Protein AF-A0A5J4YHY3-F1 (afdb_monomer_lite)

Structure (mmCIF, N/CA/C/O backbone):
data_AF-A0A5J4YHY3-F1
#
_entry.id   AF-A0A5J4YHY3-F1
#
loop_
_atom_site.group_PDB
_atom_site.id
_atom_site.type_symbol
_atom_site.label_atom_id
_atom_site.label_alt_id
_atom_site.label_comp_id
_atom_site.label_asym_id
_atom_site.label_entity_id
_atom_site.label_seq_id
_atom_site.pdbx_PDB_ins_code
_atom_site.Cartn_x
_atom_site.Cartn_y
_atom_site.Cartn_z
_atom_site.occupancy
_atom_site.B_iso_or_equiv
_atom_site.auth_seq_id
_atom_site.auth_comp_id
_atom_site.auth_asym_id
_atom_site.auth_atom_id
_atom_site.pdbx_PDB_model_num
ATOM 1 N N . MET A 1 1 ? 20.837 47.949 42.563 1.00 33.62 1 MET A N 1
ATOM 2 C CA . MET A 1 1 ? 21.859 47.642 43.595 1.00 33.62 1 MET A CA 1
ATOM 3 C C . MET A 1 1 ? 21.986 46.126 43.697 1.00 33.62 1 MET A C 1
ATOM 5 O O . MET A 1 1 ? 21.062 45.486 44.165 1.00 33.62 1 MET A O 1
ATOM 9 N N . LYS A 1 2 ? 22.937 45.537 42.961 1.00 30.19 2 LYS A N 1
ATOM 10 C CA . LYS A 1 2 ? 24.156 44.876 43.481 1.00 30.19 2 LYS A CA 1
ATOM 11 C C . LYS A 1 2 ? 23.890 43.789 44.541 1.00 30.19 2 LYS A C 1
ATOM 13 O O . LYS A 1 2 ? 23.696 44.125 45.702 1.00 30.19 2 LYS A O 1
ATOM 18 N N . ARG A 1 3 ? 24.110 42.517 44.184 1.00 29.25 3 ARG A N 1
ATOM 19 C CA . ARG A 1 3 ? 25.424 41.870 44.387 1.00 29.25 3 ARG A CA 1
ATOM 20 C C . ARG A 1 3 ? 25.527 40.519 43.670 1.00 29.25 3 ARG A C 1
ATOM 22 O O . ARG A 1 3 ? 24.654 39.668 43.781 1.00 29.25 3 ARG A O 1
ATOM 29 N N . GLU A 1 4 ? 26.637 40.400 42.954 1.00 32.47 4 GLU A N 1
ATOM 30 C CA . GLU A 1 4 ? 27.131 39.271 42.171 1.00 32.47 4 GLU A CA 1
ATOM 31 C C . GLU A 1 4 ? 27.698 38.146 43.052 1.00 32.47 4 GLU A C 1
ATOM 33 O O . GLU A 1 4 ? 28.135 38.378 44.183 1.00 32.47 4 GLU A O 1
ATOM 38 N N . ARG A 1 5 ? 27.764 36.934 42.485 1.00 32.69 5 ARG A N 1
ATOM 39 C CA . ARG A 1 5 ? 28.623 35.833 42.941 1.00 32.69 5 ARG A CA 1
ATOM 40 C C . ARG A 1 5 ? 29.664 35.511 41.865 1.00 32.69 5 ARG A C 1
ATOM 42 O O . ARG A 1 5 ? 29.337 35.437 40.686 1.00 32.69 5 ARG A O 1
ATOM 49 N N . HIS A 1 6 ? 30.896 35.324 42.333 1.00 31.39 6 HIS A N 1
ATOM 50 C CA . HIS A 1 6 ? 32.095 34.891 41.617 1.00 31.39 6 HIS A CA 1
ATOM 51 C C . HIS A 1 6 ? 31.938 33.570 40.846 1.00 31.39 6 HIS A C 1
ATOM 53 O O . HIS A 1 6 ? 31.524 32.563 41.412 1.00 31.39 6 HIS A O 1
ATOM 59 N N . ASP A 1 7 ? 32.290 33.603 39.563 1.00 29.64 7 ASP A N 1
ATOM 60 C CA . ASP A 1 7 ? 33.562 33.137 38.979 1.00 29.64 7 ASP A CA 1
ATOM 61 C C . ASP A 1 7 ? 34.255 31.876 39.550 1.00 29.64 7 ASP A C 1
ATOM 63 O O . ASP A 1 7 ? 34.695 31.855 40.705 1.00 29.64 7 ASP A O 1
ATOM 67 N N . ARG A 1 8 ? 34.421 30.866 38.678 1.00 28.83 8 ARG A N 1
ATOM 68 C CA . ARG A 1 8 ? 35.685 30.154 38.383 1.00 28.83 8 ARG A CA 1
ATOM 69 C C . ARG A 1 8 ? 35.460 29.077 37.314 1.00 28.83 8 ARG A C 1
ATOM 71 O O . ARG A 1 8 ? 34.733 28.112 37.541 1.00 28.83 8 ARG A O 1
ATOM 78 N N . GLY A 1 9 ? 36.115 29.243 36.166 1.00 23.44 9 GLY A N 1
ATOM 79 C CA . GLY A 1 9 ? 36.204 28.240 35.105 1.00 23.44 9 GLY A CA 1
ATOM 80 C C . GLY A 1 9 ? 37.233 27.138 35.376 1.00 23.44 9 GLY A C 1
ATOM 81 O O . GLY A 1 9 ? 38.017 27.226 36.319 1.00 23.44 9 GLY A O 1
ATOM 82 N N . LEU A 1 10 ? 37.256 26.127 34.503 1.00 25.17 10 LEU A N 1
ATOM 83 C CA . LEU A 1 10 ? 38.472 25.379 34.190 1.00 25.17 10 LEU A CA 1
ATOM 84 C C . LEU A 1 10 ? 38.404 24.816 32.764 1.00 25.17 10 LEU A C 1
ATOM 86 O O . LEU A 1 10 ? 37.410 24.217 32.356 1.00 25.17 10 LEU A O 1
ATOM 90 N N . GLU A 1 11 ? 39.487 25.055 32.033 1.00 24.22 11 GLU A N 1
ATOM 91 C CA . GLU A 1 11 ? 39.736 24.677 30.649 1.00 24.22 11 GLU A CA 1
ATOM 92 C C . GLU A 1 11 ? 40.059 23.190 30.441 1.00 24.22 11 GLU A C 1
ATOM 94 O O . GLU A 1 11 ? 40.575 22.472 31.296 1.00 24.22 11 GLU A O 1
ATOM 99 N N . VAL A 1 12 ? 39.814 22.820 29.188 1.00 23.81 12 VAL A N 1
ATOM 100 C CA . VAL A 1 12 ? 40.234 21.674 28.382 1.00 23.81 12 VAL A CA 1
ATOM 101 C C . VAL A 1 12 ? 41.720 21.296 28.518 1.00 23.81 12 VAL A C 1
ATOM 103 O O . VAL A 1 12 ? 42.598 22.140 28.356 1.00 23.81 12 VAL A O 1
ATOM 106 N N . ARG A 1 13 ? 42.014 19.985 28.583 1.00 23.67 13 ARG A N 1
ATOM 107 C CA . ARG A 1 13 ? 43.205 19.388 27.940 1.00 23.67 13 ARG A CA 1
ATOM 108 C C . ARG A 1 13 ? 42.896 18.021 27.314 1.00 23.67 13 ARG A C 1
ATOM 110 O O . ARG A 1 13 ? 42.346 17.132 27.953 1.00 23.67 13 ARG A O 1
ATOM 117 N N . ARG A 1 14 ? 43.287 17.900 26.041 1.00 23.52 14 ARG A N 1
ATOM 118 C CA . ARG A 1 14 ? 43.316 16.708 25.175 1.00 23.52 14 ARG A CA 1
ATOM 119 C C . ARG A 1 14 ? 44.414 15.720 25.603 1.00 23.52 14 ARG A C 1
ATOM 121 O O . ARG A 1 14 ? 45.498 16.181 25.943 1.00 23.52 14 ARG A O 1
ATOM 128 N N . ALA A 1 15 ? 44.194 14.416 25.407 1.00 22.77 15 ALA A N 1
ATOM 129 C CA . ALA A 1 15 ? 45.173 13.479 24.823 1.00 22.77 15 ALA A CA 1
ATOM 130 C C . ALA A 1 15 ? 44.501 12.142 24.443 1.00 22.77 15 ALA A C 1
ATOM 132 O O . ALA A 1 15 ? 43.534 11.725 25.072 1.00 22.77 15 ALA A O 1
ATOM 133 N N . ALA A 1 16 ? 45.011 11.516 23.384 1.00 20.81 16 ALA A N 1
ATOM 134 C CA . ALA A 1 16 ? 44.417 10.435 22.602 1.00 20.81 16 ALA A CA 1
ATOM 135 C C . ALA A 1 16 ? 45.295 9.162 22.583 1.00 20.81 16 ALA A C 1
ATOM 137 O O . ALA A 1 16 ? 46.447 9.227 23.001 1.00 20.81 16 ALA A O 1
ATOM 138 N N . PHE A 1 17 ? 44.748 8.087 21.981 1.00 20.95 17 PHE A N 1
ATOM 139 C CA . PHE A 1 17 ? 45.368 6.806 21.554 1.00 20.95 17 PHE A CA 1
ATOM 140 C C . PHE A 1 17 ? 45.838 5.854 22.683 1.00 20.95 17 PHE A C 1
ATOM 142 O O . PHE A 1 17 ? 46.346 6.306 23.694 1.00 20.95 17 PHE A O 1
ATOM 149 N N . ALA A 1 18 ? 45.813 4.516 22.605 1.00 21.03 18 ALA A N 1
ATOM 150 C CA . ALA A 1 18 ? 45.203 3.489 21.753 1.00 21.03 18 ALA A CA 1
ATOM 151 C C . ALA A 1 18 ? 45.660 2.101 22.294 1.00 21.03 18 ALA A C 1
ATOM 153 O O . ALA A 1 18 ? 46.723 2.012 22.897 1.00 21.03 18 ALA A O 1
ATOM 154 N N . VAL A 1 19 ? 44.889 1.044 21.992 1.00 21.45 19 VAL A N 1
ATOM 155 C CA . VAL A 1 19 ? 45.278 -0.387 21.854 1.00 21.45 19 VAL A CA 1
ATOM 156 C C . VAL A 1 19 ? 45.762 -1.171 23.094 1.00 21.45 19 VAL A C 1
ATOM 158 O O . VAL A 1 19 ? 46.789 -0.889 23.697 1.00 21.45 19 VAL A O 1
ATOM 161 N N . GLY A 1 20 ? 45.080 -2.295 23.359 1.00 22.53 20 GLY A N 1
ATOM 162 C CA . GLY A 1 20 ? 45.562 -3.383 24.215 1.00 22.53 20 GLY A CA 1
ATOM 163 C C . GLY A 1 20 ? 44.678 -4.634 24.119 1.00 22.53 20 GLY A C 1
ATOM 164 O O . GLY A 1 20 ? 43.559 -4.649 24.615 1.00 22.53 20 GLY A O 1
ATOM 165 N N . HIS A 1 21 ? 45.187 -5.660 23.437 1.00 22.81 21 HIS A N 1
ATOM 166 C CA . HIS A 1 21 ? 44.579 -6.963 23.136 1.00 22.81 21 HIS A CA 1
ATOM 167 C C . HIS A 1 21 ? 44.461 -7.931 24.338 1.00 22.81 21 HIS A C 1
ATOM 169 O O . HIS A 1 21 ? 45.342 -7.959 25.193 1.00 22.81 21 HIS A O 1
ATOM 175 N N . SER A 1 22 ? 43.524 -8.893 24.212 1.00 22.56 22 SER A N 1
ATOM 176 C CA . SER A 1 22 ? 43.494 -10.251 24.826 1.00 22.56 22 SER A CA 1
ATOM 177 C C . SER A 1 22 ? 43.229 -10.322 26.350 1.00 22.56 22 SER A C 1
ATOM 179 O O . SER A 1 22 ? 43.548 -9.395 27.071 1.00 22.56 22 SER A O 1
ATOM 181 N N . CYS A 1 23 ? 42.625 -11.349 26.963 1.00 20.97 23 CYS A N 1
ATOM 182 C CA . CYS A 1 23 ? 42.623 -12.783 26.678 1.00 20.97 23 CYS A CA 1
ATOM 183 C C . CYS A 1 23 ? 41.497 -13.515 27.463 1.00 20.97 23 CYS A C 1
ATOM 185 O O . CYS A 1 23 ? 40.982 -13.017 28.461 1.00 20.97 23 CYS A O 1
ATOM 187 N N . LEU A 1 24 ? 41.155 -14.725 27.008 1.00 22.33 24 LEU A N 1
ATOM 188 C CA . LEU A 1 24 ? 40.243 -15.718 27.605 1.00 22.33 24 LEU A CA 1
ATOM 189 C C . LEU A 1 24 ? 40.713 -16.264 28.975 1.00 22.33 24 LEU A C 1
ATOM 191 O O . LEU A 1 24 ? 41.908 -16.483 29.137 1.00 22.33 24 LEU A O 1
ATOM 195 N N . ALA A 1 25 ? 39.779 -16.661 29.864 1.00 23.45 25 ALA A N 1
ATOM 196 C CA . ALA A 1 25 ? 39.542 -18.073 30.264 1.00 23.45 25 ALA A CA 1
ATOM 197 C C . ALA A 1 25 ? 38.735 -18.285 31.581 1.00 23.45 25 ALA A C 1
ATOM 199 O O . ALA A 1 25 ? 39.089 -17.760 32.627 1.00 23.45 25 ALA A O 1
ATOM 200 N N . ARG A 1 26 ? 37.754 -19.211 31.491 1.00 23.66 26 ARG A N 1
ATOM 201 C CA . ARG A 1 26 ? 37.366 -20.316 32.422 1.00 23.66 26 ARG A CA 1
ATOM 202 C C . ARG A 1 26 ? 36.952 -20.033 33.883 1.00 23.66 26 ARG A C 1
ATOM 204 O O . ARG A 1 26 ? 37.752 -19.610 34.697 1.00 23.66 26 ARG A O 1
ATOM 211 N N . ALA A 1 27 ? 35.713 -20.397 34.246 1.00 23.42 27 ALA A N 1
ATOM 212 C CA . ALA A 1 27 ? 35.271 -21.575 35.050 1.00 23.42 27 ALA A CA 1
ATOM 213 C C . ALA A 1 27 ? 34.424 -21.024 36.233 1.00 23.42 27 ALA A C 1
ATOM 215 O O . ALA A 1 27 ? 34.613 -19.877 36.597 1.00 23.42 27 ALA A O 1
ATOM 216 N N . ALA A 1 28 ? 33.442 -21.677 36.857 1.00 24.20 28 ALA A N 1
ATOM 217 C CA . ALA A 1 28 ? 33.231 -23.090 37.113 1.00 24.20 28 ALA A CA 1
ATOM 218 C C . ALA A 1 28 ? 31.745 -23.399 37.407 1.00 24.20 28 ALA A C 1
ATOM 220 O O . ALA A 1 28 ? 30.958 -22.550 37.816 1.00 24.20 28 ALA A O 1
ATOM 221 N N . THR A 1 29 ? 31.408 -24.670 37.228 1.00 25.66 29 THR A N 1
ATOM 222 C CA . THR A 1 29 ? 30.208 -25.386 37.672 1.00 25.66 29 THR A CA 1
ATOM 223 C C . THR A 1 29 ? 30.126 -25.550 39.194 1.00 25.66 29 THR A C 1
ATOM 225 O O . THR A 1 29 ? 31.145 -25.845 39.816 1.00 25.66 29 THR A O 1
ATOM 228 N N . SER A 1 30 ? 28.917 -25.608 39.761 1.00 24.83 30 SER A N 1
ATOM 229 C CA . SER A 1 30 ? 28.653 -26.461 40.930 1.00 24.83 30 SER A CA 1
ATOM 230 C C . SER A 1 30 ? 27.260 -27.103 40.866 1.00 24.83 30 SER A C 1
ATOM 232 O O . SER A 1 30 ? 26.260 -26.491 40.500 1.00 24.83 30 SER A O 1
ATOM 234 N N . ARG A 1 31 ? 27.250 -28.410 41.146 1.00 26.66 31 ARG A N 1
ATOM 235 C CA . ARG A 1 31 ? 26.091 -29.294 41.306 1.00 26.66 31 ARG A CA 1
ATOM 236 C C . ARG A 1 31 ? 25.652 -29.270 42.769 1.00 26.66 31 ARG A C 1
ATOM 238 O O . ARG A 1 31 ? 26.512 -29.290 43.643 1.00 26.66 31 ARG A O 1
ATOM 245 N N . ALA A 1 32 ? 24.358 -29.455 43.011 1.00 25.39 32 ALA A N 1
ATOM 246 C CA . ALA A 1 32 ? 23.863 -30.104 44.222 1.00 25.39 32 ALA A CA 1
ATOM 247 C C . ALA A 1 32 ? 22.724 -31.081 43.862 1.00 25.39 32 ALA A C 1
ATOM 249 O O . ALA A 1 32 ? 21.702 -30.691 43.305 1.00 25.39 32 ALA A O 1
ATOM 250 N N . ARG A 1 33 ? 22.948 -32.372 44.140 1.00 25.09 33 ARG A N 1
ATOM 251 C CA . ARG A 1 33 ? 21.937 -33.421 44.404 1.00 25.09 33 ARG A CA 1
ATOM 252 C C . ARG A 1 33 ? 21.991 -33.644 45.932 1.00 25.09 33 ARG A C 1
ATOM 254 O O . ARG A 1 33 ? 23.065 -33.476 46.496 1.00 25.09 33 ARG A O 1
ATOM 261 N N . SER A 1 34 ? 20.947 -34.012 46.674 1.00 27.02 34 SER A N 1
ATOM 262 C CA . SER A 1 34 ? 20.222 -35.294 46.642 1.00 27.02 34 SER A CA 1
ATOM 263 C C . SER A 1 34 ? 19.299 -35.411 47.878 1.00 27.02 34 SER A C 1
ATOM 265 O O . SER A 1 34 ? 19.551 -34.730 48.867 1.00 27.02 34 SER A O 1
ATOM 267 N N . GLY A 1 35 ? 18.318 -36.330 47.821 1.00 23.75 35 GLY A N 1
ATOM 268 C CA . GLY A 1 35 ? 17.597 -36.937 48.965 1.00 23.75 35 GLY A CA 1
ATOM 269 C C . GLY A 1 35 ? 16.068 -36.816 48.829 1.00 23.75 35 GLY A C 1
ATOM 270 O O . GLY A 1 35 ? 15.548 -35.753 49.130 1.00 23.75 35 GLY A O 1
ATOM 271 N N . TRP A 1 36 ? 15.329 -37.689 48.124 1.00 23.55 36 TRP A N 1
ATOM 272 C CA . TRP A 1 36 ? 14.899 -39.091 48.380 1.00 23.55 36 TRP A CA 1
ATOM 273 C C . TRP A 1 36 ? 13.947 -39.303 49.573 1.00 23.55 36 TRP A C 1
ATOM 275 O O . TRP A 1 36 ? 14.282 -38.963 50.702 1.00 23.55 36 TRP A O 1
ATOM 285 N N . GLY A 1 37 ? 12.799 -39.935 49.279 1.00 23.77 37 GLY A N 1
ATOM 286 C CA . GLY A 1 37 ? 11.798 -40.460 50.215 1.00 23.77 37 GLY A CA 1
ATOM 287 C C . GLY A 1 37 ? 10.513 -40.897 49.488 1.00 23.77 37 GLY A C 1
ATOM 288 O O . GLY A 1 37 ? 9.642 -40.067 49.251 1.00 23.77 37 GLY A O 1
ATOM 289 N N . GLU A 1 38 ? 10.462 -42.173 49.089 1.00 26.75 38 GLU A N 1
ATOM 290 C CA . GLU A 1 38 ? 9.342 -42.942 48.492 1.00 26.75 38 GLU A CA 1
ATOM 291 C C . GLU A 1 38 ? 8.174 -43.102 49.509 1.00 26.75 38 GLU A C 1
ATOM 293 O O . GLU A 1 38 ? 8.381 -42.889 50.699 1.00 26.75 38 GLU A O 1
ATOM 298 N N . ASP A 1 39 ? 6.896 -43.323 49.165 1.00 26.03 39 ASP A N 1
ATOM 299 C CA . ASP A 1 39 ? 6.303 -44.553 48.606 1.00 26.03 39 ASP A CA 1
ATOM 300 C C . ASP A 1 39 ? 4.786 -44.375 48.326 1.00 26.03 39 ASP A C 1
ATOM 302 O O . ASP A 1 39 ? 4.113 -43.602 49.013 1.00 26.03 39 ASP A O 1
ATOM 306 N N . GLY A 1 40 ? 4.217 -45.166 47.396 1.00 25.22 40 GLY A N 1
ATOM 307 C CA . GLY A 1 40 ? 2.766 -45.451 47.358 1.00 25.22 40 GLY A CA 1
ATOM 308 C C . GLY A 1 40 ? 2.112 -45.661 45.981 1.00 25.22 40 GLY A C 1
ATOM 309 O O . GLY A 1 40 ? 1.465 -44.762 45.451 1.00 25.22 40 GLY A O 1
ATOM 310 N N . LEU A 1 41 ? 2.221 -46.874 45.422 1.00 24.47 41 LEU A N 1
ATOM 311 C CA . LEU A 1 41 ? 1.563 -47.352 44.190 1.00 24.47 41 LEU A CA 1
ATOM 312 C C . LEU A 1 41 ? 0.018 -47.453 44.275 1.00 24.47 41 LEU A C 1
ATOM 314 O O . LEU A 1 41 ? -0.493 -47.980 45.262 1.00 24.47 41 LEU A O 1
ATOM 318 N N . ARG A 1 42 ? -0.692 -47.187 43.153 1.00 24.50 42 ARG A N 1
ATOM 319 C CA . ARG A 1 42 ? -1.584 -48.163 42.453 1.00 24.50 42 ARG A CA 1
ATOM 320 C C . ARG A 1 42 ? -2.174 -47.659 41.106 1.00 24.50 42 ARG A C 1
ATOM 322 O O . ARG A 1 42 ? -2.986 -46.745 41.079 1.00 24.50 42 ARG A O 1
ATOM 329 N N . SER A 1 43 ? -1.741 -48.327 40.021 1.00 26.34 43 SER A N 1
ATOM 330 C CA . SER A 1 43 ? -2.463 -48.858 38.826 1.00 26.34 43 SER A CA 1
ATOM 331 C C . SER A 1 43 ? -3.574 -48.029 38.131 1.00 26.34 43 SER A C 1
ATOM 333 O O . SER A 1 43 ? -4.639 -47.837 38.702 1.00 26.34 43 SER A O 1
ATOM 335 N N . GLU A 1 44 ? -3.344 -47.534 36.896 1.00 24.53 44 GLU A N 1
ATOM 336 C CA . GLU A 1 44 ? -3.737 -48.119 35.571 1.00 24.53 44 GLU A CA 1
ATOM 337 C C . GLU A 1 44 ? -5.162 -47.711 35.112 1.00 24.53 44 GLU A C 1
ATOM 339 O O . GLU A 1 44 ? -6.101 -47.822 35.881 1.00 24.53 44 GLU A O 1
ATOM 344 N N . LYS A 1 45 ? -5.478 -47.219 33.901 1.00 23.12 45 LYS A N 1
ATOM 345 C CA . LYS A 1 45 ? -4.910 -47.291 32.538 1.00 23.12 45 LYS A CA 1
ATOM 346 C C . LYS A 1 45 ? -5.286 -46.014 31.757 1.00 23.12 45 LYS A C 1
ATOM 348 O O . LYS A 1 45 ? -6.436 -45.583 31.809 1.00 23.12 45 LYS A O 1
ATOM 353 N N . ARG A 1 46 ? -4.379 -45.470 30.934 1.00 22.67 46 ARG A N 1
ATOM 354 C CA . ARG A 1 46 ? -4.743 -44.577 29.813 1.00 22.67 46 ARG A CA 1
ATOM 355 C C . ARG A 1 46 ? -3.821 -44.822 28.621 1.00 22.67 46 ARG A C 1
ATOM 357 O O . ARG A 1 46 ? -2.603 -44.748 28.742 1.00 22.67 46 ARG A O 1
ATOM 364 N N . VAL A 1 47 ? -4.435 -45.147 27.490 1.00 23.02 47 VAL A N 1
ATOM 365 C CA . VAL A 1 47 ? -3.802 -45.384 26.188 1.00 23.02 47 VAL A CA 1
ATOM 366 C C . VAL A 1 47 ? -3.255 -44.059 25.646 1.00 23.02 47 VAL A C 1
ATOM 368 O O . VAL A 1 47 ? -3.984 -43.068 25.619 1.00 23.02 47 VAL A O 1
ATOM 371 N N . SER A 1 48 ? -1.986 -44.034 25.223 1.00 22.33 48 SER A N 1
ATOM 372 C CA . SER A 1 48 ? -1.370 -42.899 24.524 1.00 22.33 48 SER A CA 1
ATOM 373 C C . SER A 1 48 ? -1.024 -43.275 23.082 1.00 22.33 48 SER A C 1
ATOM 375 O O . SER A 1 48 ? -0.415 -44.312 22.819 1.00 22.33 48 SER A O 1
ATOM 377 N N . LEU A 1 49 ? -1.423 -42.413 22.145 1.00 23.89 49 LEU A N 1
ATOM 378 C CA . LEU A 1 49 ? -0.961 -42.413 20.760 1.00 23.89 49 LEU A CA 1
ATOM 379 C C . LEU A 1 49 ? 0.137 -41.353 20.636 1.00 23.89 49 LEU A C 1
ATOM 381 O O . LEU A 1 49 ? -0.065 -40.187 20.972 1.00 23.89 49 LEU A O 1
ATOM 385 N N . ARG A 1 50 ? 1.324 -41.793 20.208 1.00 23.44 50 ARG A N 1
ATOM 386 C CA . ARG A 1 50 ? 2.531 -40.979 20.024 1.00 23.44 50 ARG A CA 1
ATOM 387 C C . ARG A 1 50 ? 2.588 -40.413 18.603 1.00 23.44 50 ARG A C 1
ATOM 389 O O . ARG A 1 50 ? 2.412 -41.152 17.640 1.00 23.44 50 ARG A O 1
ATOM 396 N N . HIS A 1 51 ? 2.958 -39.141 18.483 1.00 21.94 51 HIS A N 1
ATOM 397 C CA . HIS A 1 51 ? 3.633 -38.580 17.308 1.00 21.94 51 HIS A CA 1
ATOM 398 C C . HIS A 1 51 ? 5.149 -38.548 17.577 1.00 21.94 51 HIS A C 1
ATOM 400 O O . HIS A 1 51 ? 5.543 -38.080 18.650 1.00 21.94 51 HIS A O 1
ATOM 406 N N . PRO A 1 52 ? 6.018 -39.029 16.668 1.00 27.27 52 PRO A N 1
ATOM 407 C CA . PRO A 1 52 ? 7.458 -38.958 16.867 1.00 27.27 52 PRO A CA 1
ATOM 408 C C . PRO A 1 52 ? 8.059 -37.683 16.255 1.00 27.27 52 PRO A C 1
ATOM 410 O O . PRO A 1 52 ? 8.026 -37.471 15.048 1.00 27.27 52 PRO A O 1
ATOM 413 N N . GLN A 1 53 ? 8.673 -36.868 17.115 1.00 22.89 53 GLN A N 1
ATOM 414 C CA . GLN A 1 53 ? 9.734 -35.929 16.752 1.00 22.89 53 GLN A CA 1
ATOM 415 C C . GLN A 1 53 ? 11.071 -36.685 16.728 1.00 22.89 53 GLN A C 1
ATOM 417 O O . GLN A 1 53 ? 11.443 -37.298 17.731 1.00 22.89 53 GLN A O 1
ATOM 422 N N . THR A 1 54 ? 11.831 -36.604 15.634 1.00 26.20 54 THR A N 1
ATOM 423 C CA . THR A 1 54 ? 13.228 -37.071 15.578 1.00 26.20 54 THR A CA 1
ATOM 424 C C . THR A 1 54 ? 14.201 -35.905 15.438 1.00 26.20 54 THR A C 1
ATOM 426 O O . THR A 1 54 ? 14.070 -35.044 14.572 1.00 26.20 54 THR A O 1
ATOM 429 N N . ARG A 1 55 ? 15.173 -35.903 16.356 1.00 23.23 55 ARG A N 1
ATOM 430 C CA . ARG A 1 55 ? 16.276 -34.953 16.535 1.00 23.23 55 ARG A CA 1
ATOM 431 C C . ARG A 1 55 ? 17.358 -35.143 15.467 1.00 23.23 55 ARG A C 1
ATOM 433 O O . ARG A 1 55 ? 17.768 -36.270 15.213 1.00 23.23 55 ARG A O 1
ATOM 440 N N . TYR A 1 56 ? 17.899 -34.040 14.954 1.00 24.06 56 TYR A N 1
ATOM 441 C CA . TYR A 1 56 ? 19.141 -34.016 14.176 1.00 24.06 56 TYR A CA 1
ATOM 442 C C . TYR A 1 56 ? 20.367 -34.052 15.101 1.00 24.06 56 TYR A C 1
ATOM 444 O O . TYR A 1 56 ? 20.503 -33.217 15.997 1.00 24.06 56 TYR A O 1
ATOM 452 N N . ALA A 1 57 ? 21.280 -34.994 14.854 1.00 24.53 57 ALA A N 1
ATOM 453 C CA . ALA A 1 57 ? 22.610 -35.054 15.454 1.00 24.53 57 ALA A CA 1
ATOM 454 C C . ALA A 1 57 ? 23.681 -34.757 14.389 1.00 24.53 57 ALA A C 1
ATOM 456 O O . ALA A 1 57 ? 23.604 -35.235 13.260 1.00 24.53 57 ALA A O 1
ATOM 457 N N . ARG A 1 58 ? 24.675 -33.942 14.761 1.00 28.91 58 ARG A N 1
ATOM 458 C CA . ARG A 1 58 ? 25.825 -33.546 13.934 1.00 28.91 58 ARG A CA 1
ATOM 459 C C . ARG A 1 58 ? 26.841 -34.688 13.815 1.00 28.91 58 ARG A C 1
ATOM 461 O O . ARG A 1 58 ? 27.276 -35.213 14.833 1.00 28.91 58 ARG A O 1
ATOM 468 N N . GLY A 1 59 ? 27.325 -34.941 12.599 1.00 24.14 59 GLY A N 1
ATOM 469 C CA . GLY A 1 59 ? 28.543 -35.707 12.322 1.00 24.14 59 GLY A CA 1
ATOM 470 C C . GLY A 1 59 ? 29.188 -35.216 11.024 1.00 24.14 59 GLY A C 1
ATOM 471 O O . GLY A 1 59 ? 28.608 -35.352 9.955 1.00 24.14 59 GLY A O 1
ATOM 472 N N . ARG A 1 60 ? 30.362 -34.579 11.124 1.00 30.36 60 ARG A N 1
ATOM 473 C CA . ARG A 1 60 ? 31.184 -34.114 9.993 1.00 30.36 60 ARG A CA 1
ATOM 474 C C . ARG A 1 60 ? 31.976 -35.290 9.415 1.00 30.36 60 ARG A C 1
ATOM 476 O O . ARG A 1 60 ? 32.798 -35.841 10.137 1.00 30.36 60 ARG A O 1
ATOM 483 N N . GLN A 1 61 ? 31.859 -35.553 8.115 1.00 24.77 61 GLN A N 1
ATOM 484 C CA . GLN A 1 61 ? 32.933 -36.154 7.315 1.00 24.77 61 GLN A CA 1
ATOM 485 C C . GLN A 1 61 ? 32.956 -35.497 5.927 1.00 24.77 61 GLN A C 1
ATOM 487 O O . GLN A 1 61 ? 31.956 -35.469 5.217 1.00 24.77 61 GLN A O 1
ATOM 492 N N . ARG A 1 62 ? 34.105 -34.901 5.584 1.00 26.55 62 ARG A N 1
ATOM 493 C CA . ARG A 1 62 ? 34.422 -34.351 4.260 1.00 26.55 62 ARG A CA 1
ATOM 494 C C . ARG A 1 62 ? 34.798 -35.514 3.339 1.00 26.55 62 ARG A C 1
ATOM 496 O O . ARG A 1 62 ? 35.771 -36.197 3.637 1.00 26.55 62 ARG A O 1
ATOM 503 N N . CYS A 1 63 ? 34.098 -35.685 2.220 1.00 22.50 63 CYS A N 1
ATOM 504 C CA . CYS A 1 63 ? 34.633 -36.388 1.053 1.00 22.50 63 CYS A CA 1
ATOM 505 C C . CYS A 1 63 ? 35.075 -35.336 0.032 1.00 22.50 63 CYS A C 1
ATOM 507 O O . CYS A 1 63 ? 34.267 -34.532 -0.426 1.00 22.50 63 CYS A O 1
ATOM 509 N N . VAL A 1 64 ? 36.371 -35.319 -0.269 1.00 26.73 64 VAL A N 1
ATOM 510 C CA . VAL A 1 64 ? 36.967 -34.563 -1.372 1.00 26.73 64 VAL A CA 1
ATOM 511 C C . VAL A 1 64 ? 37.065 -35.539 -2.540 1.00 26.73 64 VAL A C 1
ATOM 513 O O . VAL A 1 64 ? 37.775 -36.533 -2.430 1.00 26.73 64 VAL A O 1
ATOM 516 N N . LEU A 1 65 ? 36.337 -35.288 -3.628 1.00 26.75 65 LEU A N 1
ATOM 517 C CA . LEU A 1 65 ? 36.535 -35.989 -4.897 1.00 26.75 65 LEU A CA 1
ATOM 518 C C . LEU A 1 65 ? 37.454 -35.131 -5.770 1.00 26.75 65 LEU A C 1
ATOM 520 O O . LEU A 1 65 ? 37.044 -34.103 -6.301 1.00 26.75 65 LEU A O 1
ATOM 524 N N . THR A 1 66 ? 38.717 -35.535 -5.865 1.00 26.88 66 THR A N 1
ATOM 525 C CA . THR A 1 66 ? 39.687 -35.051 -6.854 1.00 26.88 66 THR A CA 1
ATOM 526 C C . THR A 1 66 ? 39.392 -35.690 -8.211 1.00 26.88 66 THR A C 1
ATOM 528 O O . THR A 1 66 ? 39.311 -36.914 -8.299 1.00 26.88 66 THR A O 1
ATOM 531 N N . VAL A 1 67 ? 39.244 -34.877 -9.260 1.00 31.67 67 VAL A N 1
ATOM 532 C CA . VAL A 1 67 ? 39.102 -35.341 -10.649 1.00 31.67 67 VAL A CA 1
ATOM 533 C C . VAL A 1 67 ? 40.490 -35.364 -11.296 1.00 31.67 67 VAL A C 1
ATOM 535 O O . VAL A 1 67 ? 41.171 -34.342 -11.328 1.00 31.67 67 VAL A O 1
ATOM 538 N N . ASP A 1 68 ? 40.912 -36.537 -11.766 1.00 27.69 68 ASP A N 1
ATOM 539 C CA . ASP A 1 68 ? 42.164 -36.763 -12.499 1.00 27.69 68 ASP A CA 1
ATOM 540 C C . ASP A 1 68 ? 42.001 -36.324 -13.975 1.00 27.69 68 ASP A C 1
ATOM 542 O O . ASP A 1 68 ? 41.065 -36.796 -14.631 1.00 27.69 68 ASP A O 1
ATOM 546 N N . PRO A 1 69 ? 42.856 -35.440 -14.534 1.00 31.94 69 PRO A N 1
ATOM 547 C CA . PRO A 1 69 ? 42.678 -34.897 -15.884 1.00 31.94 69 PRO A CA 1
ATOM 548 C C . PRO A 1 69 ? 43.108 -35.827 -17.034 1.00 31.94 69 PRO A C 1
ATOM 550 O O . PRO A 1 69 ? 43.109 -35.392 -18.184 1.00 31.94 69 PRO A O 1
ATOM 553 N N . SER A 1 70 ? 43.502 -37.078 -16.781 1.00 29.44 70 SER A N 1
ATOM 554 C CA . SER A 1 70 ? 44.173 -37.913 -17.795 1.00 29.44 70 SER A CA 1
ATOM 555 C C . SER A 1 70 ? 43.303 -38.939 -18.545 1.00 29.44 70 SER A C 1
ATOM 557 O O . SER A 1 70 ? 43.831 -39.699 -19.352 1.00 29.44 70 SER A O 1
ATOM 559 N N . ASN A 1 71 ? 41.972 -38.931 -18.390 1.00 30.89 71 ASN A N 1
ATOM 560 C CA . ASN A 1 71 ? 41.075 -39.908 -19.042 1.00 30.89 71 ASN A CA 1
ATOM 561 C C . ASN A 1 71 ? 40.152 -39.320 -20.129 1.00 30.89 71 ASN A C 1
ATOM 563 O O . ASN A 1 71 ? 38.990 -39.699 -20.270 1.00 30.89 71 ASN A O 1
ATOM 567 N N . VAL A 1 72 ? 40.682 -38.403 -20.943 1.00 39.81 72 VAL A N 1
ATOM 568 C CA . VAL A 1 72 ? 40.016 -37.932 -22.167 1.00 39.81 72 VAL A CA 1
ATOM 569 C C . VAL A 1 72 ? 40.444 -38.811 -23.344 1.00 39.81 72 VAL A C 1
ATOM 571 O O . VAL A 1 72 ? 41.386 -38.490 -24.057 1.00 39.81 72 VAL A O 1
ATOM 574 N N . SER A 1 73 ? 39.770 -39.943 -23.550 1.00 34.12 73 SER A N 1
ATOM 575 C CA . SER A 1 73 ? 39.387 -40.418 -24.892 1.00 34.12 73 SER A CA 1
ATOM 576 C C . SER A 1 73 ? 38.582 -41.720 -24.816 1.00 34.12 73 SER A C 1
ATOM 578 O O . SER A 1 73 ? 38.932 -42.640 -24.086 1.00 34.12 73 SER A O 1
ATOM 580 N N . ARG A 1 74 ? 37.542 -41.794 -25.660 1.00 36.28 74 ARG A N 1
ATOM 581 C CA . ARG A 1 74 ? 36.678 -42.954 -25.968 1.00 36.28 74 ARG A CA 1
ATOM 582 C C . ARG A 1 74 ? 35.559 -43.290 -24.975 1.00 36.28 74 ARG A C 1
ATOM 584 O O . ARG A 1 74 ? 35.612 -44.293 -24.278 1.00 36.28 74 ARG A O 1
ATOM 591 N N . ALA A 1 75 ? 34.474 -42.526 -25.075 1.00 28.69 75 ALA A N 1
ATOM 592 C CA . ALA A 1 75 ? 33.108 -43.060 -25.156 1.00 28.69 75 ALA A CA 1
ATOM 593 C C . ALA A 1 75 ? 32.170 -41.931 -25.615 1.00 28.69 75 ALA A C 1
ATOM 595 O O . ALA A 1 75 ? 31.474 -41.311 -24.816 1.00 28.69 75 ALA A O 1
ATOM 596 N N . ASP A 1 76 ? 32.222 -41.628 -26.910 1.00 35.38 76 ASP A N 1
ATOM 597 C CA . ASP A 1 76 ? 31.214 -40.813 -27.584 1.00 35.38 76 ASP A CA 1
ATOM 598 C C . ASP A 1 76 ? 29.965 -41.681 -27.846 1.00 35.38 76 ASP A C 1
ATOM 600 O O . ASP A 1 76 ? 30.095 -42.893 -28.035 1.00 35.38 76 ASP A O 1
ATOM 604 N N . SER A 1 77 ? 28.782 -41.062 -27.873 1.00 32.28 77 SER A N 1
ATOM 605 C CA . SER A 1 77 ? 27.423 -41.633 -28.013 1.00 32.28 77 SER A CA 1
ATOM 606 C C . SER A 1 77 ? 26.712 -42.172 -26.752 1.00 32.28 77 SER A C 1
ATOM 608 O O . SER A 1 77 ? 26.352 -43.343 -26.654 1.00 32.28 77 SER A O 1
ATOM 610 N N . ARG A 1 78 ? 26.346 -41.284 -25.817 1.00 32.94 78 ARG A N 1
ATOM 611 C CA . ARG A 1 78 ? 25.068 -41.432 -25.088 1.00 32.94 78 ARG A CA 1
ATOM 612 C C . ARG A 1 78 ? 24.306 -40.113 -25.101 1.00 32.94 78 ARG A C 1
ATOM 614 O O . ARG A 1 78 ? 24.762 -39.100 -24.582 1.00 32.94 78 ARG A O 1
ATOM 621 N N . GLN A 1 79 ? 23.173 -40.167 -25.791 1.00 35.66 79 GLN A N 1
ATOM 622 C CA . GLN A 1 79 ? 22.195 -39.110 -25.989 1.00 35.66 79 GLN A CA 1
ATOM 623 C C . GLN A 1 79 ? 21.751 -38.501 -24.652 1.00 35.66 79 GLN A C 1
ATOM 625 O O . GLN A 1 79 ? 21.595 -39.206 -23.657 1.00 35.66 79 GLN A O 1
ATOM 630 N N . ARG A 1 80 ? 21.512 -37.186 -24.657 1.00 33.66 80 ARG A N 1
ATOM 631 C CA . ARG A 1 80 ? 20.720 -36.500 -23.634 1.00 33.66 80 ARG A CA 1
ATOM 632 C C . ARG A 1 80 ? 19.304 -37.081 -23.667 1.00 33.66 80 ARG A C 1
ATOM 634 O O . ARG A 1 80 ? 18.542 -36.775 -24.577 1.00 33.66 80 ARG A O 1
ATOM 641 N N . GLU A 1 81 ? 18.966 -37.930 -22.705 1.00 33.72 81 GLU A N 1
ATOM 642 C CA . GLU A 1 81 ? 17.577 -38.303 -22.434 1.00 33.72 81 GLU A CA 1
ATOM 643 C C . GLU A 1 81 ? 16.876 -37.114 -21.770 1.00 33.72 81 GLU A C 1
ATOM 645 O O . GLU A 1 81 ? 16.948 -36.906 -20.560 1.00 33.72 81 GLU A O 1
ATOM 650 N N . GLU A 1 82 ? 16.205 -36.305 -22.588 1.00 38.03 82 GLU A N 1
ATOM 651 C CA . GLU A 1 82 ? 15.025 -35.567 -22.148 1.00 38.03 82 GLU A CA 1
ATOM 652 C C . GLU A 1 82 ? 14.036 -36.577 -21.557 1.00 38.03 82 GLU A C 1
ATOM 654 O O . GLU A 1 82 ? 13.716 -37.592 -22.182 1.00 38.03 82 GLU A O 1
ATOM 659 N N . SER A 1 83 ? 13.557 -36.326 -20.342 1.00 37.00 83 SER A N 1
ATOM 660 C CA . SER A 1 83 ? 12.525 -37.139 -19.707 1.00 37.00 83 SER A CA 1
ATOM 661 C C . SER A 1 83 ? 11.231 -37.070 -20.528 1.00 37.00 83 SER A C 1
ATOM 663 O O . SER A 1 83 ? 10.400 -36.186 -20.321 1.00 37.00 83 SER A O 1
ATOM 665 N N . LYS A 1 84 ? 11.061 -37.996 -21.479 1.00 42.53 84 LYS A N 1
ATOM 666 C CA . LYS A 1 84 ? 9.819 -38.226 -22.224 1.00 42.53 84 LYS A CA 1
ATOM 667 C C . LYS A 1 84 ? 8.731 -38.685 -21.258 1.00 42.53 84 LYS A C 1
ATOM 669 O O . LYS A 1 84 ? 8.589 -39.872 -20.976 1.00 42.53 84 LYS A O 1
ATOM 674 N N . VAL A 1 85 ? 7.936 -37.747 -20.763 1.00 49.69 85 VAL A N 1
ATOM 675 C CA . VAL A 1 85 ? 6.630 -38.067 -20.191 1.00 49.69 85 VAL A CA 1
ATOM 676 C C . VAL A 1 85 ? 5.747 -38.539 -21.357 1.00 49.69 85 VAL A C 1
ATOM 678 O O . VAL A 1 85 ? 5.477 -37.773 -22.277 1.00 49.69 85 VAL A O 1
ATOM 681 N N . SER A 1 86 ? 5.366 -39.820 -21.373 1.00 56.53 86 SER A N 1
ATOM 682 C CA . SER A 1 86 ? 4.470 -40.406 -22.392 1.00 56.53 86 SER A CA 1
ATOM 683 C C . SER A 1 86 ? 3.183 -39.585 -22.502 1.00 56.53 86 SER A C 1
ATOM 685 O O . SER A 1 86 ? 2.584 -39.378 -21.467 1.00 56.53 86 SER A O 1
ATOM 687 N N . PRO A 1 87 ? 2.665 -39.172 -23.665 1.00 74.31 87 PRO A N 1
ATOM 688 C CA . PRO A 1 87 ? 1.380 -38.463 -23.727 1.00 74.31 87 PRO A CA 1
ATOM 689 C C . PRO A 1 87 ? 0.234 -39.294 -23.109 1.00 74.31 87 PRO A C 1
ATOM 691 O O . PRO A 1 87 ? 0.287 -40.526 -23.124 1.00 74.31 87 PRO A O 1
ATOM 694 N N . TRP A 1 88 ? -0.781 -38.632 -22.534 1.00 87.69 88 TRP A N 1
ATOM 695 C CA . TRP A 1 88 ? -2.022 -39.311 -22.128 1.00 87.69 88 TRP A CA 1
ATOM 696 C C . TRP A 1 88 ? -2.725 -39.838 -23.382 1.00 87.69 88 TRP A C 1
ATOM 698 O O . TRP A 1 88 ? -2.768 -39.160 -24.407 1.00 87.69 88 TRP A O 1
ATOM 708 N N . GLU A 1 89 ? -3.269 -41.047 -23.307 1.00 91.50 89 GLU A N 1
ATOM 709 C CA . GLU A 1 89 ? -3.917 -41.709 -24.441 1.00 91.50 89 GLU A CA 1
ATOM 710 C C . GLU A 1 89 ? -5.421 -41.405 -24.434 1.00 91.50 89 GLU A C 1
ATOM 712 O O . GLU A 1 89 ? -6.102 -41.630 -23.431 1.00 91.50 89 GLU A O 1
ATOM 717 N N . LEU A 1 90 ? -5.962 -40.916 -25.552 1.00 91.12 90 LEU A N 1
ATOM 718 C CA . LEU A 1 90 ? -7.407 -40.778 -25.736 1.00 91.12 90 LEU A CA 1
ATOM 719 C C . LEU A 1 90 ? -8.041 -42.151 -25.961 1.00 91.12 90 LEU A C 1
ATOM 721 O O . LEU A 1 90 ? -7.790 -42.802 -26.970 1.00 91.12 90 LEU A O 1
ATOM 725 N N . VAL A 1 91 ? -8.889 -42.570 -25.023 1.00 95.12 91 VAL A N 1
ATOM 726 C CA . VAL A 1 91 ? -9.567 -43.871 -25.051 1.00 95.12 91 VAL A CA 1
ATOM 727 C C . VAL A 1 91 ? -10.928 -43.775 -25.735 1.00 95.12 91 VAL A C 1
ATOM 729 O O . VAL A 1 91 ? -11.284 -44.658 -26.510 1.00 95.12 91 VAL A O 1
ATOM 732 N N . ALA A 1 92 ? -11.712 -42.733 -25.440 1.00 93.69 92 ALA A N 1
ATOM 733 C CA . ALA A 1 92 ? -13.020 -42.520 -26.062 1.00 93.69 92 ALA A CA 1
ATOM 734 C C . ALA A 1 92 ? -13.488 -41.066 -25.937 1.00 93.69 92 ALA A C 1
ATOM 736 O O . ALA A 1 92 ? -13.258 -40.431 -24.914 1.00 93.69 92 ALA A O 1
ATOM 737 N N . THR A 1 93 ? -14.243 -40.568 -26.913 1.00 95.94 93 THR A N 1
ATOM 738 C CA . THR A 1 93 ? -15.062 -39.357 -26.755 1.00 95.94 93 THR A CA 1
ATOM 739 C C . THR A 1 93 ? -16.459 -39.779 -26.308 1.00 95.94 93 THR A C 1
ATOM 741 O O . THR A 1 93 ? -17.144 -40.512 -27.016 1.00 95.94 93 THR A O 1
ATOM 744 N N . LEU A 1 94 ? -16.871 -39.360 -25.111 1.00 96.19 94 LEU A N 1
ATOM 745 C CA . LEU A 1 94 ? -18.124 -39.786 -24.480 1.00 96.19 94 LEU A CA 1
ATOM 746 C C . LEU A 1 94 ? -19.295 -38.850 -24.803 1.00 96.19 94 LEU A C 1
ATOM 748 O O . LEU A 1 94 ? -20.435 -39.303 -24.872 1.00 96.19 94 LEU A O 1
ATOM 752 N N . ALA A 1 95 ? -19.033 -37.552 -24.976 1.00 95.81 95 ALA A N 1
ATOM 753 C CA . ALA A 1 95 ? -20.052 -36.568 -25.332 1.00 95.81 95 ALA A CA 1
ATOM 754 C C . ALA A 1 95 ? -19.452 -35.371 -26.077 1.00 95.81 95 ALA A C 1
ATOM 756 O O . ALA A 1 95 ? -18.291 -35.008 -25.880 1.00 95.81 95 ALA A O 1
ATOM 757 N N . THR A 1 96 ? -20.267 -34.723 -26.909 1.00 96.81 96 THR A N 1
ATOM 758 C CA . THR A 1 96 ? -19.901 -33.488 -27.610 1.00 96.81 96 THR A CA 1
ATOM 759 C C . THR A 1 96 ? -21.108 -32.558 -27.676 1.00 96.81 96 THR A C 1
ATOM 761 O O . THR A 1 96 ? -22.188 -32.965 -28.095 1.00 96.81 96 THR A O 1
ATOM 764 N N . ILE A 1 97 ? -20.923 -31.304 -27.263 1.00 96.56 97 ILE A N 1
ATOM 765 C CA . ILE A 1 97 ? -21.929 -30.240 -27.324 1.00 96.56 97 ILE A CA 1
ATOM 766 C C . ILE A 1 97 ? -21.357 -29.118 -28.186 1.00 96.56 97 ILE A C 1
ATOM 768 O O . ILE A 1 97 ? -20.368 -28.492 -27.810 1.00 96.56 97 ILE A O 1
ATOM 772 N N . GLN A 1 98 ? -21.969 -28.859 -29.338 1.00 94.88 98 GLN A N 1
ATOM 773 C CA . GLN A 1 98 ? -21.498 -27.860 -30.299 1.00 94.88 98 GLN A CA 1
ATOM 774 C C . GLN A 1 98 ? -22.355 -26.596 -30.266 1.00 94.88 98 GLN A C 1
ATOM 776 O O . GLN A 1 98 ? -23.579 -26.653 -30.148 1.00 94.88 98 GLN A O 1
ATOM 781 N N . SER A 1 99 ? -21.706 -25.444 -30.416 1.00 92.38 99 SER A N 1
ATOM 782 C CA . SER A 1 99 ? -22.353 -24.147 -30.604 1.00 92.38 99 SER A CA 1
ATOM 783 C C . SER A 1 99 ? -21.547 -23.283 -31.583 1.00 92.38 99 SER A C 1
ATOM 785 O O . SER A 1 99 ? -20.371 -23.561 -31.815 1.00 92.38 99 SER A O 1
ATOM 787 N N . PRO A 1 100 ? -22.111 -22.173 -32.093 1.00 85.88 100 PRO A N 1
ATOM 788 C CA . PRO A 1 100 ? -21.362 -21.220 -32.922 1.00 85.88 100 PRO A CA 1
ATOM 789 C C . PRO A 1 100 ? -20.189 -20.509 -32.214 1.00 85.88 100 PRO A C 1
ATOM 791 O O . PRO A 1 100 ? -19.448 -19.757 -32.853 1.00 85.88 100 PRO A O 1
ATOM 794 N N . TRP A 1 101 ? -20.047 -20.672 -30.894 1.00 84.25 101 TRP A N 1
ATOM 795 C CA . TRP A 1 101 ? -19.042 -19.978 -30.080 1.00 84.25 101 TRP A CA 1
ATOM 796 C C . TRP A 1 101 ? -17.954 -20.909 -29.546 1.00 84.25 101 TRP A C 1
ATOM 798 O O . TRP A 1 101 ? -16.804 -20.488 -29.436 1.00 84.25 101 TRP A O 1
ATOM 808 N N . MET A 1 102 ? -18.318 -22.147 -29.212 1.00 91.56 102 MET A N 1
ATOM 809 C CA . MET A 1 102 ? -17.419 -23.170 -28.681 1.00 91.56 102 MET A CA 1
ATOM 810 C C . MET A 1 102 ? -18.007 -24.578 -28.834 1.00 91.56 102 MET A C 1
ATOM 812 O O . MET A 1 102 ? -19.229 -24.740 -28.930 1.00 91.56 102 MET A O 1
ATOM 816 N N . THR A 1 103 ? -17.140 -25.579 -28.743 1.00 95.06 103 THR A N 1
ATOM 817 C CA . THR A 1 103 ? -17.488 -26.997 -28.628 1.00 95.06 103 THR A CA 1
ATOM 818 C C . THR A 1 103 ? -17.021 -27.516 -27.274 1.00 95.06 103 THR A C 1
ATOM 820 O O . THR A 1 103 ? -15.856 -27.368 -26.932 1.00 95.06 103 THR A O 1
ATOM 823 N N . ILE A 1 104 ? -17.907 -28.131 -26.497 1.00 96.88 104 ILE A N 1
ATOM 824 C CA . ILE A 1 104 ? -17.571 -28.791 -25.230 1.00 96.88 104 ILE A CA 1
ATOM 825 C C . ILE A 1 104 ? -17.484 -30.294 -25.491 1.00 96.88 104 ILE A C 1
ATOM 827 O O . ILE A 1 104 ? -18.399 -30.869 -26.082 1.00 96.88 104 ILE A O 1
ATOM 831 N N . ILE A 1 105 ? -16.404 -30.930 -25.052 1.00 96.12 105 ILE A N 1
ATOM 832 C CA . ILE A 1 105 ? -16.100 -32.333 -25.329 1.00 96.12 105 ILE A CA 1
ATOM 833 C C . ILE A 1 105 ? -15.810 -33.039 -24.005 1.00 96.12 105 ILE A C 1
ATOM 835 O O . ILE A 1 105 ? -14.997 -32.564 -23.213 1.00 96.12 105 ILE A O 1
ATOM 839 N N . LEU A 1 106 ? -16.485 -34.163 -23.766 1.00 96.56 106 LEU A N 1
ATOM 840 C CA . LEU A 1 106 ? -16.151 -35.097 -22.694 1.00 96.56 106 LEU A CA 1
ATOM 841 C C . LEU A 1 106 ? -15.349 -36.248 -23.285 1.00 96.56 106 LEU A C 1
ATOM 843 O O . LEU A 1 106 ? -15.850 -36.973 -24.146 1.00 96.56 106 LEU A O 1
ATOM 847 N N . GLU A 1 107 ? -14.136 -36.443 -22.790 1.00 94.75 107 GLU A N 1
ATOM 848 C CA . GLU A 1 107 ? -13.221 -37.482 -23.249 1.00 94.75 107 GLU A CA 1
ATOM 849 C C . GLU A 1 107 ? -12.791 -38.369 -22.088 1.00 94.75 107 GLU A C 1
ATOM 851 O O . GLU A 1 107 ? -12.568 -37.903 -20.975 1.00 94.75 107 GLU A O 1
ATOM 856 N N . ARG A 1 108 ? -12.648 -39.661 -22.358 1.00 95.69 108 ARG A N 1
ATOM 857 C CA . ARG A 1 108 ? -11.985 -40.610 -21.479 1.00 95.69 108 ARG A CA 1
ATOM 858 C C . ARG A 1 108 ? -10.527 -40.706 -21.887 1.00 95.69 108 ARG A C 1
ATOM 860 O O . ARG A 1 108 ? -10.224 -41.164 -22.987 1.00 95.69 108 ARG A O 1
ATOM 867 N N . LEU A 1 109 ? -9.642 -40.308 -20.987 1.00 93.56 109 LEU A N 1
ATOM 868 C CA . LEU A 1 109 ? -8.196 -40.317 -21.166 1.00 93.56 109 LEU A CA 1
ATOM 869 C C . LEU A 1 109 ? -7.570 -41.373 -20.251 1.00 93.56 109 LEU A C 1
ATOM 871 O O . LEU A 1 109 ? -8.039 -41.595 -19.134 1.00 93.56 109 LEU A O 1
ATOM 875 N N . ARG A 1 110 ? -6.496 -42.011 -20.708 1.00 93.25 110 ARG A N 1
ATOM 876 C CA . ARG A 1 110 ? -5.639 -42.875 -19.896 1.00 93.25 110 ARG A CA 1
ATOM 877 C C . ARG A 1 110 ? -4.355 -42.123 -19.559 1.00 93.25 110 ARG A C 1
ATOM 879 O O . ARG A 1 110 ? -3.633 -41.695 -20.459 1.00 93.25 110 ARG A O 1
ATOM 886 N N . ASN A 1 111 ? -4.077 -41.964 -18.268 1.00 89.88 111 ASN A N 1
ATOM 887 C CA . ASN A 1 111 ? -2.857 -41.309 -17.795 1.00 89.88 111 ASN A CA 1
ATOM 888 C C . ASN A 1 111 ? -1.643 -42.268 -17.807 1.00 89.88 111 ASN A C 1
ATOM 890 O O . ASN A 1 111 ? -1.767 -43.452 -18.124 1.00 89.88 111 ASN A O 1
ATOM 894 N N . HIS A 1 112 ? -0.460 -41.776 -17.417 1.00 87.44 112 HIS A N 1
ATOM 895 C CA . HIS A 1 112 ? 0.771 -42.588 -17.364 1.00 87.44 112 HIS A CA 1
ATOM 896 C C . HIS A 1 112 ? 0.700 -43.762 -16.373 1.00 87.44 112 HIS A C 1
ATOM 898 O O . HIS A 1 112 ? 1.422 -44.742 -16.521 1.00 87.44 112 HIS A O 1
ATOM 904 N N . GLU A 1 113 ? -0.173 -43.674 -15.369 1.00 87.75 113 GLU A N 1
ATOM 905 C CA . GLU A 1 113 ? -0.415 -44.722 -14.371 1.00 87.75 113 GLU A CA 1
ATOM 906 C C . GLU A 1 113 ? -1.453 -45.750 -14.856 1.00 87.75 113 GLU A C 1
ATOM 908 O O . GLU A 1 113 ? -1.893 -46.606 -14.093 1.00 87.75 113 GLU A O 1
ATOM 913 N N . SER A 1 114 ? -1.859 -45.680 -16.132 1.00 85.38 114 SER A N 1
ATOM 914 C CA . SER A 1 114 ? -2.930 -46.488 -16.731 1.00 85.38 114 SER A CA 1
ATOM 915 C C . SER A 1 114 ? -4.320 -46.284 -16.108 1.00 85.38 114 SER A C 1
ATOM 917 O O . SER A 1 114 ? -5.237 -47.060 -16.386 1.00 85.38 114 SER A O 1
ATOM 919 N N . ALA A 1 115 ? -4.519 -45.230 -15.312 1.00 90.56 115 ALA A N 1
ATOM 920 C CA . ALA A 1 115 ? -5.824 -44.862 -14.775 1.00 90.56 115 ALA A CA 1
ATOM 921 C C . ALA A 1 115 ? -6.681 -44.173 -15.848 1.00 90.56 115 ALA A C 1
ATOM 923 O O . ALA A 1 115 ? -6.186 -43.345 -16.616 1.00 90.56 115 ALA A O 1
ATOM 924 N N . LEU A 1 116 ? -7.975 -44.511 -15.884 1.00 93.88 116 LEU A N 1
ATOM 925 C CA . LEU A 1 116 ? -8.961 -43.896 -16.774 1.00 93.88 116 LEU A CA 1
ATOM 926 C C . LEU A 1 116 ? -9.612 -42.693 -16.089 1.00 93.88 116 LEU A C 1
ATOM 928 O O . LEU A 1 116 ? -10.132 -42.819 -14.981 1.00 93.88 116 LEU A O 1
ATOM 932 N N . LEU A 1 117 ? -9.608 -41.550 -16.767 1.00 93.50 117 LEU A N 1
ATOM 933 C CA . LEU A 1 117 ? -10.155 -40.288 -16.283 1.00 93.50 117 LEU A CA 1
ATOM 934 C C . LEU A 1 117 ? -11.119 -39.716 -17.318 1.00 93.50 117 LEU A C 1
ATOM 936 O O . LEU A 1 117 ? -10.773 -39.614 -18.493 1.00 93.50 117 LEU A O 1
ATOM 940 N N . ASP A 1 118 ? -12.303 -39.313 -16.867 1.00 95.06 118 ASP A N 1
ATOM 941 C CA . ASP A 1 118 ? -13.262 -38.587 -17.695 1.00 95.06 118 ASP A CA 1
ATOM 942 C C . ASP A 1 118 ? -12.998 -37.084 -17.532 1.00 95.06 118 ASP A C 1
ATOM 944 O O . ASP A 1 118 ? -13.068 -36.539 -16.427 1.00 95.06 118 ASP A O 1
ATOM 948 N N . TYR A 1 119 ? -12.643 -36.425 -18.630 1.00 92.94 119 TYR A N 1
ATOM 949 C CA . TYR A 1 119 ? -12.135 -35.063 -18.658 1.00 92.94 119 TYR A CA 1
ATOM 950 C C . TYR A 1 119 ? -12.953 -34.197 -19.614 1.00 92.94 119 TYR A C 1
ATOM 952 O O . TYR A 1 119 ? -13.184 -34.561 -20.768 1.00 92.94 119 TYR A O 1
ATOM 960 N N . TRP A 1 120 ? -13.393 -33.038 -19.129 1.00 94.12 120 TRP A N 1
ATOM 961 C CA . TRP A 1 120 ? -14.096 -32.052 -19.941 1.00 94.12 120 TRP A CA 1
ATOM 962 C C . TRP A 1 120 ? -13.102 -31.047 -20.505 1.00 94.12 120 TRP A C 1
ATOM 964 O O . TRP A 1 120 ? -12.334 -30.459 -19.747 1.00 94.12 120 TRP A O 1
ATOM 974 N N . ARG A 1 121 ? -13.166 -30.802 -21.814 1.00 93.50 121 ARG A N 1
ATOM 975 C CA . ARG A 1 121 ? -12.435 -29.717 -22.476 1.00 93.50 121 ARG A CA 1
ATOM 976 C C . ARG A 1 121 ? -13.325 -28.931 -23.429 1.00 93.50 121 ARG A C 1
ATOM 978 O O . ARG A 1 121 ? -14.410 -29.369 -23.805 1.00 93.50 121 ARG A O 1
ATOM 985 N N . ILE A 1 122 ? -12.850 -27.757 -23.809 1.00 93.94 122 ILE A N 1
ATOM 986 C CA . ILE A 1 122 ? -13.526 -26.798 -24.668 1.00 93.94 122 ILE A CA 1
ATOM 987 C C . ILE A 1 122 ? -12.629 -26.505 -25.871 1.00 93.94 122 ILE A C 1
ATOM 989 O O . ILE A 1 122 ? -11.453 -26.180 -25.724 1.00 93.94 122 ILE A O 1
ATOM 993 N N . GLU A 1 123 ? -13.202 -26.579 -27.064 1.00 91.38 123 GLU A N 1
ATOM 994 C CA . GLU A 1 123 ? -12.609 -26.049 -28.284 1.00 91.38 123 GLU A CA 1
ATOM 995 C C . GLU A 1 123 ? -13.270 -24.723 -28.647 1.00 91.38 123 GLU A C 1
ATOM 997 O O . GLU A 1 123 ? -14.496 -24.620 -28.734 1.00 91.38 123 GLU A O 1
ATOM 1002 N N . ARG A 1 124 ? -12.465 -23.688 -28.863 1.00 89.56 124 ARG A N 1
ATOM 1003 C CA . ARG A 1 124 ? -12.917 -22.368 -29.308 1.00 89.56 124 ARG A CA 1
ATOM 1004 C C . ARG A 1 124 ? -11.862 -21.724 -30.199 1.00 89.56 124 ARG A C 1
ATOM 1006 O O . ARG A 1 124 ? -10.691 -22.088 -30.150 1.00 89.56 124 ARG A O 1
ATOM 1013 N N . ALA A 1 125 ? -12.305 -20.764 -31.005 1.00 88.44 125 ALA A N 1
ATOM 1014 C CA . ALA A 1 125 ? -11.428 -19.963 -31.851 1.00 88.44 125 ALA A CA 1
ATOM 1015 C C . ALA A 1 125 ? -10.480 -19.094 -31.012 1.00 88.44 125 ALA A C 1
ATOM 1017 O O . ALA A 1 125 ? -10.849 -18.629 -29.922 1.00 88.44 125 ALA A O 1
ATOM 1018 N N . ASP A 1 126 ? -9.291 -18.841 -31.550 1.00 89.56 126 ASP A N 1
ATOM 1019 C CA . ASP A 1 126 ? -8.281 -17.998 -30.918 1.00 89.56 126 ASP A CA 1
ATOM 1020 C C . ASP A 1 126 ? -8.763 -16.550 -30.797 1.00 89.56 126 ASP A C 1
ATOM 1022 O O . ASP A 1 126 ? -9.677 -16.102 -31.492 1.00 89.56 126 ASP A O 1
ATOM 1026 N N . SER A 1 127 ? -8.197 -15.821 -29.842 1.00 91.88 127 SER A N 1
ATOM 1027 C CA . SER A 1 127 ? -8.518 -14.417 -29.593 1.00 91.88 127 SER A CA 1
ATOM 1028 C C . SER A 1 127 ? -7.412 -13.517 -30.113 1.00 91.88 127 SER A C 1
ATOM 1030 O O . SER A 1 127 ? -6.256 -13.742 -29.789 1.00 91.88 127 SER A O 1
ATOM 1032 N N . LEU A 1 128 ? -7.780 -12.447 -30.812 1.00 93.69 128 LEU A N 1
ATOM 1033 C CA . LEU A 1 128 ? -6.905 -11.328 -31.147 1.00 93.69 128 LEU A CA 1
ATOM 1034 C C . LEU A 1 128 ? -7.268 -10.116 -30.287 1.00 93.69 128 LEU A C 1
ATOM 1036 O O . LEU A 1 128 ? -8.450 -9.798 -30.140 1.00 93.69 128 LEU A O 1
ATOM 1040 N N . VAL A 1 129 ? -6.256 -9.433 -29.758 1.00 97.06 129 VAL A N 1
ATOM 1041 C CA . VAL A 1 129 ? -6.370 -8.150 -29.052 1.00 97.06 129 VAL A CA 1
ATOM 1042 C C . VAL A 1 129 ? -5.344 -7.180 -29.627 1.00 97.06 129 VAL A C 1
ATOM 1044 O O . VAL A 1 129 ? -4.176 -7.539 -29.742 1.00 97.06 129 VAL A O 1
ATOM 1047 N N . ILE A 1 130 ? -5.764 -5.961 -29.973 1.00 97.06 130 ILE A N 1
ATOM 1048 C CA . ILE A 1 130 ? -4.926 -4.980 -30.674 1.00 97.06 130 ILE A CA 1
ATOM 1049 C C . ILE A 1 130 ? -4.765 -3.709 -29.837 1.00 97.06 130 ILE A C 1
ATOM 1051 O O . ILE A 1 130 ? -5.701 -2.928 -29.680 1.00 97.06 130 ILE A O 1
ATOM 1055 N N . LEU A 1 131 ? -3.557 -3.450 -29.347 1.00 97.38 131 LEU A N 1
ATOM 1056 C CA . LEU A 1 131 ? -3.190 -2.165 -28.760 1.00 97.38 131 LEU A CA 1
ATOM 1057 C C . LEU A 1 131 ? -3.148 -1.119 -29.872 1.00 97.38 131 LEU A C 1
ATOM 1059 O O . LEU A 1 131 ? -2.362 -1.242 -30.808 1.00 97.38 131 LEU A O 1
ATOM 1063 N N . THR A 1 132 ? -3.999 -0.099 -29.799 1.00 96.69 132 THR A N 1
ATOM 1064 C CA . THR A 1 132 ? -4.067 0.929 -30.847 1.00 96.69 132 THR A CA 1
ATOM 1065 C C . THR A 1 132 ? -3.426 2.217 -30.358 1.00 96.69 132 THR A C 1
ATOM 1067 O O . THR A 1 132 ? -3.931 2.844 -29.428 1.00 96.69 132 THR A O 1
ATOM 1070 N N . VAL A 1 133 ? -2.320 2.616 -30.984 1.00 91.56 133 VAL A N 1
ATOM 1071 C CA . VAL A 1 133 ? -1.525 3.792 -30.620 1.00 91.56 133 VAL A CA 1
ATOM 1072 C C . VAL A 1 133 ? -1.724 4.890 -31.661 1.00 91.56 133 VAL A C 1
ATOM 1074 O O . VAL A 1 133 ? -1.448 4.699 -32.841 1.00 91.56 133 VAL A O 1
ATOM 1077 N N . HIS A 1 134 ? -2.161 6.070 -31.232 1.00 87.44 134 HIS A N 1
ATOM 1078 C CA . HIS A 1 134 ? -2.292 7.253 -32.081 1.00 87.44 134 HIS A CA 1
ATOM 1079 C C . HIS A 1 134 ? -1.748 8.482 -31.351 1.00 87.44 134 HIS A C 1
ATOM 1081 O O . HIS A 1 134 ? -2.176 8.772 -30.234 1.00 87.44 134 HIS A O 1
ATOM 1087 N N . ARG A 1 135 ? -0.806 9.211 -31.971 1.00 81.00 135 ARG A N 1
ATOM 1088 C CA . ARG A 1 135 ? -0.158 10.405 -31.385 1.00 81.00 135 ARG A CA 1
ATOM 1089 C C . ARG A 1 135 ? 0.326 10.175 -29.947 1.00 81.00 135 ARG A C 1
ATOM 1091 O O . ARG A 1 135 ? 0.027 10.954 -29.042 1.00 81.00 135 ARG A O 1
ATOM 1098 N N . ASN A 1 136 ? 1.041 9.068 -29.756 1.00 78.50 136 ASN A N 1
ATOM 1099 C CA . ASN A 1 136 ? 1.592 8.641 -28.472 1.00 78.50 136 ASN A CA 1
ATOM 1100 C C . ASN A 1 136 ? 0.543 8.392 -27.367 1.00 78.50 136 ASN A C 1
ATOM 1102 O O . ASN A 1 136 ? 0.788 8.610 -26.178 1.00 78.50 136 ASN A O 1
ATOM 1106 N N . ARG A 1 137 ? -0.663 7.969 -27.762 1.00 83.75 137 ARG A N 1
ATOM 1107 C CA . ARG A 1 137 ? -1.742 7.591 -26.847 1.00 83.75 137 ARG A CA 1
ATOM 1108 C C . ARG A 1 137 ? -2.393 6.282 -27.264 1.00 83.75 137 ARG A C 1
ATOM 1110 O O . ARG A 1 137 ? -2.658 6.078 -28.445 1.00 83.75 137 ARG A O 1
ATOM 1117 N N . LEU A 1 138 ? -2.711 5.439 -26.290 1.00 94.44 138 LEU A N 1
ATOM 1118 C CA . LEU A 1 138 ? -3.618 4.314 -26.449 1.00 94.44 138 LEU A CA 1
ATOM 1119 C C . LEU A 1 138 ? -5.045 4.835 -26.584 1.00 94.44 138 LEU A C 1
ATOM 1121 O O . LEU A 1 138 ? -5.543 5.579 -25.729 1.00 94.44 138 LEU A O 1
ATOM 1125 N N . VAL A 1 139 ? -5.689 4.437 -27.674 1.00 92.44 139 VAL A N 1
ATOM 1126 C CA . VAL A 1 139 ? -7.081 4.762 -27.978 1.00 92.44 139 VAL A CA 1
ATOM 1127 C C . VAL A 1 139 ? -7.935 3.505 -27.903 1.00 92.44 139 VAL A C 1
ATOM 1129 O O . VAL A 1 139 ? -7.499 2.412 -28.263 1.00 92.44 139 VAL A O 1
ATOM 1132 N N . PHE A 1 140 ? -9.161 3.678 -27.418 1.00 95.88 140 PHE A N 1
ATOM 1133 C CA . PHE A 1 140 ? -10.080 2.586 -27.130 1.00 95.88 140 PHE A CA 1
ATOM 1134 C C . PHE A 1 140 ? -11.393 2.776 -27.885 1.00 95.88 140 PHE A C 1
ATOM 1136 O O . PHE A 1 140 ? -11.831 3.920 -28.057 1.00 95.88 140 PHE A O 1
ATOM 1143 N N . PRO A 1 141 ? -12.048 1.680 -28.302 1.00 95.06 141 PRO A N 1
ATOM 1144 C CA . PRO A 1 141 ? -13.420 1.742 -28.760 1.00 95.06 141 PRO A CA 1
ATOM 1145 C C . PRO A 1 141 ? -14.329 2.072 -27.575 1.00 95.06 141 PRO A C 1
ATOM 1147 O O . PRO A 1 141 ? -13.948 1.925 -26.410 1.00 95.06 141 PRO A O 1
ATOM 1150 N N . LYS A 1 142 ? -15.567 2.481 -27.854 1.00 91.12 142 LYS A N 1
ATOM 1151 C CA . LYS A 1 142 ? -16.594 2.594 -26.809 1.00 91.12 142 LYS A CA 1
ATOM 1152 C C . LYS A 1 142 ? -16.697 1.307 -25.995 1.00 91.12 142 LYS A C 1
ATOM 1154 O O . LYS A 1 142 ? -16.550 0.208 -26.534 1.00 91.12 142 LYS A O 1
ATOM 1159 N N . MET A 1 143 ? -17.005 1.461 -24.707 1.00 92.75 143 MET A N 1
ATOM 1160 C CA . MET A 1 143 ? -17.152 0.331 -23.792 1.00 92.75 143 MET A CA 1
ATOM 1161 C C . MET A 1 143 ? -18.163 -0.683 -24.339 1.00 92.75 143 MET A C 1
ATOM 1163 O O . MET A 1 143 ? -19.262 -0.319 -24.763 1.00 92.75 143 MET A O 1
ATOM 1167 N N . GLN A 1 144 ? -17.788 -1.959 -24.317 1.00 88.62 144 GLN A N 1
ATOM 1168 C CA . GLN A 1 144 ? -18.556 -3.041 -24.927 1.00 88.62 144 GLN A CA 1
ATOM 1169 C C . GLN A 1 144 ? -19.319 -3.813 -23.855 1.00 88.62 144 GLN A C 1
ATOM 1171 O O . GLN A 1 144 ? -18.750 -4.189 -22.832 1.00 88.62 144 GLN A O 1
ATOM 1176 N N . PHE A 1 145 ? -20.607 -4.080 -24.080 1.00 92.25 145 PHE A N 1
ATOM 1177 C CA . PHE A 1 145 ? -21.399 -4.900 -23.163 1.00 92.25 145 PHE A CA 1
ATOM 1178 C C . PHE A 1 145 ? -20.932 -6.360 -23.195 1.00 92.25 145 PHE A C 1
ATOM 1180 O O . PHE A 1 145 ? -20.885 -6.984 -24.256 1.00 92.25 145 PHE A O 1
ATOM 1187 N N . ARG A 1 146 ? -20.615 -6.925 -22.025 1.00 91.81 146 ARG A N 1
ATOM 1188 C CA . ARG A 1 146 ? -20.147 -8.305 -21.863 1.00 91.81 146 ARG A CA 1
ATOM 1189 C C . ARG A 1 146 ? -21.236 -9.160 -21.207 1.00 91.81 146 ARG A C 1
ATOM 1191 O O . ARG A 1 146 ? -21.415 -9.081 -19.990 1.00 91.81 146 ARG A O 1
ATOM 1198 N N . PRO A 1 147 ? -21.932 -10.033 -21.967 1.00 88.88 147 PRO A N 1
ATOM 1199 C CA . PRO A 1 147 ? -23.024 -10.849 -21.430 1.00 88.88 147 PRO A CA 1
ATOM 1200 C C . PRO A 1 147 ? -22.625 -11.723 -20.235 1.00 88.88 147 PRO A C 1
ATOM 1202 O O . PRO A 1 147 ? -23.427 -11.906 -19.329 1.00 88.88 147 PRO A O 1
ATOM 1205 N N . GLY A 1 148 ? -21.378 -12.211 -20.197 1.00 85.19 148 GLY A N 1
ATOM 1206 C CA . GLY A 1 148 ? -20.883 -13.074 -19.116 1.00 85.19 148 GLY A CA 1
ATOM 1207 C C . GLY A 1 148 ? -20.796 -12.405 -17.739 1.00 85.19 148 GLY A C 1
ATOM 1208 O O . GLY A 1 148 ? -20.754 -13.110 -16.738 1.00 85.19 148 GLY A O 1
ATOM 1209 N N . ILE A 1 149 ? -20.791 -11.069 -17.682 1.00 89.31 149 ILE A N 1
ATOM 1210 C CA . ILE A 1 149 ? -20.764 -10.293 -16.429 1.00 89.31 149 ILE A CA 1
ATOM 1211 C C . ILE A 1 149 ? -21.891 -9.250 -16.344 1.00 89.31 149 ILE A C 1
ATOM 1213 O O . ILE A 1 149 ? -21.973 -8.507 -15.370 1.00 89.31 149 ILE A O 1
ATOM 1217 N N . GLY A 1 150 ? -22.754 -9.171 -17.363 1.00 90.50 150 GLY A N 1
ATOM 1218 C CA . GLY A 1 150 ? -23.954 -8.333 -17.366 1.00 90.50 150 GLY A CA 1
ATOM 1219 C C . GLY A 1 150 ? -23.719 -6.819 -17.415 1.00 90.50 150 GLY A C 1
ATOM 1220 O O . GLY A 1 150 ? -24.620 -6.070 -17.043 1.00 90.50 150 GLY A O 1
ATOM 1221 N N . ARG A 1 151 ? -22.543 -6.341 -17.847 1.00 93.25 151 ARG A N 1
ATOM 1222 C CA . ARG A 1 151 ? -22.230 -4.900 -17.924 1.00 93.25 151 ARG A CA 1
ATOM 1223 C C . ARG A 1 151 ? -21.198 -4.563 -18.996 1.00 93.25 151 ARG A C 1
ATOM 1225 O O . ARG A 1 151 ? -20.577 -5.456 -19.566 1.00 93.25 151 ARG A O 1
ATOM 1232 N N . ALA A 1 152 ? -21.045 -3.269 -19.276 1.00 93.44 152 ALA A N 1
ATOM 1233 C CA . ALA A 1 152 ? -20.045 -2.759 -20.207 1.00 93.44 152 ALA A CA 1
ATOM 1234 C C . ALA A 1 152 ? -18.647 -2.682 -19.574 1.00 93.44 152 ALA A C 1
ATOM 1236 O O . ALA A 1 152 ? -18.522 -2.323 -18.402 1.00 93.44 152 ALA A O 1
ATOM 1237 N N . THR A 1 153 ? -17.618 -3.005 -20.358 1.00 93.69 153 THR A N 1
ATOM 1238 C CA . THR A 1 153 ? -16.202 -2.963 -19.960 1.00 93.69 153 THR A CA 1
ATOM 1239 C C . THR A 1 153 ? -15.374 -2.169 -20.960 1.00 93.69 153 THR A C 1
ATOM 1241 O O . THR A 1 153 ? -15.722 -2.081 -22.142 1.00 93.69 153 THR A O 1
ATOM 1244 N N . LEU A 1 154 ? -14.279 -1.582 -20.478 1.00 95.44 154 LEU A N 1
ATOM 1245 C CA . LEU A 1 154 ? -13.246 -1.014 -21.333 1.00 95.44 154 LEU A CA 1
ATOM 1246 C C . LEU A 1 154 ? -12.319 -2.143 -21.795 1.00 95.44 154 LEU A C 1
ATOM 1248 O O . LEU A 1 154 ? -11.727 -2.831 -20.966 1.00 95.44 154 LEU A O 1
ATOM 1252 N N . ASP A 1 155 ? -12.199 -2.317 -23.108 1.00 95.69 155 ASP A N 1
ATOM 1253 C CA . ASP A 1 155 ? -11.376 -3.348 -23.735 1.00 95.69 155 ASP A CA 1
ATOM 1254 C C . ASP A 1 155 ? -10.662 -2.760 -24.951 1.00 95.69 155 ASP A C 1
ATOM 1256 O O . ASP A 1 155 ? -11.191 -1.869 -25.619 1.00 95.69 155 ASP A O 1
ATOM 1260 N N . PHE A 1 156 ? -9.478 -3.277 -25.267 1.00 97.38 156 PHE A N 1
ATOM 1261 C CA . PHE A 1 156 ? -8.863 -3.009 -26.563 1.00 97.38 156 PHE A CA 1
ATOM 1262 C C . PHE A 1 156 ? -9.685 -3.643 -27.693 1.00 97.38 156 PHE A C 1
ATOM 1264 O O . PHE A 1 156 ? -10.370 -4.646 -27.452 1.00 97.38 156 PHE A O 1
ATOM 1271 N N . PRO A 1 157 ? -9.580 -3.114 -28.928 1.00 96.62 157 PRO A N 1
ATOM 1272 C CA . PRO A 1 157 ? -10.173 -3.750 -30.089 1.00 96.62 157 PRO A CA 1
ATOM 1273 C C . PRO A 1 157 ? -9.771 -5.215 -30.182 1.00 96.62 157 PRO A C 1
ATOM 1275 O O . PRO A 1 157 ? -8.587 -5.552 -30.087 1.00 96.62 157 PRO A O 1
ATOM 1278 N N . GLY A 1 158 ? -10.751 -6.095 -30.356 1.00 93.88 158 GLY A N 1
ATOM 1279 C CA . GLY A 1 158 ? -10.476 -7.523 -30.316 1.00 93.88 158 GLY A CA 1
ATOM 1280 C C . GLY A 1 158 ? -11.517 -8.388 -31.002 1.00 93.88 158 GLY A C 1
ATOM 1281 O O . GLY A 1 158 ? -12.665 -8.008 -31.225 1.00 93.88 158 GLY A O 1
ATOM 1282 N N . GLY A 1 159 ? -11.111 -9.597 -31.366 1.00 89.88 159 GLY A N 1
ATOM 1283 C CA . GLY A 1 159 ? -11.943 -10.488 -32.160 1.00 89.88 159 GLY A CA 1
ATOM 1284 C C . GLY A 1 159 ? -11.545 -11.946 -32.045 1.00 89.88 159 GLY A C 1
ATOM 1285 O O . GLY A 1 159 ? -10.546 -12.297 -31.423 1.00 89.88 159 GLY A O 1
ATOM 1286 N N . ARG A 1 160 ? -12.367 -12.805 -32.647 1.00 89.25 160 ARG A N 1
ATOM 1287 C CA . ARG A 1 160 ? -12.003 -14.200 -32.886 1.00 89.25 160 ARG A CA 1
ATOM 1288 C C . ARG A 1 160 ? -11.145 -14.260 -34.141 1.00 89.25 160 ARG A C 1
ATOM 1290 O O . ARG A 1 160 ? -11.513 -13.634 -35.132 1.00 89.25 160 ARG A O 1
ATOM 1297 N N . VAL A 1 161 ? -10.066 -15.021 -34.088 1.00 84.94 161 VAL A N 1
ATOM 1298 C CA . VAL A 1 161 ? -9.287 -15.394 -35.266 1.00 84.94 161 VAL A CA 1
ATOM 1299 C C . VAL A 1 161 ? -9.922 -16.664 -35.820 1.00 84.94 161 VAL A C 1
ATOM 1301 O O . VAL A 1 161 ? -9.988 -17.682 -35.130 1.00 84.94 161 VAL A O 1
ATOM 1304 N N . ASP A 1 162 ? -10.533 -16.548 -36.998 1.00 72.12 162 ASP A N 1
ATOM 1305 C CA . ASP A 1 162 ? -11.154 -17.666 -37.711 1.00 72.12 162 ASP A CA 1
ATOM 1306 C C . ASP A 1 162 ? -10.174 -18.238 -38.756 1.00 72.12 162 ASP A C 1
ATOM 1308 O O . ASP A 1 162 ? -8.967 -18.148 -38.581 1.00 72.12 162 ASP A O 1
ATOM 1312 N N . GLN A 1 163 ? -10.666 -18.872 -39.826 1.00 66.50 163 GLN A N 1
ATOM 1313 C CA . GLN A 1 163 ? -9.809 -19.425 -40.886 1.00 66.50 163 GLN A CA 1
ATOM 1314 C C . GLN A 1 163 ? -9.175 -18.359 -41.805 1.00 66.50 163 GLN A C 1
ATOM 1316 O O . GLN A 1 163 ? -8.488 -18.716 -42.762 1.00 66.50 163 GLN A O 1
ATOM 1321 N N . ARG A 1 164 ? -9.439 -17.066 -41.583 1.00 67.69 164 ARG A N 1
ATOM 1322 C CA . ARG A 1 164 ? -8.833 -15.969 -42.349 1.00 67.69 164 ARG A CA 1
ATOM 1323 C C . ARG A 1 164 ? -7.429 -15.656 -41.851 1.00 67.69 164 ARG A C 1
ATOM 1325 O O . ARG A 1 164 ? -7.049 -16.012 -40.742 1.00 67.69 164 ARG A O 1
ATOM 1332 N N . SER A 1 165 ? -6.674 -14.920 -42.666 1.00 76.50 165 SER A N 1
ATOM 1333 C CA . SER A 1 165 ? -5.362 -14.440 -42.248 1.00 76.50 165 SER A CA 1
ATOM 1334 C C . SER A 1 165 ? -5.480 -13.565 -40.991 1.00 76.50 165 SER A C 1
ATOM 1336 O O . SER A 1 165 ? -6.419 -12.771 -40.827 1.00 76.50 165 SER A O 1
ATOM 1338 N N . LEU A 1 166 ? -4.505 -13.704 -40.095 1.00 82.31 166 LEU A N 1
ATOM 1339 C CA . LEU A 1 166 ? -4.425 -12.922 -38.865 1.00 82.31 166 LEU A CA 1
ATOM 1340 C C . LEU A 1 166 ? -4.395 -11.411 -39.156 1.00 82.31 166 LEU A C 1
ATOM 1342 O O . LEU A 1 166 ? -5.029 -10.621 -38.456 1.00 82.31 166 LEU A O 1
ATOM 1346 N N . ILE A 1 167 ? -3.702 -11.015 -40.228 1.00 82.38 167 ILE A N 1
ATOM 1347 C CA . ILE A 1 167 ? -3.546 -9.614 -40.616 1.00 82.38 167 ILE A CA 1
ATOM 1348 C C . ILE A 1 167 ? -4.855 -9.006 -41.135 1.00 82.38 167 ILE A C 1
ATOM 1350 O O . ILE A 1 167 ? -5.196 -7.884 -40.763 1.00 82.38 167 ILE A O 1
ATOM 1354 N N . ASP A 1 168 ? -5.635 -9.744 -41.929 1.00 84.38 168 ASP A N 1
ATOM 1355 C CA . ASP A 1 168 ? -6.934 -9.259 -42.407 1.00 84.38 168 ASP A CA 1
ATOM 1356 C C . ASP A 1 168 ? -7.943 -9.196 -41.256 1.00 84.38 168 ASP A C 1
ATOM 1358 O O . ASP A 1 168 ? -8.673 -8.214 -41.130 1.00 84.38 168 ASP A O 1
ATOM 1362 N N . THR A 1 169 ? -7.903 -10.175 -40.344 1.00 88.94 169 THR A N 1
ATOM 1363 C CA . THR A 1 169 ? -8.697 -10.147 -39.105 1.00 88.94 169 THR A CA 1
ATOM 1364 C C . THR A 1 169 ? -8.393 -8.896 -38.278 1.00 88.94 169 THR A C 1
ATOM 1366 O O . THR A 1 169 ? -9.310 -8.256 -37.761 1.00 88.94 169 THR A O 1
ATOM 1369 N N . ALA A 1 170 ? -7.118 -8.512 -38.170 1.00 89.38 170 ALA A N 1
ATOM 1370 C CA . ALA A 1 170 ? -6.716 -7.319 -37.437 1.00 89.38 170 ALA A CA 1
ATOM 1371 C C . ALA A 1 170 ? -7.270 -6.030 -38.062 1.00 89.38 170 ALA A C 1
ATOM 1373 O O . ALA A 1 170 ? -7.832 -5.192 -37.353 1.00 89.38 170 ALA A O 1
ATOM 1374 N N . TYR A 1 171 ? -7.171 -5.882 -39.386 1.00 91.06 171 TYR A N 1
ATOM 1375 C CA . TYR A 1 171 ? -7.723 -4.717 -40.082 1.00 91.06 171 TYR A CA 1
ATOM 1376 C C . TYR A 1 171 ? -9.253 -4.657 -40.018 1.00 91.06 171 TYR A C 1
ATOM 1378 O O . TYR A 1 171 ? -9.802 -3.574 -39.818 1.00 91.06 171 TYR A O 1
ATOM 1386 N N . ASP A 1 172 ? -9.941 -5.796 -40.110 1.00 92.88 172 ASP A N 1
ATOM 1387 C CA . ASP A 1 172 ? -11.397 -5.869 -39.947 1.00 92.88 172 ASP A CA 1
ATOM 1388 C C . ASP A 1 172 ? -11.830 -5.424 -38.541 1.00 92.88 172 ASP A C 1
ATOM 1390 O O . ASP A 1 172 ? -12.815 -4.697 -38.391 1.00 92.88 172 ASP A O 1
ATOM 1394 N N . VAL A 1 173 ? -11.090 -5.827 -37.499 1.00 95.31 173 VAL A N 1
ATOM 1395 C CA . VAL A 1 173 ? -11.339 -5.405 -36.109 1.00 95.31 173 VAL A CA 1
ATOM 1396 C C . VAL A 1 173 ? -11.146 -3.894 -35.951 1.00 95.31 173 VAL A C 1
ATOM 1398 O O . VAL A 1 173 ? -12.029 -3.229 -35.407 1.00 95.31 173 VAL A O 1
ATOM 1401 N N . LEU A 1 174 ? -10.041 -3.338 -36.459 1.00 96.00 174 LEU A N 1
ATOM 1402 C CA . LEU A 1 174 ? -9.765 -1.896 -36.397 1.00 96.00 174 LEU A CA 1
ATOM 1403 C C . LEU A 1 174 ? -10.826 -1.072 -37.140 1.00 96.00 174 LEU A C 1
ATOM 1405 O O . LEU A 1 174 ? -11.297 -0.055 -36.625 1.00 96.00 174 LEU A O 1
ATOM 1409 N N . LEU A 1 175 ? -11.258 -1.530 -38.316 1.00 95.56 175 LEU A N 1
ATOM 1410 C CA . LEU A 1 175 ? -12.302 -0.860 -39.085 1.00 95.56 175 LEU A CA 1
ATOM 1411 C C . LEU A 1 175 ? -13.657 -0.929 -38.374 1.00 95.56 175 LEU A C 1
ATOM 1413 O O . LEU A 1 175 ? -14.354 0.079 -38.278 1.00 95.56 175 LEU A O 1
ATOM 1417 N N . ARG A 1 176 ? -14.032 -2.105 -37.859 1.00 95.00 176 ARG A N 1
ATOM 1418 C CA . ARG A 1 176 ? -15.325 -2.327 -37.198 1.00 95.00 176 ARG A CA 1
ATOM 1419 C C . ARG A 1 176 ? -15.455 -1.544 -35.896 1.00 95.00 176 ARG A C 1
ATOM 1421 O O . ARG A 1 176 ? -16.516 -0.981 -35.640 1.00 95.00 176 ARG A O 1
ATOM 1428 N N . GLU A 1 177 ? -14.421 -1.565 -35.058 1.00 96.06 177 GLU A N 1
ATOM 1429 C CA . GLU A 1 177 ? -14.513 -1.064 -33.680 1.00 96.06 177 GLU A CA 1
ATOM 1430 C C . GLU A 1 177 ? -14.013 0.368 -33.519 1.00 96.06 177 GLU A C 1
ATOM 1432 O O . GLU A 1 177 ? -14.522 1.084 -32.660 1.00 96.06 177 GLU A O 1
ATOM 1437 N N . LEU A 1 178 ? -13.069 0.808 -34.356 1.00 93.81 178 LEU A N 1
ATOM 1438 C CA . LEU A 1 178 ? -12.488 2.153 -34.292 1.00 93.81 178 LEU A CA 1
ATOM 1439 C C . LEU A 1 178 ? -12.741 2.998 -35.548 1.00 93.81 178 LEU A C 1
ATOM 1441 O O . LEU A 1 178 ? -12.405 4.182 -35.561 1.00 93.81 178 LEU A O 1
ATOM 1445 N N . GLY A 1 179 ? -13.318 2.423 -36.607 1.00 93.44 179 GLY A N 1
ATOM 1446 C CA . GLY A 1 179 ? -13.532 3.130 -37.871 1.00 93.44 179 GLY A CA 1
ATOM 1447 C C . GLY A 1 179 ? -12.238 3.436 -38.635 1.00 93.44 179 GLY A C 1
ATOM 1448 O O . GLY A 1 179 ? -12.241 4.341 -39.469 1.00 93.44 179 GLY A O 1
ATOM 1449 N N . ILE A 1 180 ? -11.145 2.722 -38.341 1.00 95.12 180 ILE A N 1
ATOM 1450 C CA . ILE A 1 180 ? -9.806 2.951 -38.906 1.00 95.12 180 ILE A CA 1
ATOM 1451 C C . ILE A 1 180 ? -9.609 2.055 -40.131 1.00 95.12 180 ILE A C 1
ATOM 1453 O O . ILE A 1 180 ? -9.658 0.830 -40.022 1.00 95.12 180 ILE A O 1
ATOM 1457 N N . ALA A 1 181 ? -9.367 2.648 -41.303 1.00 93.44 181 ALA A N 1
ATOM 1458 C CA . ALA A 1 181 ? -9.120 1.882 -42.519 1.00 93.44 181 ALA A CA 1
ATOM 1459 C C . ALA A 1 181 ? -7.686 1.329 -42.562 1.00 93.44 181 ALA A C 1
ATOM 1461 O O . ALA A 1 181 ? -6.759 1.898 -41.988 1.00 93.44 181 ALA A O 1
ATOM 1462 N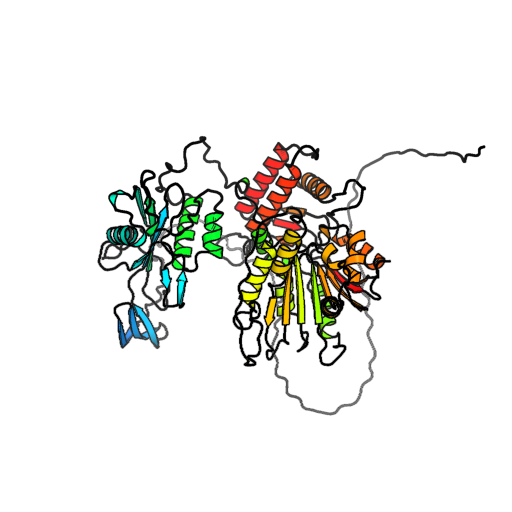 N . ARG A 1 182 ? -7.468 0.255 -43.333 1.00 92.56 182 ARG A N 1
ATOM 1463 C CA . ARG A 1 182 ? -6.128 -0.323 -43.560 1.00 92.56 182 ARG A CA 1
ATOM 1464 C C . ARG A 1 182 ? -5.107 0.707 -44.060 1.00 92.56 182 ARG A C 1
ATOM 1466 O O . ARG A 1 182 ? -3.938 0.619 -43.706 1.00 92.56 182 ARG A O 1
ATOM 1473 N N . SER A 1 183 ? -5.542 1.694 -44.846 1.00 91.44 183 SER A N 1
ATOM 1474 C CA . SER A 1 183 ? -4.704 2.795 -45.346 1.00 91.44 183 SER A CA 1
ATOM 1475 C C . SER A 1 183 ? -4.232 3.771 -44.265 1.00 91.44 183 SER A C 1
ATOM 1477 O O . SER A 1 183 ? -3.268 4.502 -44.499 1.00 91.44 183 SER A O 1
ATOM 1479 N N . ASP A 1 184 ? -4.901 3.801 -43.115 1.00 91.00 184 ASP A N 1
ATOM 1480 C CA . ASP A 1 184 ? -4.694 4.778 -42.039 1.00 91.00 184 ASP A CA 1
ATOM 1481 C C . ASP A 1 184 ? -3.745 4.251 -40.952 1.00 91.00 184 ASP A C 1
ATOM 1483 O O . ASP A 1 184 ? -3.238 5.014 -40.127 1.00 91.00 184 ASP A O 1
ATOM 1487 N N . VAL A 1 185 ? -3.467 2.947 -40.979 1.00 87.31 185 VAL A N 1
ATOM 1488 C CA . VAL A 1 185 ? -2.490 2.282 -40.117 1.00 87.31 185 VAL A CA 1
ATOM 1489 C C . VAL A 1 185 ? -1.094 2.495 -40.701 1.00 87.31 185 VAL A C 1
ATOM 1491 O O . VAL A 1 185 ? -0.851 2.234 -41.879 1.00 87.31 185 VAL A O 1
ATOM 1494 N N . ASP A 1 186 ? -0.184 3.007 -39.881 1.00 81.94 186 ASP A N 1
ATOM 1495 C CA . ASP A 1 186 ? 1.224 3.204 -40.221 1.00 81.94 186 ASP A CA 1
ATOM 1496 C C . ASP A 1 186 ? 2.005 1.890 -40.104 1.00 81.94 186 ASP A C 1
ATOM 1498 O O . ASP A 1 186 ? 2.703 1.480 -41.028 1.00 81.94 186 ASP A O 1
ATOM 1502 N N . SER A 1 187 ? 1.814 1.178 -38.991 1.00 86.00 187 SER A N 1
ATOM 1503 C CA . SER A 1 187 ? 2.386 -0.150 -38.772 1.00 86.00 187 SER A CA 1
ATOM 1504 C C . SER A 1 187 ? 1.456 -1.028 -37.943 1.00 86.00 187 SER A C 1
ATOM 1506 O O . SER A 1 187 ? 0.692 -0.541 -37.109 1.00 86.00 187 SER A O 1
ATOM 1508 N N . LEU A 1 188 ? 1.518 -2.333 -38.194 1.00 84.19 188 LEU A N 1
ATOM 1509 C CA . LEU A 1 188 ? 0.831 -3.364 -37.427 1.00 84.19 188 LEU A CA 1
ATOM 1510 C C . LEU A 1 188 ? 1.836 -4.479 -37.149 1.00 84.19 188 LEU A C 1
ATOM 1512 O O . LEU A 1 188 ? 2.425 -5.017 -38.085 1.00 84.19 188 LEU A O 1
ATOM 1516 N N . GLN A 1 189 ? 2.043 -4.793 -35.876 1.00 85.56 189 GLN A N 1
ATOM 1517 C CA . GLN A 1 189 ? 2.981 -5.819 -35.420 1.00 85.56 189 GLN A CA 1
ATOM 1518 C C . GLN A 1 189 ? 2.273 -6.765 -34.462 1.00 85.56 189 GLN A C 1
ATOM 1520 O O . GLN A 1 189 ? 1.422 -6.328 -33.691 1.00 85.56 189 GLN A O 1
ATOM 1525 N N . PHE A 1 190 ? 2.632 -8.041 -34.491 1.00 84.19 190 PHE A N 1
ATOM 1526 C CA . PHE A 1 190 ? 2.138 -9.027 -33.537 1.00 84.19 190 PHE A CA 1
ATOM 1527 C C . PHE A 1 190 ? 3.225 -9.318 -32.503 1.00 84.19 190 PHE A C 1
ATOM 1529 O O . PHE A 1 190 ? 4.399 -9.415 -32.844 1.00 84.19 190 PHE A O 1
ATOM 1536 N N . LEU A 1 191 ? 2.836 -9.398 -31.232 1.00 82.50 191 LEU A N 1
ATOM 1537 C CA . LEU A 1 191 ? 3.758 -9.536 -30.098 1.00 82.50 191 LEU A CA 1
ATOM 1538 C C . LEU A 1 191 ? 4.311 -10.954 -29.957 1.00 82.50 191 LEU A C 1
ATOM 1540 O O . LEU A 1 191 ? 5.400 -11.150 -29.438 1.00 82.50 191 LEU A O 1
ATOM 1544 N N . ASN A 1 192 ? 3.530 -11.934 -30.395 1.00 78.38 192 ASN A N 1
ATOM 1545 C CA . ASN A 1 192 ? 3.788 -13.358 -30.225 1.00 78.38 192 ASN A CA 1
ATOM 1546 C C . ASN A 1 192 ? 3.699 -14.114 -31.556 1.00 78.38 192 ASN A C 1
ATOM 1548 O O . ASN A 1 192 ? 3.200 -15.239 -31.625 1.00 78.38 192 ASN A O 1
ATOM 1552 N N . ASP A 1 193 ? 4.174 -13.452 -32.609 1.00 65.50 193 ASP A N 1
ATOM 1553 C CA . ASP A 1 193 ? 4.374 -14.012 -33.942 1.00 65.50 193 ASP A CA 1
ATOM 1554 C C . ASP A 1 193 ? 5.867 -14.296 -34.141 1.00 65.50 193 ASP A C 1
ATOM 1556 O O . ASP A 1 193 ? 6.569 -13.656 -34.922 1.00 65.50 193 ASP A O 1
ATOM 1560 N N . ASP A 1 194 ? 6.380 -15.230 -33.341 1.00 50.75 194 ASP A N 1
ATOM 1561 C CA . ASP A 1 194 ? 7.658 -15.867 -33.629 1.00 50.75 194 ASP A CA 1
ATOM 1562 C C . ASP A 1 194 ? 7.416 -16.791 -34.824 1.00 50.75 194 ASP A C 1
ATOM 1564 O O . ASP A 1 194 ? 6.453 -17.552 -34.797 1.00 50.75 194 ASP A O 1
ATOM 1568 N N . ASN A 1 195 ? 8.267 -16.738 -35.855 1.00 45.50 195 ASN A N 1
ATOM 1569 C CA . ASN A 1 195 ? 8.152 -17.439 -37.154 1.00 45.50 195 ASN A CA 1
ATOM 1570 C C . ASN A 1 195 ? 7.948 -18.983 -37.109 1.00 45.50 195 ASN A C 1
ATOM 1572 O O . ASN A 1 195 ? 8.019 -19.647 -38.143 1.00 45.50 195 ASN A O 1
ATOM 1576 N N . ASP A 1 196 ? 7.713 -19.560 -35.934 1.00 43.03 196 ASP A N 1
ATOM 1577 C CA . ASP A 1 196 ? 7.273 -20.926 -35.674 1.00 43.03 196 ASP A CA 1
ATOM 1578 C C . ASP A 1 196 ? 5.738 -21.002 -35.831 1.00 43.03 196 ASP A C 1
ATOM 1580 O O . ASP A 1 196 ? 4.956 -21.020 -34.875 1.00 43.03 196 ASP A O 1
ATOM 1584 N N . CYS A 1 197 ? 5.299 -20.936 -37.087 1.00 45.41 197 CYS A N 1
ATOM 1585 C CA . CYS A 1 197 ? 3.893 -21.017 -37.460 1.00 45.41 197 CYS A CA 1
ATOM 1586 C C . CYS A 1 197 ? 3.383 -22.463 -37.376 1.00 45.41 197 CYS A C 1
ATOM 1588 O O . CYS A 1 197 ? 4.083 -23.407 -37.743 1.00 45.41 197 CYS A O 1
ATOM 1590 N N . ASP A 1 198 ? 2.138 -22.653 -36.922 1.00 49.34 198 ASP A N 1
ATOM 1591 C CA . ASP A 1 198 ? 1.462 -23.935 -37.155 1.00 49.34 198 ASP A CA 1
ATOM 1592 C C . ASP A 1 198 ? 1.233 -24.149 -38.668 1.00 49.34 198 ASP A C 1
ATOM 1594 O O . ASP A 1 198 ? 1.337 -23.204 -39.453 1.00 49.34 198 ASP A O 1
ATOM 1598 N N . ASP A 1 199 ? 0.871 -25.366 -39.102 1.00 41.56 199 ASP A N 1
ATOM 1599 C CA . ASP A 1 199 ? 0.595 -25.701 -40.520 1.00 41.56 199 ASP A CA 1
ATOM 1600 C C . ASP A 1 199 ? -0.477 -24.799 -41.191 1.00 41.56 199 ASP A C 1
ATOM 1602 O O . ASP A 1 199 ? -0.778 -24.942 -42.378 1.00 41.56 199 ASP A O 1
ATOM 1606 N N . ARG A 1 200 ? -1.097 -23.883 -40.433 1.00 46.25 200 ARG A N 1
ATOM 1607 C CA . ARG A 1 200 ? -2.137 -22.941 -40.856 1.00 46.25 200 ARG A CA 1
ATOM 1608 C C . ARG A 1 200 ? -1.690 -21.474 -40.797 1.00 46.25 200 ARG A C 1
ATOM 1610 O O . ARG A 1 200 ? -2.519 -20.607 -41.059 1.00 46.25 200 ARG A O 1
ATOM 1617 N N . GLY A 1 201 ? -0.422 -21.188 -40.492 1.00 42.53 201 GLY A N 1
ATOM 1618 C CA . GLY A 1 201 ? 0.143 -19.836 -40.537 1.00 42.53 201 GLY A CA 1
ATOM 1619 C C . GLY A 1 201 ? -0.203 -18.945 -39.340 1.00 42.53 201 GLY A C 1
ATOM 1620 O O . GLY A 1 201 ? -0.114 -17.725 -39.465 1.00 42.53 201 GLY A O 1
ATOM 1621 N N . HIS A 1 202 ? -0.622 -19.513 -38.205 1.00 46.06 202 HIS A N 1
ATOM 1622 C CA . HIS A 1 202 ? -0.861 -18.748 -36.977 1.00 46.06 202 HIS A CA 1
ATOM 1623 C C . HIS A 1 202 ? 0.394 -18.766 -36.099 1.00 46.06 202 HIS A C 1
ATOM 1625 O O . HIS A 1 202 ? 0.961 -19.839 -35.868 1.00 46.06 202 HIS A O 1
ATOM 1631 N N . GLY A 1 203 ? 0.799 -17.595 -35.589 1.00 52.25 203 GLY A N 1
ATOM 1632 C CA . GLY A 1 203 ? 1.854 -17.472 -34.581 1.00 52.25 203 GLY A CA 1
ATOM 1633 C C . GLY A 1 203 ? 1.580 -18.336 -33.344 1.00 52.25 203 GLY A C 1
ATOM 1634 O O . GLY A 1 203 ? 0.447 -18.771 -33.092 1.00 52.25 203 GLY A O 1
ATOM 1635 N N . SER A 1 204 ? 2.625 -18.609 -32.562 1.00 65.12 204 SER A N 1
ATOM 1636 C CA . SER A 1 204 ? 2.575 -19.576 -31.456 1.00 65.12 204 SER A CA 1
ATOM 1637 C C . SER A 1 204 ? 1.481 -19.261 -30.425 1.00 65.12 204 SER A C 1
ATOM 1639 O O . SER A 1 204 ? 0.840 -20.193 -29.933 1.00 65.12 204 SER A O 1
ATOM 1641 N N . GLY A 1 205 ? 1.176 -17.974 -30.197 1.00 78.81 205 GLY A N 1
ATOM 1642 C CA . GLY A 1 205 ? 0.059 -17.511 -29.371 1.00 78.81 205 GLY A CA 1
ATOM 1643 C C . GLY A 1 205 ? 0.188 -17.893 -27.887 1.00 78.81 205 GLY A C 1
ATOM 1644 O O . GLY A 1 205 ? 0.765 -18.912 -27.518 1.00 78.81 205 GLY A O 1
ATOM 1645 N N . TRP A 1 206 ? -0.389 -17.110 -26.973 1.00 89.19 206 TRP A N 1
ATOM 1646 C CA . TRP A 1 206 ? -0.364 -17.471 -25.548 1.00 89.19 206 TRP A CA 1
ATOM 1647 C C . TRP A 1 206 ? -1.566 -18.330 -25.165 1.00 89.19 206 TRP A C 1
ATOM 1649 O O . TRP A 1 206 ? -2.711 -17.907 -25.324 1.00 89.19 206 TRP A O 1
ATOM 1659 N N . LEU A 1 207 ? -1.334 -19.522 -24.613 1.00 88.00 207 LEU A N 1
ATOM 1660 C CA . LEU A 1 207 ? -2.409 -20.368 -24.088 1.00 88.00 207 LEU A CA 1
ATOM 1661 C C . LEU A 1 207 ? -3.085 -19.701 -22.885 1.00 88.00 207 LEU A C 1
ATOM 1663 O O . LEU A 1 207 ? -2.432 -19.355 -21.904 1.00 88.00 207 LEU A O 1
ATOM 1667 N N . ILE A 1 208 ? -4.409 -19.563 -22.941 1.00 88.56 208 ILE A N 1
ATOM 1668 C CA . ILE A 1 208 ? -5.170 -18.854 -21.897 1.00 88.56 208 ILE A CA 1
ATOM 1669 C C . ILE A 1 208 ? -5.566 -19.786 -20.755 1.00 88.56 208 ILE A C 1
ATOM 1671 O O . ILE A 1 208 ? -5.559 -19.403 -19.588 1.00 88.56 208 ILE A O 1
ATOM 1675 N N . ASN A 1 209 ? -5.960 -21.011 -21.093 1.00 87.62 209 ASN A N 1
ATOM 1676 C CA . ASN A 1 209 ? -6.426 -22.000 -20.131 1.00 87.62 209 ASN A CA 1
ATOM 1677 C C . ASN A 1 209 ? -6.109 -23.400 -20.660 1.00 87.62 209 ASN A C 1
ATOM 1679 O O . ASN A 1 209 ? -7.002 -24.100 -21.120 1.00 87.62 209 ASN A O 1
ATOM 1683 N N . SER A 1 210 ? -4.831 -23.780 -20.631 1.00 85.19 210 SER A N 1
ATOM 1684 C CA . SER A 1 210 ? -4.329 -25.016 -21.249 1.00 85.19 210 SER A CA 1
ATOM 1685 C C . SER A 1 210 ? -4.893 -26.305 -20.649 1.00 85.19 210 SER A C 1
ATOM 1687 O O . SER A 1 210 ? -4.823 -27.346 -21.295 1.00 85.19 210 SER A O 1
ATOM 1689 N N . SER A 1 211 ? -5.461 -26.257 -19.440 1.00 85.12 211 SER A N 1
ATOM 1690 C CA . SER A 1 211 ? -6.130 -27.413 -18.845 1.00 85.12 211 SER A CA 1
ATOM 1691 C C . SER A 1 211 ? -7.511 -27.635 -19.459 1.00 85.12 211 SER A C 1
ATOM 1693 O O . SER A 1 211 ? -7.838 -28.757 -19.812 1.00 85.12 211 SER A O 1
ATOM 1695 N N . LEU A 1 212 ? -8.311 -26.584 -19.652 1.00 90.88 212 LEU A N 1
ATOM 1696 C CA . LEU A 1 212 ? -9.699 -26.720 -20.110 1.00 90.88 212 LEU A CA 1
ATOM 1697 C C . LEU A 1 212 ? -9.905 -26.391 -21.593 1.00 90.88 212 LEU A C 1
ATOM 1699 O O . LEU A 1 212 ? -10.883 -26.844 -22.172 1.00 90.88 212 LEU A O 1
ATOM 1703 N N . SER A 1 213 ? -9.067 -25.560 -22.207 1.00 90.25 213 SER A N 1
ATOM 1704 C CA . SER A 1 213 ? -9.347 -24.899 -23.485 1.00 90.25 213 SER A CA 1
ATOM 1705 C C . SER A 1 213 ? -8.132 -24.878 -24.409 1.00 90.25 213 SER A C 1
ATOM 1707 O O . SER A 1 213 ? -7.021 -24.563 -23.993 1.00 90.25 213 SER A O 1
ATOM 1709 N N . ASN A 1 214 ? -8.363 -25.113 -25.700 1.00 87.50 214 ASN A N 1
ATOM 1710 C CA . ASN A 1 214 ? -7.330 -24.998 -26.738 1.00 87.50 214 ASN A CA 1
ATOM 1711 C C . ASN A 1 214 ? -6.953 -23.543 -27.081 1.00 87.50 214 ASN A C 1
ATOM 1713 O O . ASN A 1 214 ? -5.991 -23.316 -27.807 1.00 87.50 214 ASN A O 1
ATOM 1717 N N . GLN A 1 215 ? -7.747 -22.577 -26.617 1.00 91.00 215 GLN A N 1
ATOM 1718 C CA . GLN A 1 215 ? -7.646 -21.195 -27.063 1.00 91.00 215 GLN A CA 1
ATOM 1719 C C . GLN A 1 215 ? -6.285 -20.540 -26.808 1.00 91.00 215 GLN A C 1
ATOM 1721 O O . GLN A 1 215 ? -5.802 -20.501 -25.668 1.00 91.00 215 GLN A O 1
ATOM 1726 N N . ARG A 1 216 ? -5.776 -19.883 -27.850 1.00 89.69 216 ARG A N 1
ATOM 1727 C CA . ARG A 1 216 ? -4.642 -18.964 -27.803 1.00 89.69 216 ARG A CA 1
ATOM 1728 C C . ARG A 1 216 ? -5.084 -17.499 -27.827 1.00 89.69 216 ARG A C 1
ATOM 1730 O O . ARG A 1 216 ? -6.130 -17.137 -28.372 1.00 89.69 216 ARG A O 1
ATOM 1737 N N . LEU A 1 217 ? -4.270 -16.648 -27.217 1.00 92.88 217 LEU A N 1
ATOM 1738 C CA . LEU A 1 217 ? -4.342 -15.195 -27.281 1.00 92.88 217 LEU A CA 1
ATOM 1739 C C . LEU A 1 217 ? -3.216 -14.680 -28.170 1.00 92.88 217 LEU A C 1
ATOM 1741 O O . LEU A 1 217 ? -2.048 -14.944 -27.903 1.00 92.88 217 LEU A O 1
ATOM 1745 N N . ILE A 1 218 ? -3.575 -13.901 -29.177 1.00 91.44 218 ILE A N 1
ATOM 1746 C CA . ILE A 1 218 ? -2.665 -13.220 -30.085 1.00 91.44 218 ILE A CA 1
ATOM 1747 C C . ILE A 1 218 ? -2.723 -11.727 -29.762 1.00 91.44 218 ILE A C 1
ATOM 1749 O O . ILE A 1 218 ? -3.804 -11.129 -29.728 1.00 91.44 218 ILE A O 1
ATOM 1753 N N . GLY A 1 219 ? -1.563 -11.146 -29.468 1.00 92.56 219 GLY A N 1
ATOM 1754 C CA . GLY A 1 219 ? -1.419 -9.723 -29.180 1.00 92.56 219 GLY A CA 1
ATOM 1755 C C . GLY A 1 219 ? -0.937 -8.977 -30.416 1.00 92.56 219 GLY A C 1
ATOM 1756 O O . GLY A 1 219 ? 0.015 -9.408 -31.056 1.00 92.56 219 GLY A O 1
ATOM 1757 N N . GLY A 1 220 ? -1.575 -7.861 -30.751 1.00 91.19 220 GLY A N 1
ATOM 1758 C CA . GLY A 1 220 ? -1.163 -6.969 -31.830 1.00 91.19 220 GLY A CA 1
ATOM 1759 C C . GLY A 1 220 ? -0.972 -5.538 -31.344 1.00 91.19 220 GLY A C 1
ATOM 1760 O O . GLY A 1 220 ? -1.604 -5.116 -30.379 1.00 91.19 220 GLY A O 1
ATOM 1761 N N . VAL A 1 221 ? -0.129 -4.774 -32.029 1.00 94.25 221 VAL A N 1
ATOM 1762 C CA . VAL A 1 221 ? 0.076 -3.339 -31.820 1.00 94.25 221 VAL A CA 1
ATOM 1763 C C . VAL A 1 221 ? -0.096 -2.647 -33.164 1.00 94.25 221 VAL A C 1
ATOM 1765 O O . VAL A 1 221 ? 0.655 -2.909 -34.102 1.00 94.25 221 VAL A O 1
ATOM 1768 N N . ALA A 1 222 ? -1.090 -1.769 -33.259 1.00 93.19 222 ALA A N 1
ATOM 1769 C CA . ALA A 1 222 ? -1.363 -0.951 -34.430 1.00 93.19 222 ALA A CA 1
ATOM 1770 C C . ALA A 1 222 ? -0.998 0.507 -34.140 1.00 93.19 222 ALA A C 1
ATOM 1772 O O . ALA A 1 222 ? -1.605 1.141 -33.275 1.00 93.19 222 ALA A O 1
ATOM 1773 N N . VAL A 1 223 ? -0.040 1.056 -34.883 1.00 90.69 223 VAL A N 1
ATOM 1774 C CA . VAL A 1 223 ? 0.290 2.484 -34.852 1.00 90.69 223 VAL A CA 1
ATOM 1775 C C . VAL A 1 223 ? -0.475 3.178 -35.968 1.00 90.69 223 VAL A C 1
ATOM 1777 O O . VAL A 1 223 ? -0.393 2.786 -37.130 1.00 90.69 223 VAL A O 1
ATOM 1780 N N . ILE A 1 224 ? -1.235 4.209 -35.620 1.00 90.44 224 ILE A N 1
ATOM 1781 C CA . ILE A 1 224 ? -2.075 4.967 -36.547 1.00 90.44 224 ILE A CA 1
ATOM 1782 C C . ILE A 1 224 ? -1.328 6.213 -37.011 1.00 90.44 224 ILE A C 1
ATOM 1784 O O . ILE A 1 224 ? -0.697 6.901 -36.204 1.00 90.44 224 ILE A O 1
ATOM 1788 N N . LYS A 1 225 ? -1.429 6.539 -38.303 1.00 82.12 225 LYS A N 1
ATOM 1789 C CA . LYS A 1 225 ? -0.787 7.727 -38.881 1.00 82.12 225 LYS A CA 1
ATOM 1790 C C . LYS A 1 225 ? -1.244 8.995 -38.160 1.00 82.12 225 LYS A C 1
ATOM 1792 O O . LYS A 1 225 ? -2.438 9.249 -38.038 1.00 82.12 225 LYS A O 1
ATOM 1797 N N . ASN A 1 226 ? -0.299 9.851 -37.770 1.00 77.75 226 ASN A N 1
ATOM 1798 C CA . ASN A 1 226 ? -0.592 11.087 -37.031 1.00 77.75 226 ASN A CA 1
ATOM 1799 C C . ASN A 1 226 ? -1.515 12.067 -37.784 1.00 77.75 226 ASN A C 1
ATOM 1801 O O . ASN A 1 226 ? -2.161 12.902 -37.147 1.00 77.75 226 ASN A O 1
ATOM 1805 N N . SER A 1 227 ? -1.577 11.990 -39.119 1.00 80.56 227 SER A N 1
ATOM 1806 C CA . SER A 1 227 ? -2.452 12.813 -39.968 1.00 80.56 227 SER A CA 1
ATOM 1807 C C . SER A 1 227 ? -3.928 12.407 -39.913 1.00 80.56 227 SER A C 1
ATOM 1809 O O . SER A 1 227 ? -4.784 13.168 -40.363 1.00 80.56 227 SER A O 1
ATOM 1811 N N . VAL A 1 228 ? -4.242 11.234 -39.363 1.00 81.38 228 VAL A N 1
ATOM 1812 C CA . VAL A 1 228 ? -5.602 10.702 -39.314 1.00 81.38 228 VAL A CA 1
ATOM 1813 C C . VAL A 1 228 ? -6.392 11.415 -38.221 1.00 81.38 228 VAL A C 1
ATOM 1815 O O . VAL A 1 228 ? -5.955 11.558 -37.079 1.00 81.38 228 VAL A O 1
ATOM 1818 N N . MET A 1 229 ? -7.592 11.866 -38.573 1.00 84.38 229 MET A N 1
ATOM 1819 C CA . MET A 1 229 ? -8.553 12.390 -37.610 1.00 84.38 229 MET A CA 1
ATOM 1820 C C . MET A 1 229 ? -9.482 11.256 -37.194 1.00 84.38 229 MET A C 1
ATOM 1822 O O . MET A 1 229 ? -10.314 10.808 -37.983 1.00 84.38 229 MET A O 1
ATOM 1826 N N . LEU A 1 230 ? -9.314 10.774 -35.961 1.00 85.56 230 LEU A N 1
ATOM 1827 C CA . LEU A 1 230 ? -10.152 9.706 -35.429 1.00 85.56 230 LEU A CA 1
ATOM 1828 C C . LEU A 1 230 ? -11.588 10.194 -35.220 1.00 85.56 230 LEU A C 1
ATOM 1830 O O . LEU A 1 230 ? -11.828 11.319 -34.779 1.00 85.56 230 LEU A O 1
ATOM 1834 N N . LYS A 1 231 ? -12.532 9.310 -35.525 1.00 81.31 231 LYS A N 1
ATOM 1835 C CA . LYS A 1 231 ? -13.970 9.561 -35.493 1.00 81.31 231 LYS A CA 1
ATOM 1836 C C . LYS A 1 231 ? -14.527 9.383 -34.069 1.00 81.31 231 LYS A C 1
ATOM 1838 O O . LYS A 1 231 ? -14.526 8.251 -33.576 1.00 81.31 231 LYS A O 1
ATOM 1843 N N . PRO A 1 232 ? -14.996 10.449 -33.387 1.00 78.88 232 PRO A N 1
ATOM 1844 C CA . PRO A 1 232 ? -15.424 10.372 -31.986 1.00 78.88 232 PRO A CA 1
ATOM 1845 C C . PRO A 1 232 ? -16.555 9.371 -31.723 1.00 78.88 232 PRO A C 1
ATOM 1847 O O . PRO A 1 232 ? -16.676 8.843 -30.623 1.00 78.88 232 PRO A O 1
ATOM 1850 N N . GLU A 1 233 ? -17.385 9.062 -32.720 1.00 86.88 233 GLU A N 1
ATOM 1851 C CA . GLU A 1 233 ? -18.497 8.125 -32.578 1.00 86.88 233 GLU A CA 1
ATOM 1852 C C . GLU A 1 233 ? -18.062 6.680 -32.283 1.00 86.88 233 GLU A C 1
ATOM 1854 O O . GLU A 1 233 ? -18.862 5.924 -31.722 1.00 86.88 233 GLU A O 1
ATOM 1859 N N . TYR A 1 234 ? -16.811 6.325 -32.589 1.00 83.94 234 TYR A N 1
ATOM 1860 C CA . TYR A 1 234 ? -16.225 5.014 -32.303 1.00 83.94 234 TYR A CA 1
ATOM 1861 C C . TYR A 1 234 ? -15.431 4.979 -30.994 1.00 83.94 234 TYR A C 1
ATOM 1863 O O . TYR A 1 234 ? -15.240 3.907 -30.424 1.00 83.94 234 TYR A O 1
ATOM 1871 N N . LEU A 1 235 ? -14.981 6.134 -30.502 1.00 87.88 235 LEU A N 1
ATOM 1872 C CA . LEU A 1 235 ? -13.992 6.216 -29.433 1.00 87.88 235 LEU A CA 1
ATOM 1873 C C . LEU A 1 235 ? -14.612 6.264 -28.037 1.00 87.88 235 LEU A C 1
ATOM 1875 O O . LEU A 1 235 ? -15.691 6.817 -27.822 1.00 87.88 235 LEU A O 1
ATOM 1879 N N . HIS A 1 236 ? -13.883 5.705 -27.077 1.00 88.31 236 HIS A N 1
ATOM 1880 C CA . HIS A 1 236 ? -14.063 6.006 -25.665 1.00 88.31 236 HIS A CA 1
ATOM 1881 C C . HIS A 1 236 ? -13.617 7.445 -25.356 1.00 88.31 236 HIS A C 1
ATOM 1883 O O . HIS A 1 236 ? -12.688 7.966 -25.976 1.00 88.31 236 HIS A O 1
ATOM 1889 N N . ASP A 1 237 ? -14.254 8.068 -24.364 1.00 74.81 237 ASP A N 1
ATOM 1890 C CA . ASP A 1 237 ? -14.071 9.487 -24.032 1.00 74.81 237 ASP A CA 1
ATOM 1891 C C . ASP A 1 237 ? -12.657 9.822 -23.530 1.00 74.81 237 ASP A C 1
ATOM 1893 O O . ASP A 1 237 ? -12.226 10.976 -23.580 1.00 74.81 237 ASP A O 1
ATOM 1897 N N . ARG A 1 238 ? -11.914 8.814 -23.057 1.00 79.31 238 ARG A N 1
ATOM 1898 C CA . ARG A 1 238 ? -10.541 8.956 -22.572 1.00 79.31 238 ARG A CA 1
ATOM 1899 C C . ARG A 1 238 ? -9.551 8.205 -23.462 1.00 79.31 238 ARG A C 1
ATOM 1901 O O . ARG A 1 238 ? -9.753 7.047 -23.816 1.00 79.31 238 ARG A O 1
ATOM 1908 N N . ALA A 1 239 ? -8.435 8.869 -23.755 1.00 80.75 239 ALA A N 1
ATOM 1909 C CA . ALA A 1 239 ? -7.231 8.271 -24.325 1.00 80.75 239 ALA A CA 1
ATOM 1910 C C . ALA A 1 239 ? -6.093 8.343 -23.301 1.00 80.75 239 ALA A C 1
ATOM 1912 O O . ALA A 1 239 ? -6.035 9.283 -22.506 1.00 80.75 239 ALA A O 1
ATOM 1913 N N . TYR A 1 240 ? -5.184 7.377 -23.355 1.00 85.06 240 TYR A N 1
ATOM 1914 C CA . TYR A 1 240 ? -4.187 7.137 -22.312 1.00 85.06 240 TYR A CA 1
ATOM 1915 C C . TYR A 1 240 ? -2.790 7.318 -22.886 1.00 85.06 240 TYR A C 1
ATOM 1917 O O . TYR A 1 240 ? -2.495 6.791 -23.951 1.00 85.06 240 TYR A O 1
ATOM 1925 N N . ARG A 1 241 ? -1.936 8.097 -22.235 1.00 82.00 241 ARG A N 1
ATOM 1926 C CA . ARG A 1 241 ? -0.594 8.418 -22.722 1.00 82.00 241 ARG A CA 1
ATOM 1927 C C . ARG A 1 241 ? 0.325 7.198 -22.682 1.00 82.00 241 ARG A C 1
ATOM 1929 O O . ARG A 1 241 ? 0.251 6.376 -21.771 1.00 82.00 241 ARG A O 1
ATOM 1936 N N . VAL A 1 242 ? 1.176 7.105 -23.700 1.00 75.81 242 VAL A N 1
ATOM 1937 C CA . VAL A 1 242 ? 2.278 6.144 -23.800 1.00 75.81 242 VAL A CA 1
ATOM 1938 C C . VAL A 1 242 ? 3.572 6.933 -23.641 1.00 75.81 242 VAL A C 1
ATOM 1940 O O . VAL A 1 242 ? 4.233 7.269 -24.613 1.00 75.81 242 VAL A O 1
ATOM 1943 N N . ASP A 1 243 ? 3.884 7.341 -22.422 1.00 70.38 243 ASP A N 1
ATOM 1944 C CA . ASP A 1 243 ? 5.136 8.016 -22.081 1.00 70.38 243 ASP A CA 1
ATOM 1945 C C . ASP A 1 243 ? 5.993 7.127 -21.190 1.00 70.38 243 ASP A C 1
ATOM 1947 O O . ASP A 1 243 ? 5.479 6.196 -20.573 1.00 70.38 243 ASP A O 1
ATOM 1951 N N . ASP A 1 244 ? 7.290 7.426 -21.124 1.00 54.25 244 ASP A N 1
ATOM 1952 C CA . ASP A 1 244 ? 8.281 6.648 -20.373 1.00 54.25 244 ASP A CA 1
ATOM 1953 C C . ASP A 1 244 ? 7.898 6.483 -18.886 1.00 54.25 244 ASP A C 1
ATOM 1955 O O . ASP A 1 244 ? 8.209 5.466 -18.266 1.00 54.25 244 ASP A O 1
ATOM 1959 N N . ASP A 1 245 ? 7.108 7.417 -18.345 1.00 59.56 245 ASP A N 1
ATOM 1960 C CA . ASP A 1 245 ? 6.621 7.408 -16.962 1.00 59.56 245 ASP A CA 1
ATOM 1961 C C . ASP A 1 245 ? 5.613 6.280 -16.665 1.00 59.56 245 ASP A C 1
ATOM 1963 O O . ASP A 1 245 ? 5.401 5.896 -15.508 1.00 59.56 245 ASP A O 1
ATOM 1967 N N . GLY A 1 246 ? 4.932 5.765 -17.697 1.00 70.44 246 GLY A N 1
ATOM 1968 C CA . GLY A 1 246 ? 4.020 4.621 -17.609 1.00 70.44 246 GLY A CA 1
ATOM 1969 C C . GLY A 1 246 ? 2.806 4.814 -16.690 1.00 70.44 246 GLY A C 1
ATOM 1970 O O . GLY A 1 246 ? 2.147 3.837 -16.324 1.00 70.44 246 GLY A O 1
ATOM 1971 N N . ASN A 1 247 ? 2.485 6.046 -16.284 1.00 72.81 247 ASN A N 1
ATOM 1972 C CA . ASN A 1 247 ? 1.432 6.328 -15.300 1.00 72.81 247 ASN A CA 1
ATOM 1973 C C . ASN A 1 247 ? 0.031 5.952 -15.805 1.00 72.81 247 ASN A C 1
ATOM 1975 O O . ASN A 1 247 ? -0.748 5.303 -15.096 1.00 72.81 247 ASN A O 1
ATOM 1979 N N . ASP A 1 248 ? -0.283 6.315 -17.047 1.00 77.88 248 ASP A N 1
ATOM 1980 C CA . ASP A 1 248 ? -1.554 5.963 -17.680 1.00 77.88 248 ASP A CA 1
ATOM 1981 C C . ASP A 1 248 ? -1.631 4.450 -17.973 1.00 77.88 248 ASP A C 1
ATOM 1983 O O . ASP A 1 248 ? -2.688 3.841 -17.799 1.00 77.88 248 ASP A O 1
ATOM 1987 N N . ILE A 1 249 ? -0.501 3.804 -18.293 1.00 86.75 249 ILE A N 1
ATOM 1988 C CA . ILE A 1 249 ? -0.404 2.342 -18.455 1.00 86.75 249 ILE A CA 1
ATOM 1989 C C . ILE A 1 249 ? -0.689 1.622 -17.132 1.00 86.75 249 ILE A C 1
ATOM 1991 O O . ILE A 1 249 ? -1.473 0.672 -17.085 1.00 86.75 249 ILE A O 1
ATOM 1995 N N . ARG A 1 250 ? -0.111 2.101 -16.025 1.00 84.38 250 ARG A N 1
ATOM 1996 C CA . ARG A 1 250 ? -0.367 1.563 -14.683 1.00 84.38 250 ARG A CA 1
ATOM 1997 C C . ARG A 1 250 ? -1.834 1.731 -14.290 1.00 84.38 250 ARG A C 1
ATOM 1999 O O . ARG A 1 250 ? -2.426 0.789 -13.770 1.00 84.38 250 ARG A O 1
ATOM 2006 N N . THR A 1 251 ? -2.426 2.888 -14.585 1.00 84.06 251 THR A N 1
ATOM 2007 C CA . THR A 1 251 ? -3.857 3.155 -14.362 1.00 84.06 251 THR A CA 1
ATOM 2008 C C . THR A 1 251 ? -4.724 2.159 -15.135 1.00 84.06 251 THR A C 1
ATOM 2010 O O . THR A 1 251 ? -5.592 1.506 -14.552 1.00 84.06 251 THR A O 1
ATOM 2013 N N . LEU A 1 252 ? -4.429 1.948 -16.422 1.00 90.12 252 LEU A N 1
ATOM 2014 C CA . LEU A 1 252 ? -5.113 0.947 -17.240 1.00 90.12 252 LEU A CA 1
ATOM 2015 C C . LEU A 1 252 ? -5.029 -0.454 -16.623 1.00 90.12 252 LEU A C 1
ATOM 2017 O O . LEU A 1 252 ? -6.048 -1.127 -16.477 1.00 90.12 252 LEU A O 1
ATOM 2021 N N . LEU A 1 253 ? -3.832 -0.879 -16.213 1.00 89.69 253 LEU A N 1
ATOM 2022 C CA . LEU A 1 253 ? -3.596 -2.208 -15.649 1.00 89.69 253 LEU A CA 1
ATOM 2023 C C . LEU A 1 253 ? -4.195 -2.406 -14.252 1.00 89.69 253 LEU A C 1
ATOM 2025 O O . LEU A 1 253 ? -4.456 -3.553 -13.884 1.00 89.69 253 LEU A O 1
ATOM 2029 N N . GLN A 1 254 ? -4.371 -1.349 -13.457 1.00 84.94 254 GLN A N 1
ATOM 2030 C CA . GLN A 1 254 ? -4.815 -1.449 -12.062 1.00 84.94 254 GLN A CA 1
ATOM 2031 C C . GLN A 1 254 ? -6.315 -1.218 -11.871 1.00 84.94 254 GLN A C 1
ATOM 2033 O O . GLN A 1 254 ? -6.897 -1.848 -10.983 1.00 84.94 254 GLN A O 1
ATOM 2038 N N . SER A 1 255 ? -6.929 -0.322 -12.648 1.00 80.56 255 SER A N 1
ATOM 2039 C CA . SER A 1 255 ? -8.287 0.159 -12.359 1.00 80.56 255 SER A CA 1
ATOM 2040 C C . SER A 1 255 ? -9.254 0.180 -13.536 1.00 80.56 255 SER A C 1
ATOM 2042 O O . SER A 1 255 ? -10.451 0.096 -13.285 1.00 80.56 255 SER A O 1
ATOM 2044 N N . GLU A 1 256 ? -8.785 0.282 -14.781 1.00 89.44 256 GLU A N 1
ATOM 2045 C CA . GLU A 1 256 ? -9.683 0.498 -15.931 1.00 89.44 256 GLU A CA 1
ATOM 2046 C C . GLU A 1 256 ? -9.940 -0.783 -16.738 1.00 89.44 256 GLU A C 1
ATOM 2048 O O . GLU A 1 256 ? -11.072 -1.057 -17.136 1.00 89.44 256 GLU A O 1
ATOM 2053 N N . LEU A 1 257 ? -8.900 -1.592 -16.978 1.00 94.00 257 LEU A N 1
ATOM 2054 C CA . LEU A 1 257 ? -9.028 -2.831 -17.742 1.00 94.00 257 LEU A CA 1
ATOM 2055 C C . LEU A 1 257 ? -9.454 -3.982 -16.839 1.00 94.00 257 LEU A C 1
ATOM 2057 O O . LEU A 1 257 ? -8.712 -4.430 -15.964 1.00 94.00 257 LEU A O 1
ATOM 2061 N N . GLU A 1 258 ? -10.631 -4.529 -17.116 1.00 91.25 258 GLU A N 1
ATOM 2062 C CA . GLU A 1 258 ? -11.129 -5.724 -16.432 1.00 91.25 258 GLU A CA 1
ATOM 2063 C C . GLU A 1 258 ? -10.783 -7.010 -17.177 1.00 91.25 258 GLU A C 1
ATOM 2065 O O . GLU A 1 258 ? -10.566 -8.056 -16.562 1.00 91.25 258 GLU A O 1
ATOM 2070 N N . CYS A 1 259 ? -10.708 -6.939 -18.508 1.00 92.94 259 CYS A N 1
ATOM 2071 C CA . CYS A 1 259 ? -10.375 -8.082 -19.338 1.00 92.94 259 CYS A CA 1
ATOM 2072 C C . CYS A 1 259 ? -8.918 -8.496 -19.126 1.00 92.94 259 CYS A C 1
ATOM 2074 O O . CYS A 1 259 ? -7.981 -7.792 -19.511 1.00 92.94 259 CYS A O 1
ATOM 2076 N N . LEU A 1 260 ? -8.724 -9.686 -18.553 1.00 93.69 260 LEU A N 1
ATOM 2077 C CA . LEU A 1 260 ? -7.394 -10.231 -18.287 1.00 93.69 260 LEU A CA 1
ATOM 2078 C C . LEU A 1 260 ? -6.560 -10.389 -19.567 1.00 93.69 260 LEU A C 1
ATOM 2080 O O . LEU A 1 260 ? -5.361 -10.146 -19.529 1.00 93.69 260 LEU A O 1
ATOM 2084 N N . GLN A 1 261 ? -7.184 -10.724 -20.702 1.00 94.81 261 GLN A N 1
ATOM 2085 C CA . GLN A 1 261 ? -6.490 -10.805 -21.994 1.00 94.81 261 GLN A CA 1
ATOM 2086 C C . GLN A 1 261 ? -5.963 -9.429 -22.436 1.00 94.81 261 GLN A C 1
ATOM 2088 O O . GLN A 1 261 ? -4.819 -9.326 -22.868 1.00 94.81 261 GLN A O 1
ATOM 2093 N N . CYS A 1 262 ? -6.756 -8.361 -22.267 1.00 96.38 262 CYS A N 1
ATOM 2094 C CA . CYS A 1 262 ? -6.322 -6.987 -22.546 1.00 96.38 262 CYS A CA 1
ATOM 2095 C C . CYS A 1 262 ? -5.173 -6.559 -21.629 1.00 96.38 262 CYS A C 1
ATOM 2097 O O . CYS A 1 262 ? -4.204 -5.965 -22.095 1.00 96.38 262 CYS A O 1
ATOM 2099 N N . ARG A 1 263 ? -5.257 -6.897 -20.334 1.00 96.38 263 ARG A N 1
ATOM 2100 C CA . ARG A 1 263 ? -4.181 -6.626 -19.369 1.00 96.38 263 ARG A CA 1
ATOM 2101 C C . ARG A 1 263 ? -2.901 -7.371 -19.734 1.00 96.38 263 ARG A C 1
ATOM 2103 O O . ARG A 1 263 ? -1.842 -6.764 -19.693 1.00 96.38 263 ARG A O 1
ATOM 2110 N N . ALA A 1 264 ? -3.001 -8.647 -20.105 1.00 94.50 264 ALA A N 1
ATOM 2111 C CA . ALA A 1 264 ? -1.851 -9.465 -20.479 1.00 94.50 264 ALA A CA 1
ATOM 2112 C C . ALA A 1 264 ? -1.126 -8.892 -21.704 1.00 94.50 264 ALA A C 1
ATOM 2114 O O . ALA A 1 264 ? 0.080 -8.694 -21.647 1.00 94.50 264 ALA A O 1
ATOM 2115 N N . VAL A 1 265 ? -1.865 -8.544 -22.763 1.00 95.25 265 VAL A N 1
ATOM 2116 C CA . VAL A 1 265 ? -1.298 -7.977 -24.001 1.00 95.25 265 VAL A CA 1
ATOM 2117 C C . VAL A 1 265 ? -0.660 -6.609 -23.747 1.00 95.25 265 VAL A C 1
ATOM 2119 O O . VAL A 1 265 ? 0.451 -6.359 -24.202 1.00 95.25 265 VAL A O 1
ATOM 2122 N N . LEU A 1 266 ? -1.328 -5.733 -22.985 1.00 95.19 266 LEU A N 1
ATOM 2123 C CA . LEU A 1 266 ? -0.779 -4.424 -22.617 1.00 95.19 266 LEU A CA 1
ATOM 2124 C C . LEU A 1 266 ? 0.496 -4.556 -21.781 1.00 95.19 266 LEU A C 1
ATOM 2126 O O . LEU A 1 266 ? 1.460 -3.834 -22.008 1.00 95.19 266 LEU A O 1
ATOM 2130 N N . MET A 1 267 ? 0.484 -5.466 -20.809 1.00 92.44 267 MET A N 1
ATOM 2131 C CA . MET A 1 267 ? 1.610 -5.706 -19.918 1.00 92.44 267 MET A CA 1
ATOM 2132 C C . MET A 1 267 ? 2.816 -6.258 -20.685 1.00 92.44 267 MET A C 1
ATOM 2134 O O . MET A 1 267 ? 3.922 -5.758 -20.501 1.00 92.44 267 MET A O 1
ATOM 2138 N N . ASP A 1 268 ? 2.597 -7.236 -21.563 1.00 88.88 268 ASP A N 1
ATOM 2139 C CA . ASP A 1 268 ? 3.644 -7.840 -22.387 1.00 88.88 268 ASP A CA 1
ATOM 2140 C C . ASP A 1 268 ? 4.287 -6.821 -23.339 1.00 88.88 268 ASP A C 1
ATOM 2142 O O . ASP A 1 268 ? 5.508 -6.651 -23.337 1.00 88.88 268 ASP A O 1
ATOM 2146 N N . TRP A 1 269 ? 3.468 -6.049 -24.066 1.00 90.06 269 TRP A N 1
ATOM 2147 C CA . TRP A 1 269 ? 3.960 -4.970 -24.923 1.00 90.06 269 TRP A CA 1
ATOM 2148 C C . TRP A 1 269 ? 4.743 -3.924 -24.132 1.00 90.06 269 TRP A C 1
ATOM 2150 O O . TRP A 1 269 ? 5.853 -3.562 -24.522 1.00 90.06 269 TRP A O 1
ATOM 2160 N N . TRP A 1 270 ? 4.197 -3.471 -23.000 1.00 86.94 270 TRP A N 1
ATOM 2161 C CA . TRP A 1 270 ? 4.839 -2.463 -22.164 1.00 86.94 270 TRP A CA 1
ATOM 2162 C C . TRP A 1 270 ? 6.211 -2.939 -21.676 1.00 86.94 270 TRP A C 1
ATOM 2164 O O . TRP A 1 270 ? 7.214 -2.274 -21.925 1.00 86.94 270 TRP A O 1
ATOM 2174 N N . PHE A 1 271 ? 6.309 -4.127 -21.076 1.00 78.44 271 PHE A N 1
ATOM 2175 C CA . PHE A 1 271 ? 7.601 -4.658 -20.629 1.00 78.44 271 PHE A CA 1
ATOM 2176 C C . PHE A 1 271 ? 8.588 -4.891 -21.779 1.00 78.44 271 PHE A C 1
ATOM 2178 O O . PHE A 1 271 ? 9.786 -4.643 -21.624 1.00 78.44 271 PHE A O 1
ATOM 2185 N N . SER A 1 272 ? 8.099 -5.304 -22.946 1.00 72.25 272 SER A N 1
ATOM 2186 C CA . SER A 1 272 ? 8.936 -5.528 -24.127 1.00 72.25 272 SER A CA 1
ATOM 2187 C C . SER A 1 272 ? 9.486 -4.226 -24.723 1.00 72.25 272 SER A C 1
ATOM 2189 O O . SER A 1 272 ? 10.618 -4.202 -25.211 1.00 72.25 272 SER A O 1
ATOM 2191 N N . THR A 1 273 ? 8.730 -3.124 -24.635 1.00 68.00 273 THR A N 1
ATOM 2192 C CA . THR A 1 273 ? 9.223 -1.783 -25.000 1.00 68.00 273 THR A CA 1
ATOM 2193 C C . THR A 1 273 ? 10.272 -1.257 -24.020 1.00 68.00 273 THR A C 1
ATOM 2195 O O . THR A 1 273 ? 11.245 -0.646 -24.452 1.00 68.00 273 THR A O 1
ATOM 2198 N N . GLN A 1 274 ? 10.138 -1.564 -22.726 1.00 64.88 274 GLN A N 1
ATOM 2199 C CA . GLN A 1 274 ? 11.061 -1.103 -21.679 1.00 64.88 274 GLN A CA 1
ATOM 2200 C C . GLN A 1 274 ? 12.391 -1.874 -21.646 1.00 64.88 274 GLN A C 1
ATOM 2202 O O . GLN A 1 274 ? 13.421 -1.336 -21.255 1.00 64.88 274 GLN A O 1
ATOM 2207 N N . THR A 1 275 ? 12.392 -3.137 -22.076 1.00 47.16 275 THR A N 1
ATOM 2208 C CA . THR A 1 275 ? 13.582 -4.011 -22.076 1.00 47.16 275 THR A CA 1
ATOM 2209 C C . THR A 1 275 ? 14.361 -3.992 -23.397 1.00 47.16 275 THR A C 1
ATOM 2211 O O . THR A 1 275 ? 15.367 -4.688 -23.529 1.00 47.16 275 THR A O 1
ATOM 2214 N N . GLY A 1 276 ? 13.915 -3.214 -24.391 1.00 48.16 276 GLY A N 1
ATOM 2215 C CA . GLY A 1 276 ? 14.563 -3.109 -25.705 1.00 48.16 276 GLY A CA 1
ATOM 2216 C C . GLY A 1 276 ? 14.506 -4.386 -26.558 1.00 48.16 276 GLY A C 1
ATOM 2217 O O . GLY A 1 276 ? 15.206 -4.476 -27.567 1.00 48.16 276 GLY A O 1
ATOM 2218 N N . CYS A 1 277 ? 13.692 -5.376 -26.172 1.00 37.38 277 CYS A N 1
ATOM 2219 C CA . CYS A 1 277 ? 13.609 -6.680 -26.837 1.00 37.38 277 CYS A CA 1
ATOM 2220 C C . CYS A 1 277 ? 12.854 -6.609 -28.184 1.00 37.38 277 CYS A C 1
ATOM 2222 O O . CYS A 1 277 ? 13.157 -7.353 -29.114 1.00 37.38 277 CYS A O 1
ATOM 2224 N N . LEU A 1 278 ? 11.941 -5.642 -28.344 1.00 44.06 278 LEU A N 1
ATOM 2225 C CA . LEU A 1 278 ? 11.258 -5.352 -29.612 1.00 44.06 278 LEU A CA 1
ATOM 2226 C C . LEU A 1 278 ? 12.097 -4.399 -30.481 1.00 44.06 278 LEU A C 1
ATOM 2228 O O . LEU A 1 278 ? 11.886 -3.188 -30.485 1.00 44.06 278 LEU A O 1
ATOM 2232 N N . GLN A 1 279 ? 13.040 -4.934 -31.260 1.00 38.06 279 GLN A N 1
ATOM 2233 C CA . GLN A 1 279 ? 13.939 -4.133 -32.114 1.00 38.06 279 GLN A CA 1
ATOM 2234 C C . GLN A 1 279 ? 13.270 -3.428 -33.321 1.00 38.06 279 GLN A C 1
ATOM 2236 O O . GLN A 1 279 ? 13.967 -2.805 -34.123 1.00 38.06 279 GLN A O 1
ATOM 2241 N N . HIS A 1 280 ? 11.940 -3.453 -33.465 1.00 37.22 280 HIS A N 1
ATOM 2242 C CA . HIS A 1 280 ? 11.256 -2.907 -34.648 1.00 37.22 280 HIS A CA 1
ATOM 2243 C C . HIS A 1 280 ? 10.031 -2.019 -34.393 1.00 37.22 280 HIS A C 1
ATOM 2245 O O . HIS A 1 280 ? 9.385 -1.609 -35.360 1.00 37.22 280 HIS A O 1
ATOM 2251 N N . ILE A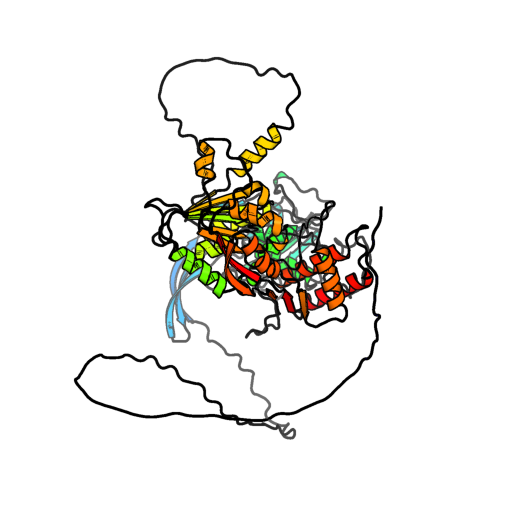 1 281 ? 9.734 -1.610 -33.156 1.00 39.28 281 ILE A N 1
ATOM 2252 C CA . ILE A 1 281 ? 8.837 -0.458 -32.968 1.00 39.28 281 ILE A CA 1
ATOM 2253 C C . ILE A 1 281 ? 9.662 0.780 -33.314 1.00 39.28 281 ILE A C 1
ATOM 2255 O O . ILE A 1 281 ? 10.546 1.181 -32.562 1.00 39.28 281 ILE A O 1
ATOM 2259 N N . ASN A 1 282 ? 9.441 1.314 -34.517 1.00 33.44 282 ASN A N 1
ATOM 2260 C CA . ASN A 1 282 ? 10.203 2.423 -35.076 1.00 33.44 282 ASN A CA 1
ATOM 2261 C C . ASN A 1 282 ? 10.440 3.525 -34.034 1.00 33.44 282 ASN A C 1
ATOM 2263 O O . ASN A 1 282 ? 9.517 4.209 -33.590 1.00 33.44 282 ASN A O 1
ATOM 2267 N N . LYS A 1 283 ? 11.728 3.732 -33.755 1.00 34.34 283 LYS A N 1
ATOM 2268 C CA . LYS A 1 283 ? 12.395 4.791 -32.979 1.00 34.34 283 LYS A CA 1
ATOM 2269 C C . LYS A 1 283 ? 12.071 6.231 -33.443 1.00 34.34 283 LYS A C 1
ATOM 2271 O O . LYS A 1 283 ? 12.780 7.164 -33.092 1.00 34.34 283 LYS A O 1
ATOM 2276 N N . VAL A 1 284 ? 11.027 6.414 -34.255 1.00 33.22 284 VAL A N 1
ATOM 2277 C CA . VAL A 1 284 ? 10.670 7.647 -34.973 1.00 33.22 284 VAL A CA 1
ATOM 2278 C C . VAL A 1 284 ? 9.573 8.444 -34.254 1.00 33.22 284 VAL A C 1
ATOM 2280 O O . VAL A 1 284 ? 9.470 9.644 -34.468 1.00 33.22 284 VAL A O 1
ATOM 2283 N N . VAL A 1 285 ? 8.786 7.841 -33.352 1.00 35.94 285 VAL A N 1
ATOM 2284 C CA . VAL A 1 285 ? 7.736 8.583 -32.611 1.00 35.94 285 VAL A CA 1
ATOM 2285 C C . VAL A 1 285 ? 8.253 9.210 -31.303 1.00 35.94 285 VAL A C 1
ATOM 2287 O O . VAL A 1 285 ? 7.610 10.105 -30.766 1.00 35.94 285 VAL A O 1
ATOM 2290 N N . LEU A 1 286 ? 9.438 8.810 -30.825 1.00 36.19 286 LEU A N 1
ATOM 2291 C CA . LEU A 1 286 ? 10.017 9.278 -29.553 1.00 36.19 286 LEU A CA 1
ATOM 2292 C C . LEU A 1 286 ? 11.234 10.211 -29.713 1.00 36.19 286 LEU A C 1
ATOM 2294 O O . LEU A 1 286 ? 11.776 10.675 -28.717 1.00 36.19 286 LEU A O 1
ATOM 2298 N N . MET A 1 287 ? 11.680 10.511 -30.940 1.00 27.92 287 MET A N 1
ATOM 2299 C CA . MET A 1 287 ? 12.906 11.287 -31.180 1.00 27.92 287 MET A CA 1
ATOM 2300 C C . MET A 1 287 ? 12.650 12.626 -31.880 1.00 27.92 287 MET A C 1
ATOM 2302 O O . MET A 1 287 ? 12.979 12.802 -33.046 1.00 27.92 287 MET A O 1
ATOM 2306 N N . GLU A 1 288 ? 12.165 13.609 -31.125 1.00 28.08 288 GLU A N 1
ATOM 2307 C CA . GLU A 1 288 ? 12.557 15.013 -31.318 1.00 28.08 288 GLU A CA 1
ATOM 2308 C C . GLU A 1 288 ? 12.894 15.640 -29.958 1.00 28.08 288 GLU A C 1
ATOM 2310 O O . GLU A 1 288 ? 12.186 16.503 -29.460 1.00 28.08 288 GLU A O 1
ATOM 2315 N N . SER A 1 289 ? 13.978 15.177 -29.330 1.00 26.91 289 SER A N 1
ATOM 2316 C CA . SER A 1 289 ? 14.991 16.045 -28.707 1.00 26.91 289 SER A CA 1
ATOM 2317 C C . SER A 1 289 ? 16.054 15.208 -27.994 1.00 26.91 289 SER A C 1
ATOM 2319 O O . SER A 1 289 ? 15.723 14.331 -27.207 1.00 26.91 289 SER A O 1
ATOM 2321 N N . ALA A 1 290 ? 17.312 15.579 -28.233 1.00 27.03 290 ALA A N 1
ATOM 2322 C CA . ALA A 1 290 ? 18.531 15.167 -27.537 1.00 27.03 290 ALA A CA 1
ATOM 2323 C C . ALA A 1 290 ? 19.024 13.726 -27.774 1.00 27.03 290 ALA A C 1
ATOM 2325 O O . ALA A 1 290 ? 18.479 12.734 -27.303 1.00 27.03 290 ALA A O 1
ATOM 2326 N N . ALA A 1 291 ? 20.152 13.644 -28.479 1.00 29.53 291 ALA A N 1
ATOM 2327 C CA . ALA A 1 291 ? 21.023 12.483 -28.482 1.00 29.53 291 ALA A CA 1
ATOM 2328 C C . ALA A 1 291 ? 21.398 12.096 -27.044 1.00 29.53 291 ALA A C 1
ATOM 2330 O O . ALA A 1 291 ? 21.845 12.954 -26.281 1.00 29.53 291 ALA A O 1
ATOM 2331 N N . CYS A 1 292 ? 21.272 10.814 -26.702 1.00 24.55 292 CYS A N 1
ATOM 2332 C CA . CYS A 1 292 ? 21.902 10.260 -25.514 1.00 24.55 292 CYS A CA 1
ATOM 2333 C C . CYS A 1 292 ? 22.396 8.820 -25.713 1.00 24.55 292 CYS A C 1
ATOM 2335 O O . CYS A 1 292 ? 21.885 8.039 -26.512 1.00 24.55 292 CYS A O 1
ATOM 2337 N N . ASP A 1 293 ? 23.473 8.586 -24.979 1.00 26.56 293 ASP A N 1
ATOM 2338 C CA . ASP A 1 293 ? 24.473 7.523 -24.939 1.00 26.56 293 ASP A CA 1
ATOM 2339 C C . ASP A 1 293 ? 23.906 6.135 -24.533 1.00 26.56 293 ASP A C 1
ATOM 2341 O O . ASP A 1 293 ? 22.957 6.090 -23.749 1.00 26.56 293 ASP A O 1
ATOM 2345 N N . PRO A 1 294 ? 24.471 4.983 -24.970 1.00 24.66 294 PRO A N 1
ATOM 2346 C CA . PRO A 1 294 ? 24.023 3.632 -24.583 1.00 24.66 294 PRO A CA 1
ATOM 2347 C C . PRO A 1 294 ? 24.248 3.267 -23.098 1.00 24.66 294 PRO A C 1
ATOM 2349 O O . PRO A 1 294 ? 24.185 2.096 -22.734 1.00 24.66 294 PRO A O 1
ATOM 2352 N N . SER A 1 295 ? 24.517 4.257 -22.247 1.00 28.14 295 SER A N 1
ATOM 2353 C CA . SER A 1 295 ? 24.698 4.170 -20.796 1.00 28.14 295 SER A CA 1
ATOM 2354 C C . SER A 1 295 ? 23.457 4.619 -20.004 1.00 28.14 295 SER A C 1
ATOM 2356 O O . SER A 1 295 ? 23.513 4.751 -18.780 1.00 28.14 295 SER A O 1
ATOM 2358 N N . GLN A 1 296 ? 22.319 4.853 -20.668 1.00 27.92 296 GLN A N 1
ATOM 2359 C CA . GLN A 1 296 ? 21.092 5.291 -20.002 1.00 27.92 296 GLN A CA 1
ATOM 2360 C C . GLN A 1 296 ? 20.380 4.146 -19.278 1.00 27.92 296 GLN A C 1
ATOM 2362 O O . GLN A 1 296 ? 19.494 3.471 -19.794 1.00 27.92 296 GLN A O 1
ATOM 2367 N N . HIS A 1 297 ? 20.804 3.965 -18.032 1.00 28.64 297 HIS A N 1
ATOM 2368 C CA . HIS A 1 297 ? 20.058 3.308 -16.974 1.00 28.64 297 HIS A CA 1
ATOM 2369 C C . HIS A 1 297 ? 18.658 3.923 -16.820 1.00 28.64 297 HIS A C 1
ATOM 2371 O O . HIS A 1 297 ? 18.500 5.144 -16.847 1.00 28.64 297 HIS A O 1
ATOM 2377 N N . PHE A 1 298 ? 17.665 3.054 -16.620 1.00 29.80 298 PHE A N 1
ATOM 2378 C CA . PHE A 1 298 ? 16.293 3.385 -16.238 1.00 29.80 298 PHE A CA 1
ATOM 2379 C C . PHE A 1 298 ? 16.309 4.389 -15.070 1.00 29.80 298 PHE A C 1
ATOM 2381 O O . PHE A 1 29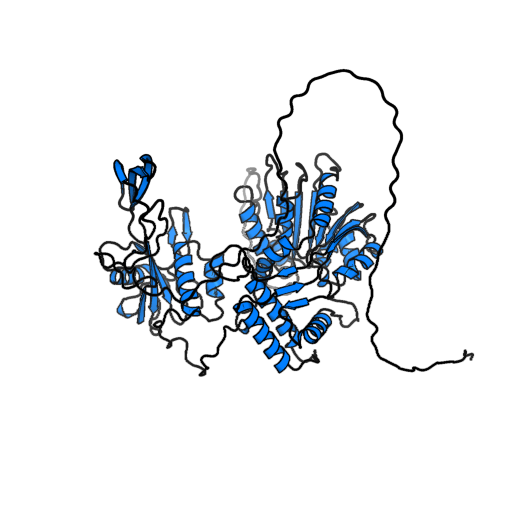8 ? 16.728 4.058 -13.963 1.00 29.80 298 PHE A O 1
ATOM 2388 N N . SER A 1 299 ? 15.915 5.641 -15.307 1.00 28.95 299 SER A N 1
ATOM 2389 C CA . SER A 1 299 ? 15.880 6.670 -14.265 1.00 28.95 299 SER A CA 1
ATOM 2390 C C . SER A 1 299 ? 14.468 6.785 -13.707 1.00 28.95 299 SER A C 1
ATOM 2392 O O . SER A 1 299 ? 13.550 7.233 -14.387 1.00 28.95 299 SER A O 1
ATOM 2394 N N . PHE A 1 300 ? 14.298 6.428 -12.434 1.00 32.50 300 PHE A N 1
ATOM 2395 C CA . PHE A 1 300 ? 13.047 6.586 -11.683 1.00 32.50 300 PHE A CA 1
ATOM 2396 C C . PHE A 1 300 ? 12.615 8.057 -11.484 1.00 32.50 300 PHE A C 1
ATOM 2398 O O . PHE A 1 300 ? 11.543 8.305 -10.941 1.00 32.50 300 PHE A O 1
ATOM 2405 N N . ALA A 1 301 ? 13.423 9.037 -11.909 1.00 33.44 301 ALA A N 1
ATOM 2406 C CA . ALA A 1 301 ? 13.205 10.462 -11.645 1.00 33.44 301 ALA A CA 1
ATOM 2407 C C . ALA A 1 301 ? 12.087 11.121 -12.484 1.00 33.44 301 ALA A C 1
ATOM 2409 O O . ALA A 1 301 ? 11.746 12.271 -12.224 1.00 33.44 301 ALA A O 1
ATOM 2410 N N . GLN A 1 302 ? 11.515 10.436 -13.484 1.00 32.91 302 GLN A N 1
ATOM 2411 C CA . GLN A 1 302 ? 10.495 11.025 -14.373 1.00 32.91 302 GLN A CA 1
ATOM 2412 C C . GLN A 1 302 ? 9.051 10.608 -14.018 1.00 32.91 302 GLN A C 1
ATOM 2414 O O . GLN A 1 302 ? 8.098 11.327 -14.315 1.00 32.91 302 GLN A O 1
ATOM 2419 N N . VAL A 1 303 ? 8.867 9.538 -13.232 1.00 36.38 303 VAL A N 1
ATOM 2420 C CA . VAL A 1 303 ? 7.543 9.075 -12.790 1.00 36.38 303 VAL A CA 1
ATOM 2421 C C . VAL A 1 303 ? 7.034 9.947 -11.641 1.00 36.38 303 VAL A C 1
ATOM 2423 O O . VAL A 1 303 ? 7.497 9.824 -10.510 1.00 36.38 303 VAL A O 1
ATOM 2426 N N . GLY A 1 304 ? 6.039 10.801 -11.896 1.00 42.34 304 GLY A N 1
ATOM 2427 C CA . GLY A 1 304 ? 5.361 11.556 -10.833 1.00 42.34 304 GLY A CA 1
ATOM 2428 C C . GLY A 1 304 ? 4.965 10.664 -9.641 1.00 42.34 304 GLY A C 1
ATOM 2429 O O . GLY A 1 304 ? 4.380 9.592 -9.815 1.00 42.34 304 GLY A O 1
ATOM 2430 N N . PHE A 1 305 ? 5.308 11.097 -8.426 1.00 52.97 305 PHE A N 1
ATOM 2431 C CA . PHE A 1 305 ? 5.159 10.314 -7.200 1.00 52.97 305 PHE A CA 1
ATOM 2432 C C . PHE A 1 305 ? 3.689 9.947 -6.903 1.00 52.97 305 PHE A C 1
ATOM 2434 O O . PHE A 1 305 ? 2.853 10.812 -6.640 1.00 52.97 305 PHE A O 1
ATOM 2441 N N . ASN A 1 306 ? 3.363 8.646 -6.901 1.00 67.00 306 ASN A N 1
ATOM 2442 C CA . ASN A 1 306 ? 2.039 8.138 -6.523 1.00 67.00 306 ASN A CA 1
ATOM 2443 C C . ASN A 1 306 ? 2.040 7.642 -5.067 1.00 67.00 306 ASN A C 1
ATOM 2445 O O . ASN A 1 306 ? 2.523 6.545 -4.764 1.00 67.00 306 ASN A O 1
ATOM 2449 N N . TYR A 1 307 ? 1.442 8.434 -4.173 1.00 71.00 307 TYR A N 1
ATOM 2450 C CA . TYR A 1 307 ? 1.419 8.150 -2.735 1.00 71.00 307 TYR A CA 1
ATOM 2451 C C . TYR A 1 307 ? 0.632 6.879 -2.377 1.00 71.00 307 TYR A C 1
ATOM 2453 O O . TYR A 1 307 ? 1.071 6.108 -1.529 1.00 71.00 307 TYR A O 1
ATOM 2461 N N . VAL A 1 308 ? -0.494 6.602 -3.045 1.00 71.88 308 VAL A N 1
ATOM 2462 C CA . VAL A 1 308 ? -1.289 5.380 -2.807 1.00 71.88 308 VAL A CA 1
ATOM 2463 C C . VAL A 1 308 ? -0.509 4.131 -3.225 1.00 71.88 308 VAL A C 1
ATOM 2465 O O . VAL A 1 308 ? -0.519 3.126 -2.512 1.00 71.88 308 VAL A O 1
ATOM 2468 N N . ALA A 1 309 ? 0.205 4.187 -4.352 1.00 68.44 309 ALA A N 1
ATOM 2469 C CA . ALA A 1 309 ? 1.079 3.103 -4.793 1.00 68.44 309 ALA A CA 1
ATOM 2470 C C . ALA A 1 309 ? 2.241 2.883 -3.812 1.00 68.44 309 ALA A C 1
ATOM 2472 O O . ALA A 1 309 ? 2.544 1.736 -3.486 1.00 68.44 309 ALA A O 1
ATOM 2473 N N . TYR A 1 310 ? 2.828 3.959 -3.273 1.00 81.06 310 TYR A N 1
ATOM 2474 C CA . TYR A 1 310 ? 3.819 3.870 -2.197 1.00 81.06 310 TYR A CA 1
ATOM 2475 C C . TYR A 1 310 ? 3.248 3.165 -0.954 1.00 81.06 310 TYR A C 1
ATOM 2477 O O . TYR A 1 310 ? 3.822 2.174 -0.493 1.00 81.06 310 TYR A O 1
ATOM 2485 N N . LEU A 1 311 ? 2.078 3.592 -0.466 1.00 82.56 311 LEU A N 1
ATOM 2486 C CA . LEU A 1 311 ? 1.416 2.964 0.684 1.00 82.56 311 LEU A CA 1
ATOM 2487 C C . LEU A 1 311 ? 1.092 1.482 0.438 1.00 82.56 311 LEU A C 1
ATOM 2489 O O . LEU A 1 311 ? 1.233 0.666 1.341 1.00 82.56 311 LEU A O 1
ATOM 2493 N N . HIS A 1 312 ? 0.712 1.100 -0.783 1.00 80.75 312 HIS A N 1
ATOM 2494 C CA . HIS A 1 312 ? 0.534 -0.308 -1.136 1.00 80.75 312 HIS A CA 1
ATOM 2495 C C . HIS A 1 312 ? 1.852 -1.082 -1.210 1.00 80.75 312 HIS A C 1
ATOM 2497 O O . HIS A 1 312 ? 1.873 -2.257 -0.850 1.00 80.75 312 HIS A O 1
ATOM 2503 N N . SER A 1 313 ? 2.940 -0.456 -1.660 1.00 79.62 313 SER A N 1
ATOM 2504 C CA . SER A 1 313 ? 4.232 -1.133 -1.810 1.00 79.62 313 SER A CA 1
ATOM 2505 C C . SER A 1 313 ? 4.873 -1.522 -0.477 1.00 79.62 313 SER A C 1
ATOM 2507 O O . SER A 1 313 ? 5.561 -2.535 -0.414 1.00 79.62 313 SER A O 1
ATOM 2509 N N . LYS A 1 314 ? 4.596 -0.781 0.606 1.00 88.62 314 LYS A N 1
ATOM 2510 C CA . LYS A 1 314 ? 5.115 -1.097 1.946 1.00 88.62 314 LYS A CA 1
ATOM 2511 C C . LYS A 1 314 ? 4.302 -2.147 2.717 1.00 88.62 314 LYS A C 1
ATOM 2513 O O . LYS A 1 314 ? 4.666 -2.479 3.838 1.00 88.62 314 LYS A O 1
ATOM 2518 N N . ARG A 1 315 ? 3.225 -2.704 2.143 1.00 85.69 315 ARG A N 1
ATOM 2519 C CA . ARG A 1 315 ? 2.361 -3.709 2.800 1.00 85.69 315 ARG A CA 1
ATOM 2520 C C . ARG A 1 315 ? 3.113 -4.929 3.307 1.00 85.69 315 ARG A C 1
ATOM 2522 O O . ARG A 1 315 ? 2.940 -5.314 4.462 1.00 85.69 315 ARG A O 1
ATOM 2529 N N . SER A 1 316 ? 3.918 -5.541 2.442 1.00 85.38 316 SER A N 1
ATOM 2530 C CA . SER A 1 316 ? 4.727 -6.714 2.783 1.00 85.38 316 SER A CA 1
ATOM 2531 C C . SER A 1 316 ? 5.759 -6.369 3.859 1.00 85.38 316 SER A C 1
ATOM 2533 O O . SER A 1 316 ? 5.924 -7.113 4.828 1.00 85.38 316 SER A O 1
ATOM 2535 N N . VAL A 1 317 ? 6.379 -5.191 3.741 1.00 94.56 317 VAL A N 1
ATOM 2536 C CA . VAL A 1 317 ? 7.365 -4.661 4.689 1.00 94.56 317 VAL A CA 1
ATOM 2537 C C . VAL A 1 317 ? 6.744 -4.464 6.076 1.00 94.56 317 VAL A C 1
ATOM 2539 O O . VAL A 1 317 ? 7.245 -5.016 7.054 1.00 94.56 317 VAL A O 1
ATOM 2542 N N . ASP A 1 318 ? 5.611 -3.764 6.163 1.00 94.12 318 ASP A N 1
ATOM 2543 C CA . ASP A 1 318 ? 4.856 -3.553 7.402 1.00 94.12 318 ASP A CA 1
ATOM 2544 C C . ASP A 1 318 ? 4.401 -4.879 8.014 1.00 94.12 318 ASP A C 1
ATOM 2546 O O . ASP A 1 318 ? 4.572 -5.116 9.211 1.00 94.12 318 ASP A O 1
ATOM 2550 N N . ALA A 1 319 ? 3.841 -5.776 7.196 1.00 88.75 319 ALA A N 1
ATOM 2551 C CA . ALA A 1 319 ? 3.316 -7.051 7.665 1.00 88.75 319 ALA A CA 1
ATOM 2552 C C . ALA A 1 319 ? 4.385 -7.907 8.358 1.00 88.75 319 ALA A C 1
ATOM 2554 O O . ALA A 1 319 ? 4.061 -8.556 9.360 1.00 88.75 319 ALA A O 1
ATOM 2555 N N . ARG A 1 320 ? 5.628 -7.885 7.849 1.00 92.56 320 ARG A N 1
ATOM 2556 C CA . ARG A 1 320 ? 6.787 -8.559 8.456 1.00 92.56 320 ARG A CA 1
ATOM 2557 C C . ARG A 1 320 ? 7.360 -7.804 9.656 1.00 92.56 320 ARG A C 1
ATOM 2559 O O . ARG A 1 320 ? 7.876 -8.446 10.568 1.00 92.56 320 ARG A O 1
ATOM 2566 N N . ALA A 1 321 ? 7.289 -6.476 9.653 1.00 96.38 321 ALA A N 1
ATOM 2567 C CA . ALA A 1 321 ? 7.918 -5.637 10.664 1.00 96.38 321 ALA A CA 1
ATOM 2568 C C . ALA A 1 321 ? 7.110 -5.497 11.960 1.00 96.38 321 ALA A C 1
ATOM 2570 O O . ALA A 1 321 ? 7.708 -5.368 13.025 1.00 96.38 321 ALA A O 1
ATOM 2571 N N . LEU A 1 322 ? 5.774 -5.531 11.898 1.00 96.38 322 LEU A N 1
ATOM 2572 C CA . LEU A 1 322 ? 4.914 -5.394 13.080 1.00 96.38 322 LEU A CA 1
ATOM 2573 C C . LEU A 1 322 ? 5.338 -6.343 14.206 1.00 96.38 322 LEU A C 1
ATOM 2575 O O . LEU A 1 322 ? 5.477 -7.556 14.010 1.00 96.38 322 LEU A O 1
ATOM 2579 N N . ASN A 1 323 ? 5.512 -5.803 15.414 1.00 97.94 323 ASN A N 1
ATOM 2580 C CA . ASN A 1 323 ? 6.038 -6.591 16.515 1.00 97.94 323 ASN A CA 1
ATOM 2581 C C . ASN A 1 323 ? 4.979 -7.578 17.017 1.00 97.94 323 ASN A C 1
ATOM 2583 O O . ASN A 1 323 ? 4.000 -7.187 17.654 1.00 97.94 323 ASN A O 1
ATOM 2587 N N . ALA A 1 324 ? 5.209 -8.873 16.784 1.00 94.50 324 ALA A N 1
ATOM 2588 C CA . ALA A 1 324 ? 4.255 -9.923 17.135 1.00 94.50 324 ALA A CA 1
ATOM 2589 C C . ALA A 1 324 ? 3.842 -9.893 18.616 1.00 94.50 324 ALA A C 1
ATOM 2591 O O . ALA A 1 324 ? 2.667 -10.042 18.915 1.00 94.50 324 ALA A O 1
ATOM 2592 N N . ARG A 1 325 ? 4.768 -9.613 19.546 1.00 96.69 325 ARG A N 1
ATOM 2593 C CA . ARG A 1 325 ? 4.445 -9.576 20.985 1.00 96.69 325 ARG A CA 1
ATOM 2594 C C . ARG A 1 325 ? 3.566 -8.385 21.355 1.00 96.69 325 ARG A C 1
ATOM 2596 O O . ARG A 1 325 ? 2.680 -8.526 22.191 1.00 96.69 325 ARG A O 1
ATOM 2603 N N . VAL A 1 326 ? 3.817 -7.221 20.754 1.00 98.12 326 VAL A N 1
ATOM 2604 C CA . VAL A 1 326 ? 3.002 -6.018 20.987 1.00 98.12 326 VAL A CA 1
ATOM 2605 C C . VAL A 1 326 ? 1.608 -6.209 20.381 1.00 98.12 326 VAL A C 1
ATOM 2607 O O . VAL A 1 326 ? 0.609 -5.889 21.023 1.00 98.12 326 VAL A O 1
ATOM 2610 N N . TRP A 1 327 ? 1.538 -6.792 19.182 1.00 95.69 327 TRP A N 1
ATOM 2611 C CA . TRP A 1 327 ? 0.284 -7.154 18.523 1.00 95.69 327 TRP A CA 1
ATOM 2612 C C . TRP A 1 327 ? -0.525 -8.179 19.330 1.00 95.69 327 TRP A C 1
ATOM 2614 O O . TRP A 1 327 ? -1.712 -7.967 19.570 1.00 95.69 327 TRP A O 1
ATOM 2624 N N . ASP A 1 328 ? 0.110 -9.247 19.813 1.00 94.19 328 ASP A N 1
ATOM 2625 C CA . ASP A 1 328 ? -0.538 -10.263 20.647 1.00 94.19 328 ASP A CA 1
ATOM 2626 C C . ASP A 1 328 ? -1.053 -9.655 21.960 1.00 94.19 328 ASP A C 1
ATOM 2628 O O . ASP A 1 328 ? -2.190 -9.913 22.347 1.00 94.19 328 ASP A O 1
ATOM 2632 N N . ALA A 1 329 ? -0.285 -8.762 22.596 1.00 96.12 329 ALA A N 1
ATOM 2633 C CA . ALA A 1 329 ? -0.727 -8.053 23.799 1.00 96.12 329 ALA A CA 1
ATOM 2634 C C . ALA A 1 329 ? -1.986 -7.198 23.556 1.00 96.12 329 ALA A C 1
ATOM 2636 O O . ALA A 1 329 ? -2.878 -7.162 24.410 1.00 96.12 329 ALA A O 1
ATOM 2637 N N . LEU A 1 330 ? -2.087 -6.541 22.392 1.00 95.56 330 LEU A N 1
ATOM 2638 C CA . LEU A 1 330 ? -3.305 -5.844 21.972 1.00 95.56 330 LEU A CA 1
ATOM 2639 C C . LEU A 1 330 ? -4.472 -6.825 21.822 1.00 95.56 330 LEU A C 1
ATOM 2641 O O . LEU A 1 330 ? -5.549 -6.581 22.372 1.00 95.56 330 LEU A O 1
ATOM 2645 N N . LEU A 1 331 ? -4.278 -7.919 21.082 1.00 92.25 331 LEU A N 1
ATOM 2646 C CA . LEU A 1 331 ? -5.337 -8.893 20.817 1.00 92.25 331 LEU A CA 1
ATOM 2647 C C . LEU A 1 331 ? -5.844 -9.557 22.100 1.00 92.25 331 LEU A C 1
ATOM 2649 O O . LEU A 1 331 ? -7.058 -9.664 22.286 1.00 92.25 331 LEU A O 1
ATOM 2653 N N . ASP A 1 332 ? -4.939 -9.936 22.999 1.00 91.62 332 ASP A N 1
ATOM 2654 C CA . ASP A 1 332 ? -5.272 -10.501 24.304 1.00 91.62 332 ASP A CA 1
ATOM 2655 C C . ASP A 1 332 ? -6.082 -9.506 25.130 1.00 91.62 332 ASP A C 1
ATOM 2657 O O . ASP A 1 332 ? -7.126 -9.856 25.684 1.00 91.62 332 ASP A O 1
ATOM 2661 N N . LYS A 1 333 ? -5.663 -8.233 25.161 1.00 92.31 333 LYS A N 1
ATOM 2662 C CA . LYS A 1 333 ? -6.392 -7.186 25.881 1.00 92.31 333 LYS A CA 1
ATOM 2663 C C . LYS A 1 333 ? -7.789 -6.961 25.300 1.00 92.31 333 LYS A C 1
ATOM 2665 O O . LYS A 1 333 ? -8.751 -6.859 26.064 1.00 92.31 333 LYS A O 1
ATOM 2670 N N . VAL A 1 334 ? -7.921 -6.915 23.973 1.00 90.50 334 VAL A N 1
ATOM 2671 C CA . VAL A 1 334 ? -9.215 -6.788 23.282 1.00 90.50 334 VAL A CA 1
ATOM 2672 C C . VAL A 1 334 ? -10.125 -7.975 23.609 1.00 90.50 334 VAL A C 1
ATOM 2674 O O . VAL A 1 334 ? -11.306 -7.771 23.889 1.00 90.50 334 VAL A O 1
ATOM 2677 N N . ALA A 1 335 ? -9.588 -9.198 23.625 1.00 86.75 335 ALA A N 1
ATOM 2678 C CA . ALA A 1 335 ? -10.349 -10.414 23.903 1.00 86.75 335 ALA A CA 1
ATOM 2679 C C . ALA A 1 335 ? -10.865 -10.485 25.351 1.00 86.75 335 ALA A C 1
ATOM 2681 O O . ALA A 1 335 ? -11.984 -10.948 25.577 1.00 86.75 335 ALA A O 1
ATOM 2682 N N . VAL A 1 336 ? -10.082 -10.015 26.330 1.00 85.44 336 VAL A N 1
ATOM 2683 C CA . VAL A 1 336 ? -10.462 -10.052 27.758 1.00 85.44 336 VAL A CA 1
ATOM 2684 C C . VAL A 1 336 ? -11.225 -8.817 28.236 1.00 85.44 336 VAL A C 1
ATOM 2686 O O . VAL A 1 336 ? -11.644 -8.784 29.390 1.00 85.44 336 VAL A O 1
ATOM 2689 N N . THR A 1 337 ? -11.405 -7.796 27.394 1.00 82.19 337 THR A N 1
ATOM 2690 C CA . THR A 1 337 ? -12.184 -6.601 27.749 1.00 82.19 337 THR A CA 1
ATOM 2691 C C . THR A 1 337 ? -13.680 -6.924 27.632 1.00 82.19 337 THR A C 1
ATOM 2693 O O . THR A 1 337 ? -14.180 -7.047 26.506 1.00 82.19 337 THR A O 1
ATOM 2696 N N . PRO A 1 338 ? -14.415 -7.082 28.754 1.00 70.12 338 PRO A N 1
ATOM 2697 C CA . PRO A 1 338 ? -15.811 -7.491 28.709 1.00 70.12 338 PRO A CA 1
ATOM 2698 C C . PRO A 1 338 ? -16.687 -6.371 28.126 1.00 70.12 338 PRO A C 1
ATOM 2700 O O . PRO A 1 338 ? -16.363 -5.192 28.290 1.00 70.12 338 PRO A O 1
ATOM 2703 N N . PRO A 1 339 ? -17.801 -6.711 27.456 1.00 72.25 339 PRO A N 1
ATOM 2704 C CA . PRO A 1 339 ? -18.780 -5.713 27.057 1.00 72.25 339 PRO A CA 1
ATOM 2705 C C . PRO A 1 339 ? -19.406 -5.060 28.297 1.00 72.25 339 PRO A C 1
ATOM 2707 O O . PRO A 1 339 ? -19.742 -5.750 29.261 1.00 72.25 339 PRO A O 1
ATOM 2710 N N . ALA A 1 340 ? -19.580 -3.738 28.274 1.00 69.31 340 ALA A N 1
ATOM 2711 C CA . ALA A 1 340 ? -20.195 -3.008 29.388 1.00 69.31 340 ALA A CA 1
ATOM 2712 C C . ALA A 1 340 ? -21.695 -3.334 29.555 1.00 69.31 340 ALA A C 1
ATOM 2714 O O . ALA A 1 340 ? -22.239 -3.253 30.655 1.00 69.31 340 ALA A O 1
ATOM 2715 N N . ALA A 1 341 ? -22.356 -3.721 28.462 1.00 68.94 341 ALA A N 1
ATOM 2716 C CA . ALA A 1 341 ? -23.764 -4.095 28.388 1.00 68.94 341 ALA A CA 1
ATOM 2717 C C . ALA A 1 341 ? -23.995 -5.113 27.257 1.00 68.94 341 ALA A C 1
ATOM 2719 O O . ALA A 1 341 ? -23.127 -5.329 26.413 1.00 68.94 341 ALA A O 1
ATOM 2720 N N . ARG A 1 342 ? -25.184 -5.729 27.210 1.00 59.06 342 ARG A N 1
ATOM 2721 C CA . ARG A 1 342 ? -25.544 -6.741 26.196 1.00 59.06 342 ARG A CA 1
ATOM 2722 C C . ARG A 1 342 ? -25.451 -6.220 24.751 1.00 59.06 342 ARG A C 1
ATOM 2724 O O . ARG A 1 342 ? -25.091 -6.996 23.873 1.00 59.06 342 ARG A O 1
ATOM 2731 N N . ASP A 1 343 ? -25.689 -4.923 24.550 1.00 64.50 343 ASP A N 1
ATOM 2732 C CA . ASP A 1 343 ? -25.646 -4.235 23.249 1.00 64.50 343 ASP A CA 1
ATOM 2733 C C . ASP A 1 343 ? -24.406 -3.327 23.088 1.00 64.50 343 ASP A C 1
ATOM 2735 O O . ASP A 1 343 ? -24.401 -2.403 22.276 1.00 64.50 343 ASP A O 1
ATOM 2739 N N . ASP A 1 344 ? -23.353 -3.557 23.883 1.00 75.75 344 ASP A N 1
ATOM 2740 C CA . ASP A 1 344 ? -22.140 -2.734 23.866 1.00 75.75 344 ASP A CA 1
ATOM 2741 C C . ASP A 1 344 ? -21.374 -2.850 22.536 1.00 75.75 344 ASP A C 1
ATOM 2743 O O . ASP A 1 344 ? -21.008 -3.940 22.077 1.00 75.75 344 ASP A O 1
ATOM 2747 N N . GLU A 1 345 ? -21.113 -1.695 21.928 1.00 86.38 345 GLU A N 1
ATOM 2748 C CA . GLU A 1 345 ? -20.369 -1.545 20.682 1.00 86.38 345 GLU A CA 1
ATOM 2749 C C . GLU A 1 345 ? -18.888 -1.312 20.990 1.00 86.38 345 GLU A C 1
ATOM 2751 O O . GLU A 1 345 ? -18.534 -0.388 21.721 1.00 86.38 345 GLU A O 1
ATOM 2756 N N . PHE A 1 346 ? -18.013 -2.133 20.408 1.00 90.00 346 PHE A N 1
ATOM 2757 C CA . PHE A 1 346 ? -16.572 -1.917 20.467 1.00 90.00 346 PHE A CA 1
ATOM 2758 C C . PHE A 1 346 ? -16.180 -0.876 19.418 1.00 90.00 346 PHE A C 1
ATOM 2760 O O . PHE A 1 346 ? -16.364 -1.105 18.220 1.00 90.00 346 PHE A O 1
ATOM 2767 N N . ARG A 1 347 ? -15.654 0.263 19.865 1.00 92.12 347 ARG A N 1
ATOM 2768 C CA . ARG A 1 347 ? -15.362 1.426 19.024 1.00 92.12 347 ARG A CA 1
ATOM 2769 C C . ARG A 1 347 ? -13.860 1.578 18.807 1.00 92.12 347 ARG A C 1
ATOM 2771 O O . ARG A 1 347 ? -13.115 1.762 19.768 1.00 92.12 347 ARG A O 1
ATOM 2778 N N . VAL A 1 348 ? -13.429 1.555 17.549 1.00 95.19 348 VAL A N 1
ATOM 2779 C CA . VAL A 1 348 ? -12.034 1.765 17.135 1.00 95.19 348 VAL A CA 1
ATOM 2780 C C . VAL A 1 348 ? -11.926 3.064 16.347 1.00 95.19 348 VAL A C 1
ATOM 2782 O O . VAL A 1 348 ? -12.723 3.293 15.438 1.00 95.19 348 VAL A O 1
ATOM 2785 N N . LEU A 1 349 ? -10.943 3.890 16.692 1.00 97.25 349 LEU A N 1
ATOM 2786 C CA . LEU A 1 349 ? -10.513 5.044 15.910 1.00 97.25 349 LEU A CA 1
ATOM 2787 C C . LEU A 1 349 ? -9.116 4.764 15.362 1.00 97.25 349 LEU A C 1
ATOM 2789 O O . LEU A 1 349 ? -8.206 4.482 16.134 1.00 97.25 349 LEU A O 1
ATOM 2793 N N . GLU A 1 350 ? -8.938 4.862 14.053 1.00 98.12 350 GLU A N 1
ATOM 2794 C CA . GLU A 1 350 ? -7.635 4.809 13.396 1.00 98.12 350 GLU A CA 1
ATOM 2795 C C . GLU A 1 350 ? -7.348 6.164 12.749 1.00 98.12 350 GLU A C 1
ATOM 2797 O O . GLU A 1 350 ? -8.081 6.595 11.859 1.00 98.12 350 GLU A O 1
ATOM 2802 N N . VAL A 1 351 ? -6.299 6.842 13.216 1.00 97.12 351 VAL A N 1
ATOM 2803 C CA . VAL A 1 351 ? -5.846 8.127 12.671 1.00 97.12 351 VAL A CA 1
ATOM 2804 C C . VAL A 1 351 ? -4.645 7.924 11.757 1.00 97.12 351 VAL A C 1
ATOM 2806 O O . VAL A 1 351 ? -3.763 7.124 12.067 1.00 97.12 351 VAL A O 1
ATOM 2809 N N . GLY A 1 352 ? -4.617 8.646 10.635 1.00 95.00 352 GLY A N 1
ATOM 2810 C CA . GLY A 1 352 ? -3.600 8.441 9.604 1.00 95.00 352 GLY A CA 1
ATOM 2811 C C . GLY A 1 352 ? -3.714 7.053 8.984 1.00 95.00 352 GLY A C 1
ATOM 2812 O O . GLY A 1 352 ? -2.719 6.350 8.847 1.00 95.00 352 GLY A O 1
ATOM 2813 N N . CYS A 1 353 ? -4.939 6.617 8.679 1.00 95.31 353 CYS A N 1
ATOM 2814 C CA . CYS A 1 353 ? -5.184 5.226 8.307 1.00 95.31 353 CYS A CA 1
ATOM 2815 C C . CYS A 1 353 ? -4.615 4.826 6.937 1.00 95.31 353 CYS A C 1
ATOM 2817 O O . CYS A 1 353 ? -4.576 3.636 6.605 1.00 95.31 353 CYS A O 1
ATOM 2819 N N . GLY A 1 354 ? -4.228 5.796 6.099 1.00 94.00 354 GLY A N 1
ATOM 2820 C CA . GLY A 1 354 ? -3.721 5.547 4.759 1.00 94.00 354 GLY A CA 1
ATOM 2821 C C . GLY A 1 354 ? -4.685 4.677 3.953 1.00 94.00 354 GLY A C 1
ATOM 2822 O O . GLY A 1 354 ? -5.884 4.942 3.874 1.00 94.00 354 GLY A O 1
ATOM 2823 N N . VAL A 1 355 ? -4.164 3.588 3.387 1.00 88.88 355 VAL A N 1
ATOM 2824 C CA . VAL A 1 355 ? -4.931 2.629 2.574 1.00 88.88 355 VAL A CA 1
ATOM 2825 C C . VAL A 1 355 ? -5.632 1.529 3.395 1.00 88.88 355 VAL A C 1
ATOM 2827 O O . VAL A 1 355 ? -6.097 0.543 2.823 1.00 88.88 355 VAL A O 1
ATOM 2830 N N . GLY A 1 356 ? -5.741 1.691 4.721 1.00 92.12 356 GLY A N 1
ATOM 2831 C CA . GLY A 1 356 ? -6.603 0.885 5.597 1.00 92.12 356 GLY A CA 1
ATOM 2832 C C . GLY A 1 356 ? -6.088 -0.515 5.949 1.00 92.12 356 GLY A C 1
ATOM 2833 O O . GLY A 1 356 ? -6.874 -1.373 6.359 1.00 92.12 356 GLY A O 1
ATOM 2834 N N . ASP A 1 357 ? -4.789 -0.778 5.800 1.00 90.44 357 ASP A N 1
ATOM 2835 C CA . ASP A 1 357 ? -4.218 -2.115 6.015 1.00 90.44 357 ASP A CA 1
ATOM 2836 C C . ASP A 1 357 ? -4.282 -2.568 7.482 1.00 90.44 357 ASP A C 1
ATOM 2838 O O . ASP A 1 357 ? -4.504 -3.751 7.759 1.00 90.44 357 ASP A O 1
ATOM 2842 N N . MET A 1 358 ? -4.182 -1.638 8.439 1.00 94.25 358 MET A N 1
ATOM 2843 C CA . MET A 1 358 ? -4.364 -1.957 9.858 1.00 94.25 358 MET A CA 1
ATOM 2844 C C . MET A 1 358 ? -5.805 -2.348 10.187 1.00 94.25 358 MET A C 1
ATOM 2846 O O . MET A 1 358 ? -6.011 -3.305 10.936 1.00 94.25 358 MET A O 1
ATOM 2850 N N . CYS A 1 359 ? -6.799 -1.702 9.573 1.00 93.44 359 CYS A N 1
ATOM 2851 C CA . CYS A 1 359 ? -8.195 -2.121 9.675 1.00 93.44 359 CYS A CA 1
ATOM 2852 C C . CYS A 1 359 ? -8.405 -3.531 9.116 1.00 93.44 359 CYS A C 1
ATOM 2854 O O . CYS A 1 359 ? -8.999 -4.375 9.790 1.00 93.44 359 CYS A O 1
ATOM 2856 N N . VAL A 1 360 ? -7.847 -3.836 7.938 1.00 89.00 360 VAL A N 1
ATOM 2857 C CA . VAL A 1 360 ? -7.869 -5.194 7.361 1.00 89.00 360 VAL A CA 1
ATOM 2858 C C . VAL A 1 360 ? -7.267 -6.214 8.332 1.00 89.00 360 VAL A C 1
ATOM 2860 O O . VAL A 1 360 ? -7.882 -7.251 8.610 1.00 89.00 360 VAL A O 1
ATOM 2863 N N . ARG A 1 361 ? -6.096 -5.912 8.904 1.00 89.69 361 ARG A N 1
ATOM 2864 C CA . ARG A 1 361 ? -5.421 -6.778 9.879 1.00 89.69 361 ARG A CA 1
ATOM 2865 C C . ARG A 1 361 ? -6.262 -6.973 11.141 1.00 89.69 361 ARG A C 1
ATOM 2867 O O . ARG A 1 361 ? -6.434 -8.102 11.600 1.00 89.69 361 ARG A O 1
ATOM 2874 N N . PHE A 1 362 ? -6.836 -5.900 11.678 1.00 90.12 362 PHE A N 1
ATOM 2875 C CA . PHE A 1 362 ? -7.686 -5.951 12.864 1.00 90.12 362 PHE A CA 1
ATOM 2876 C C . PHE A 1 362 ? -8.952 -6.779 12.624 1.00 90.12 362 PHE A C 1
ATOM 2878 O O . PHE A 1 362 ? -9.271 -7.652 13.427 1.00 90.12 362 PHE A O 1
ATOM 2885 N N . LEU A 1 363 ? -9.649 -6.571 11.504 1.00 85.69 363 LEU A N 1
ATOM 2886 C CA . LEU A 1 363 ? -10.842 -7.343 11.140 1.00 85.69 363 LEU A CA 1
ATOM 2887 C C . LEU A 1 363 ? -10.543 -8.837 10.966 1.00 85.69 363 LEU A C 1
ATOM 2889 O O . LEU A 1 363 ? -11.392 -9.668 11.286 1.00 85.69 363 LEU A O 1
ATOM 2893 N N . THR A 1 364 ? -9.343 -9.173 10.491 1.00 81.62 364 THR A N 1
ATOM 2894 C CA . THR A 1 364 ? -8.929 -10.558 10.231 1.00 81.62 364 THR A CA 1
ATOM 2895 C C . THR A 1 364 ? -8.476 -11.285 11.501 1.00 81.62 364 THR A C 1
ATOM 2897 O O . THR A 1 364 ? -8.740 -12.477 11.656 1.00 81.62 364 THR A O 1
ATOM 2900 N N . CYS A 1 365 ? -7.805 -10.592 12.425 1.00 80.38 365 CYS A N 1
ATOM 2901 C CA . CYS A 1 365 ? -7.158 -11.231 13.575 1.00 80.38 365 CYS A CA 1
ATOM 2902 C C . CYS A 1 365 ? -7.876 -11.006 14.914 1.00 80.38 365 CYS A C 1
ATOM 2904 O O . CYS A 1 365 ? -7.744 -11.834 15.818 1.00 80.38 365 CYS A O 1
ATOM 2906 N N . ALA A 1 366 ? -8.616 -9.905 15.084 1.00 74.56 366 ALA A N 1
ATOM 2907 C CA . ALA A 1 366 ? -9.163 -9.539 16.387 1.00 74.56 366 ALA A CA 1
ATOM 2908 C C . ALA A 1 366 ? -10.371 -10.399 16.776 1.00 74.56 366 ALA A C 1
ATOM 2910 O O . ALA A 1 366 ? -11.476 -10.269 16.244 1.00 74.56 366 ALA A O 1
ATOM 2911 N N . ARG A 1 367 ? -10.180 -11.244 17.793 1.00 70.31 367 ARG A N 1
ATOM 2912 C CA . ARG A 1 367 ? -11.246 -12.048 18.402 1.00 70.31 367 ARG A CA 1
ATOM 2913 C C . ARG A 1 367 ? -12.031 -11.217 19.416 1.00 70.31 367 ARG A C 1
ATOM 2915 O O . ARG A 1 367 ? -11.786 -11.276 20.613 1.00 70.31 367 ARG A O 1
ATOM 2922 N N . ARG A 1 368 ? -13.012 -10.459 18.928 1.00 66.06 368 ARG A N 1
ATOM 2923 C CA . ARG A 1 368 ? -13.926 -9.635 19.751 1.00 66.06 368 ARG A CA 1
ATOM 2924 C C . ARG A 1 368 ? -15.226 -10.348 20.155 1.00 66.06 368 ARG A C 1
ATOM 2926 O O . ARG A 1 368 ? -16.124 -9.727 20.724 1.00 66.06 368 ARG A O 1
ATOM 2933 N N . GLY A 1 369 ? -15.373 -11.627 19.806 1.00 65.69 369 GLY A N 1
ATOM 2934 C CA . GLY A 1 369 ? -16.653 -12.337 19.887 1.00 65.69 369 GLY A CA 1
ATOM 2935 C C . GLY A 1 369 ? -17.711 -11.734 18.949 1.00 65.69 369 GLY A C 1
ATOM 2936 O O . GLY A 1 369 ? -17.380 -11.165 17.909 1.00 65.69 369 GLY A O 1
ATOM 2937 N N . ARG A 1 370 ? -18.995 -11.831 19.322 1.00 65.25 370 ARG A N 1
ATOM 2938 C CA . ARG A 1 370 ? -20.131 -11.283 18.545 1.00 65.25 370 ARG A CA 1
ATOM 2939 C C . ARG A 1 370 ? -20.430 -9.802 18.833 1.00 65.25 370 ARG A C 1
ATOM 2941 O O . ARG A 1 370 ? -21.495 -9.320 18.465 1.00 65.25 370 ARG A O 1
ATOM 2948 N N . ARG A 1 371 ? -19.519 -9.071 19.490 1.00 77.50 371 ARG A N 1
ATOM 2949 C CA . ARG A 1 371 ? -19.711 -7.640 19.789 1.00 77.50 371 ARG A CA 1
ATOM 2950 C C . ARG A 1 371 ? -19.834 -6.836 18.496 1.00 77.50 371 ARG A C 1
ATOM 2952 O O . ARG A 1 371 ? -19.049 -7.047 17.562 1.00 77.50 371 ARG A O 1
ATOM 2959 N N . LYS A 1 372 ? -20.771 -5.885 18.479 1.00 85.31 372 LYS A N 1
ATOM 2960 C CA . LYS A 1 372 ? -20.893 -4.909 17.394 1.00 85.31 372 LYS A CA 1
ATOM 2961 C C . LYS A 1 372 ? -19.592 -4.108 17.296 1.00 85.31 372 LYS A C 1
ATOM 2963 O O . LYS A 1 372 ? -19.046 -3.709 18.322 1.00 85.31 372 LYS A O 1
ATOM 2968 N N . LEU A 1 373 ? -19.071 -3.921 16.088 1.00 88.19 373 LEU A N 1
ATOM 2969 C CA . LEU A 1 373 ? -17.889 -3.102 15.817 1.00 88.19 373 LEU A CA 1
ATOM 2970 C C . LEU A 1 373 ? -18.311 -1.793 15.166 1.00 88.19 373 LEU A C 1
ATOM 2972 O O . LEU A 1 373 ? -19.014 -1.819 14.158 1.00 88.19 373 LEU A O 1
ATOM 2976 N N . ARG A 1 374 ? -17.786 -0.678 15.665 1.00 91.12 374 ARG A N 1
ATOM 2977 C CA . ARG A 1 374 ? -17.689 0.563 14.897 1.00 91.12 374 ARG A CA 1
ATOM 2978 C C . ARG A 1 374 ? -16.219 0.903 14.711 1.00 91.12 374 ARG A C 1
ATOM 2980 O O . ARG A 1 374 ? -15.500 1.055 15.693 1.00 91.12 374 ARG A O 1
ATOM 2987 N N . TYR A 1 375 ? -15.773 0.970 13.465 1.00 93.50 375 TYR A N 1
ATOM 2988 C CA . TYR A 1 375 ? -14.389 1.248 13.096 1.00 93.50 375 TYR A CA 1
ATOM 2989 C C . TYR A 1 375 ? -14.350 2.534 12.278 1.00 93.50 375 TYR A C 1
ATOM 2991 O O . TYR A 1 375 ? -14.936 2.580 11.201 1.00 93.50 375 TYR A O 1
ATOM 2999 N N . VAL A 1 376 ? -13.681 3.567 12.779 1.00 95.12 376 VAL A N 1
ATOM 3000 C CA . VAL A 1 376 ? -13.580 4.869 12.111 1.00 95.12 376 VAL A CA 1
ATOM 3001 C C . VAL A 1 376 ? -12.161 5.056 11.586 1.00 95.12 376 VAL A C 1
ATOM 3003 O O . VAL A 1 376 ? -11.210 5.061 12.362 1.00 95.12 376 VAL A O 1
ATOM 3006 N N . LEU A 1 377 ? -12.042 5.193 10.270 1.00 96.25 377 LEU A N 1
ATOM 3007 C CA . LEU A 1 377 ? -10.815 5.437 9.517 1.00 96.25 377 LEU A CA 1
ATOM 3008 C C . LEU A 1 377 ? -10.717 6.930 9.199 1.00 96.25 377 LEU A C 1
ATOM 3010 O O . LEU A 1 377 ? -11.574 7.456 8.488 1.00 96.25 377 LEU A O 1
ATOM 3014 N N . VAL A 1 378 ? -9.694 7.610 9.717 1.00 95.56 378 VAL A N 1
ATOM 3015 C CA . VAL A 1 378 ? -9.465 9.043 9.488 1.00 95.56 378 VAL A CA 1
ATOM 3016 C C . VAL A 1 378 ? -8.160 9.250 8.728 1.00 95.56 378 VAL A C 1
ATOM 3018 O O . VAL A 1 378 ? -7.096 8.822 9.176 1.00 95.56 378 VAL A O 1
ATOM 3021 N N . ASP A 1 379 ? -8.236 9.961 7.607 1.00 93.94 379 ASP A N 1
ATOM 3022 C CA . ASP A 1 379 ? -7.078 10.395 6.821 1.00 93.94 379 ASP A CA 1
ATOM 3023 C C . ASP A 1 379 ? -7.375 11.759 6.186 1.00 93.94 379 ASP A C 1
ATOM 3025 O O . ASP A 1 379 ? -8.532 12.079 5.902 1.00 93.94 379 ASP A O 1
ATOM 3029 N N . ASN A 1 380 ? -6.349 12.579 5.959 1.00 87.88 380 ASN A N 1
ATOM 3030 C CA . ASN A 1 380 ? -6.532 13.904 5.367 1.00 87.88 380 ASN A CA 1
ATOM 3031 C C . ASN A 1 380 ? -6.565 13.873 3.828 1.00 87.88 380 ASN A C 1
ATOM 3033 O O . ASN A 1 380 ? -6.960 14.869 3.217 1.00 87.88 380 ASN A O 1
ATOM 3037 N N . LYS A 1 381 ? -6.201 12.744 3.199 1.00 82.19 381 LYS A N 1
ATOM 3038 C CA . LYS A 1 381 ? -6.254 12.549 1.746 1.00 82.19 381 LYS A CA 1
ATOM 3039 C C . LYS A 1 381 ? -7.419 11.639 1.362 1.00 82.19 381 LYS A C 1
ATOM 3041 O O . LYS A 1 381 ? -7.443 10.453 1.685 1.00 82.19 381 LYS A O 1
ATOM 3046 N N . LEU A 1 382 ? -8.353 12.172 0.574 1.00 81.62 382 LEU A N 1
ATOM 3047 C CA . LEU A 1 382 ? -9.504 11.412 0.071 1.00 81.62 382 LEU A CA 1
ATOM 3048 C C . LEU A 1 382 ? -9.081 10.183 -0.757 1.00 81.62 382 LEU A C 1
ATOM 3050 O O . LEU A 1 382 ? -9.685 9.121 -0.638 1.00 81.62 382 LEU A O 1
ATOM 3054 N N . GLU A 1 383 ? -8.006 10.299 -1.537 1.00 78.00 383 GLU A N 1
ATOM 3055 C CA . GLU A 1 383 ? -7.467 9.216 -2.373 1.00 78.00 383 GLU A CA 1
ATOM 3056 C C . GLU A 1 383 ? -7.039 7.985 -1.553 1.00 78.00 383 GLU A C 1
ATOM 3058 O O . GLU A 1 383 ? -7.270 6.845 -1.971 1.00 78.00 383 GLU A O 1
ATOM 3063 N N . ASN A 1 384 ? -6.474 8.206 -0.358 1.00 84.06 384 ASN A N 1
ATOM 3064 C CA . ASN A 1 384 ? -6.107 7.144 0.579 1.00 84.06 384 ASN A CA 1
ATOM 3065 C C . ASN A 1 384 ? -7.358 6.399 1.066 1.00 84.06 384 ASN A C 1
ATOM 3067 O O . ASN A 1 384 ? -7.417 5.169 1.003 1.00 84.06 384 ASN A O 1
ATOM 3071 N N . LEU A 1 385 ? -8.389 7.146 1.475 1.00 85.25 385 LEU A N 1
ATOM 3072 C CA . LEU A 1 385 ? -9.658 6.593 1.958 1.00 85.25 385 LEU A CA 1
ATOM 3073 C C . LEU A 1 385 ? -10.410 5.832 0.867 1.00 85.25 385 LEU A C 1
ATOM 3075 O O . LEU A 1 385 ? -10.959 4.760 1.119 1.00 85.25 385 LEU A O 1
ATOM 3079 N N . GLU A 1 386 ? -10.402 6.334 -0.364 1.00 80.38 386 GLU A N 1
ATOM 3080 C CA . GLU A 1 386 ? -10.966 5.623 -1.505 1.00 80.38 386 GLU A CA 1
ATOM 3081 C C . GLU A 1 386 ? -10.247 4.296 -1.773 1.00 80.38 386 GLU A C 1
ATOM 3083 O O . GLU A 1 386 ? -10.896 3.272 -2.020 1.00 80.38 386 GLU A O 1
ATOM 3088 N N . ALA A 1 387 ? -8.913 4.291 -1.709 1.00 77.00 387 ALA A N 1
ATOM 3089 C CA . ALA A 1 387 ? -8.115 3.079 -1.848 1.00 77.00 387 ALA A CA 1
ATOM 3090 C C . ALA A 1 387 ? -8.390 2.085 -0.707 1.00 77.00 387 ALA A C 1
ATOM 3092 O O . ALA A 1 387 ? -8.589 0.895 -0.979 1.00 77.00 387 ALA A O 1
ATOM 3093 N N . ALA A 1 388 ? -8.500 2.572 0.532 1.00 86.44 388 ALA A N 1
ATOM 3094 C CA . ALA A 1 388 ? -8.889 1.784 1.698 1.00 86.44 388 ALA A CA 1
ATOM 3095 C C . ALA A 1 388 ? -10.276 1.156 1.521 1.00 86.44 388 ALA A C 1
ATOM 3097 O O . ALA A 1 388 ? -10.446 -0.054 1.696 1.00 86.44 388 ALA A O 1
ATOM 3098 N N . ARG A 1 389 ? -11.264 1.945 1.079 1.00 84.19 389 ARG A N 1
ATOM 3099 C CA . ARG A 1 389 ? -12.634 1.482 0.825 1.00 84.19 389 ARG A CA 1
ATOM 3100 C C . ARG A 1 389 ? -12.669 0.400 -0.246 1.00 84.19 389 ARG A C 1
ATOM 3102 O O . ARG A 1 389 ? -13.288 -0.642 -0.040 1.00 84.19 389 ARG A O 1
ATOM 3109 N N . ARG A 1 390 ? -11.970 0.605 -1.369 1.00 77.75 390 ARG A N 1
ATOM 3110 C CA . ARG A 1 390 ? -11.839 -0.408 -2.433 1.00 77.75 390 ARG A CA 1
ATOM 3111 C C . ARG A 1 390 ? -11.181 -1.688 -1.911 1.00 77.75 390 ARG A C 1
ATOM 3113 O O . ARG A 1 390 ? -11.642 -2.779 -2.235 1.00 77.75 390 ARG A O 1
ATOM 3120 N N . GLY A 1 391 ? -10.126 -1.569 -1.102 1.00 75.94 391 GLY A N 1
ATOM 3121 C CA . GLY A 1 391 ? -9.445 -2.704 -0.474 1.00 75.94 391 GLY A CA 1
ATOM 3122 C C . GLY A 1 391 ? -10.363 -3.516 0.440 1.00 75.94 391 GLY A C 1
ATOM 3123 O O . GLY A 1 391 ? -10.459 -4.733 0.288 1.00 75.94 391 GLY A O 1
ATOM 3124 N N . LEU A 1 392 ? -11.092 -2.839 1.327 1.00 83.19 392 LEU A N 1
ATOM 3125 C CA . LEU A 1 392 ? -12.021 -3.464 2.267 1.00 83.19 392 LEU A CA 1
ATOM 3126 C C . LEU A 1 392 ? -13.232 -4.097 1.573 1.00 83.19 392 LEU A C 1
ATOM 3128 O O . LEU A 1 392 ? -13.610 -5.208 1.932 1.00 83.19 392 LEU A O 1
ATOM 3132 N N . LEU A 1 393 ? -13.803 -3.458 0.547 1.00 78.25 393 LEU A N 1
ATOM 3133 C CA . LEU A 1 393 ? -14.882 -4.057 -0.251 1.00 78.25 393 LEU A CA 1
ATOM 3134 C C . LEU A 1 393 ? -14.426 -5.350 -0.940 1.00 78.25 393 LEU A C 1
ATOM 3136 O O . LEU A 1 393 ? -15.154 -6.339 -0.917 1.00 78.25 393 LEU A O 1
ATOM 3140 N N . ARG A 1 394 ? -13.204 -5.376 -1.492 1.00 73.81 394 ARG A N 1
ATOM 3141 C CA . ARG A 1 394 ? -12.628 -6.597 -2.082 1.00 73.81 394 ARG A CA 1
ATOM 3142 C C . ARG A 1 394 ? -12.430 -7.708 -1.053 1.00 73.81 394 ARG A C 1
ATOM 3144 O O . ARG A 1 394 ? -12.696 -8.862 -1.365 1.00 73.81 394 ARG A O 1
ATOM 3151 N N . LEU A 1 395 ? -11.978 -7.371 0.156 1.00 74.69 395 LEU A N 1
ATOM 3152 C CA . LEU A 1 395 ? -11.783 -8.341 1.236 1.00 74.69 395 LEU A CA 1
ATOM 3153 C C . LEU A 1 395 ? -13.111 -8.924 1.740 1.00 74.69 395 LEU A C 1
ATOM 3155 O O . LEU A 1 395 ? -13.213 -10.122 1.998 1.00 74.69 395 LEU A O 1
ATOM 3159 N N . LEU A 1 396 ? -14.115 -8.066 1.928 1.00 73.81 396 LEU A N 1
ATOM 3160 C CA . LEU A 1 396 ? -15.399 -8.442 2.516 1.00 73.81 396 LEU A CA 1
ATOM 3161 C C . LEU A 1 396 ? -16.321 -9.143 1.505 1.00 73.81 396 LEU A C 1
ATOM 3163 O O . LEU A 1 396 ? -17.163 -9.944 1.921 1.00 73.81 396 LEU A O 1
ATOM 3167 N N . GLY A 1 397 ? -16.144 -8.885 0.203 1.00 73.81 397 GLY A N 1
ATOM 3168 C CA . GLY A 1 397 ? -16.933 -9.488 -0.872 1.00 73.81 397 GLY A CA 1
ATOM 3169 C C . GLY A 1 397 ? -18.435 -9.303 -0.645 1.00 73.81 397 GLY A C 1
ATOM 3170 O O . GLY A 1 397 ? -18.878 -8.245 -0.199 1.00 73.81 397 GLY A O 1
ATOM 3171 N N . ASP A 1 398 ? -19.212 -10.367 -0.858 1.00 63.75 398 ASP A N 1
ATOM 3172 C CA . ASP A 1 398 ? -20.678 -10.369 -0.707 1.00 63.75 398 ASP A CA 1
ATOM 3173 C C . ASP A 1 398 ? -21.168 -10.091 0.727 1.00 63.75 398 ASP A C 1
ATOM 3175 O O . ASP A 1 398 ? -22.352 -9.841 0.948 1.00 63.75 398 ASP A O 1
ATOM 3179 N N . LYS A 1 399 ? -20.277 -10.124 1.731 1.00 60.19 399 LYS A N 1
ATOM 3180 C CA . LYS A 1 399 ? -20.626 -9.789 3.123 1.00 60.19 399 LYS A CA 1
ATOM 3181 C C . LYS A 1 399 ? -20.749 -8.281 3.347 1.00 60.19 399 LYS A C 1
ATOM 3183 O O . LYS A 1 399 ? -21.281 -7.871 4.381 1.00 60.19 399 LYS A O 1
ATOM 3188 N N . ALA A 1 400 ? -20.238 -7.463 2.425 1.00 59.66 400 ALA A N 1
ATOM 3189 C CA . ALA A 1 400 ? -20.346 -6.015 2.488 1.00 59.66 400 ALA A CA 1
ATOM 3190 C C . ALA A 1 400 ? -21.718 -5.554 1.980 1.00 59.66 400 ALA A C 1
ATOM 3192 O O . ALA A 1 400 ? -22.009 -5.578 0.787 1.00 59.66 400 ALA A O 1
ATOM 3193 N N . LEU A 1 401 ? -22.545 -5.048 2.889 1.00 56.78 401 LEU A N 1
ATOM 3194 C CA . LEU A 1 401 ? -23.697 -4.229 2.544 1.00 56.78 401 LEU A CA 1
ATOM 3195 C C . LEU A 1 401 ? -23.194 -2.793 2.388 1.00 56.78 401 LEU A C 1
ATOM 3197 O O . LEU A 1 401 ? -23.112 -2.032 3.356 1.00 56.78 401 LEU A O 1
ATOM 3201 N N . ALA A 1 402 ? -22.819 -2.423 1.165 1.00 49.31 402 ALA A N 1
ATOM 3202 C CA . ALA A 1 402 ? -22.625 -1.018 0.835 1.00 49.31 402 ALA A CA 1
ATOM 3203 C C . ALA A 1 402 ? -23.990 -0.322 0.941 1.00 49.31 402 ALA A C 1
ATOM 3205 O O . ALA A 1 402 ? -24.913 -0.630 0.186 1.00 49.31 402 ALA A O 1
ATOM 3206 N N . ARG A 1 403 ? -24.152 0.595 1.898 1.00 43.91 403 ARG A N 1
ATOM 3207 C CA . ARG A 1 403 ? -25.328 1.467 1.915 1.00 43.91 403 ARG A CA 1
ATOM 3208 C C . ARG A 1 403 ? -25.106 2.588 0.902 1.00 43.91 403 ARG A C 1
ATOM 3210 O O . ARG A 1 403 ? -24.184 3.376 1.056 1.00 43.91 403 ARG A O 1
ATOM 3217 N N . SER A 1 404 ? -25.956 2.650 -0.120 1.00 31.84 404 SER A N 1
ATOM 3218 C CA . SER A 1 404 ? -26.238 3.906 -0.824 1.00 31.84 404 SER A CA 1
ATOM 3219 C C . SER A 1 404 ? -27.214 4.742 0.011 1.00 31.84 404 SER A C 1
ATOM 3221 O O . SER A 1 404 ? -28.011 4.152 0.754 1.00 31.84 404 SER A O 1
ATOM 3223 N N . PRO A 1 405 ? -27.176 6.083 -0.098 1.00 31.31 405 PRO A N 1
ATOM 3224 C CA . PRO A 1 405 ? -27.996 6.972 0.712 1.00 31.31 405 PRO A CA 1
ATOM 3225 C C . PRO A 1 405 ? -29.470 6.585 0.620 1.00 31.31 405 PRO A C 1
ATOM 3227 O O . PRO A 1 405 ? -30.004 6.262 -0.447 1.00 31.31 405 PRO A O 1
ATOM 3230 N N . GLY A 1 406 ? -30.115 6.562 1.786 1.00 28.31 406 GLY A N 1
ATOM 3231 C CA . GLY A 1 406 ? -31.504 6.173 1.923 1.00 28.31 406 GLY A CA 1
ATOM 3232 C C . GLY A 1 406 ? -32.394 6.994 0.998 1.00 28.31 406 GLY A C 1
ATOM 3233 O O . GLY A 1 406 ? -32.462 8.216 1.099 1.00 28.31 406 GLY A O 1
ATOM 3234 N N . LYS A 1 407 ? -33.183 6.301 0.172 1.00 24.75 407 LYS A N 1
ATOM 3235 C CA . LYS A 1 407 ? -34.538 6.782 -0.081 1.00 24.75 407 LYS A CA 1
ATOM 3236 C C . LYS A 1 407 ? -35.185 6.875 1.291 1.00 24.75 407 LYS A C 1
ATOM 3238 O O . LYS A 1 407 ? -35.412 5.852 1.938 1.00 24.75 407 LYS A O 1
ATOM 3243 N N . THR A 1 408 ? -35.424 8.094 1.753 1.00 25.73 408 THR A N 1
ATOM 3244 C CA . THR A 1 408 ? -36.380 8.357 2.818 1.00 25.73 408 THR A CA 1
ATOM 3245 C C . THR A 1 408 ? -37.621 7.523 2.520 1.00 25.73 408 THR A C 1
ATOM 3247 O O . THR A 1 408 ? -38.282 7.695 1.495 1.00 25.73 408 THR A O 1
ATOM 3250 N N . HIS A 1 409 ? -37.903 6.549 3.386 1.00 23.19 409 HIS A N 1
ATOM 3251 C CA . HIS A 1 409 ? -39.199 5.896 3.419 1.00 23.19 409 HIS A CA 1
ATOM 3252 C C . HIS A 1 409 ? -40.205 6.969 3.837 1.00 23.19 409 HIS A C 1
ATOM 3254 O O . HIS A 1 409 ? -40.526 7.127 5.011 1.00 23.19 409 HIS A O 1
ATOM 3260 N N . VAL A 1 410 ? -40.688 7.740 2.865 1.00 22.77 410 VAL A N 1
ATOM 3261 C CA . VAL A 1 410 ? -41.931 8.480 3.014 1.00 22.77 410 VAL A CA 1
ATOM 3262 C C . VAL A 1 410 ? -43.008 7.410 3.047 1.00 22.77 410 VAL A C 1
ATOM 3264 O O . VAL A 1 410 ? -43.345 6.800 2.030 1.00 22.77 410 VAL A O 1
ATOM 3267 N N . SER A 1 411 ? -43.502 7.119 4.247 1.00 23.22 411 SER A N 1
ATOM 3268 C CA . SER A 1 411 ? -44.744 6.382 4.408 1.00 23.22 411 SER A CA 1
ATOM 3269 C C . SER A 1 411 ? -45.804 7.084 3.562 1.00 23.22 411 SER A C 1
ATOM 3271 O O . SER A 1 411 ? -46.149 8.234 3.838 1.00 23.22 411 SER A O 1
ATOM 3273 N N . ARG A 1 412 ? -46.312 6.415 2.523 1.00 22.33 412 ARG A N 1
ATOM 3274 C CA . ARG A 1 412 ? -47.527 6.849 1.834 1.00 22.33 412 ARG A CA 1
ATOM 3275 C C . ARG A 1 412 ? -48.660 6.859 2.859 1.00 22.33 412 ARG A C 1
ATOM 3277 O O . ARG A 1 412 ? -49.231 5.815 3.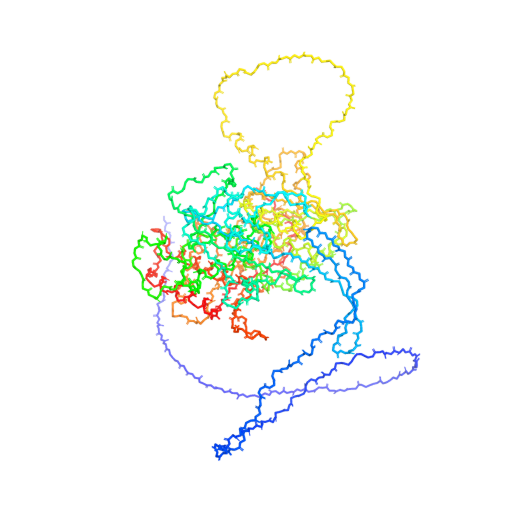158 1.00 22.33 412 ARG A O 1
ATOM 3284 N N . ARG A 1 413 ? -48.983 8.037 3.384 1.00 22.55 413 ARG A N 1
ATOM 3285 C CA . ARG A 1 413 ? -50.351 8.365 3.770 1.00 22.55 413 ARG A CA 1
ATOM 3286 C C . ARG A 1 413 ? -50.963 9.115 2.599 1.00 22.55 413 ARG A C 1
ATOM 3288 O O . ARG A 1 413 ? -50.409 10.104 2.132 1.00 22.55 413 ARG A O 1
ATOM 3295 N N . ALA A 1 414 ? -52.045 8.550 2.085 1.00 26.91 414 ALA A N 1
ATOM 3296 C CA . ALA A 1 414 ? -52.952 9.238 1.193 1.00 26.91 414 ALA A CA 1
ATOM 3297 C C . ALA A 1 414 ? -53.553 10.428 1.950 1.00 26.91 414 ALA A C 1
ATOM 3299 O O . ALA A 1 414 ? -54.061 10.220 3.046 1.00 26.91 414 ALA A O 1
ATOM 3300 N N . ASP A 1 415 ? -53.441 11.638 1.404 1.00 24.86 415 ASP A N 1
ATOM 3301 C CA . ASP A 1 415 ? -54.616 12.471 1.140 1.00 24.86 415 ASP A CA 1
ATOM 3302 C C . ASP A 1 415 ? -54.282 13.755 0.358 1.00 24.86 415 ASP A C 1
ATOM 3304 O O . ASP A 1 415 ? -53.244 14.381 0.552 1.00 24.86 415 ASP A O 1
ATOM 3308 N N . SER A 1 416 ? -55.203 14.044 -0.567 1.00 26.34 416 SER A N 1
ATOM 3309 C CA . SER A 1 416 ? -55.667 15.322 -1.136 1.00 26.34 416 SER A CA 1
ATOM 3310 C C . SER A 1 416 ? -54.717 16.509 -1.401 1.00 26.34 416 SER A C 1
ATOM 3312 O O . SER A 1 416 ? -54.161 17.097 -0.484 1.00 26.34 416 SER A O 1
ATOM 3314 N N . GLN A 1 417 ? -54.731 16.928 -2.680 1.00 26.80 417 GLN A N 1
ATOM 3315 C CA . GLN A 1 417 ? -54.928 18.307 -3.184 1.00 26.80 417 GLN A CA 1
ATOM 3316 C C . GLN A 1 417 ? -54.070 19.440 -2.582 1.00 26.80 417 GLN A C 1
ATOM 3318 O O . GLN A 1 417 ? -54.297 19.868 -1.463 1.00 26.80 417 GLN A O 1
ATOM 3323 N N . ASP A 1 418 ? -53.160 20.027 -3.367 1.00 25.52 418 ASP A N 1
ATOM 3324 C CA . ASP A 1 418 ? -53.473 21.231 -4.154 1.00 25.52 418 ASP A CA 1
ATOM 3325 C C . ASP A 1 418 ? -52.272 21.746 -4.965 1.00 25.52 418 ASP A C 1
ATOM 3327 O O . ASP A 1 418 ? -51.104 21.489 -4.672 1.00 25.52 418 ASP A O 1
ATOM 3331 N N . ARG A 1 419 ? -52.609 22.443 -6.053 1.00 26.55 419 ARG A N 1
ATOM 3332 C CA . ARG A 1 419 ? -51.714 23.233 -6.904 1.00 26.55 419 ARG A CA 1
ATOM 3333 C C . ARG A 1 419 ? -51.209 24.449 -6.123 1.00 26.55 419 ARG A C 1
ATOM 3335 O O . ARG A 1 419 ? -52.020 25.088 -5.475 1.00 26.55 419 ARG A O 1
ATOM 3342 N N . GLU A 1 420 ? -49.954 24.851 -6.325 1.00 24.84 420 GLU A N 1
ATOM 3343 C CA . GLU A 1 420 ? -49.630 26.185 -6.861 1.00 24.84 420 GLU A CA 1
ATOM 3344 C C . GLU A 1 420 ? -48.124 26.407 -7.075 1.00 24.84 420 GLU A C 1
ATOM 3346 O O . GLU A 1 420 ? -47.254 25.905 -6.370 1.00 24.84 420 GLU A O 1
ATOM 3351 N N . SER A 1 421 ? -47.862 27.158 -8.137 1.00 23.75 421 SER A N 1
ATOM 3352 C CA . SER A 1 421 ? -46.600 27.682 -8.644 1.00 23.75 421 SER A CA 1
ATOM 3353 C C . SER A 1 421 ? -45.949 28.703 -7.714 1.00 23.75 421 SER A C 1
ATOM 3355 O O . SER A 1 421 ? -46.652 29.612 -7.287 1.00 23.75 421 SER A O 1
ATOM 3357 N N . VAL A 1 422 ? -44.615 28.702 -7.573 1.00 23.28 422 VAL A N 1
ATOM 3358 C CA . VAL A 1 422 ? -43.864 29.946 -7.309 1.00 23.28 422 VAL A CA 1
ATOM 3359 C C . VAL A 1 422 ? -42.500 29.939 -8.012 1.00 23.28 422 VAL A C 1
ATOM 3361 O O . VAL A 1 422 ? -41.691 29.025 -7.888 1.00 23.28 422 VAL A O 1
ATOM 3364 N N . SER A 1 423 ? -42.303 31.013 -8.768 1.00 22.20 423 SER A N 1
ATOM 3365 C CA . SER A 1 423 ? -41.122 31.515 -9.465 1.00 22.20 423 SER A CA 1
ATOM 3366 C C . SER A 1 423 ? -39.905 31.765 -8.567 1.00 22.20 423 SER A C 1
ATOM 3368 O O . SER A 1 423 ? -40.037 32.362 -7.501 1.00 22.20 423 SER A O 1
ATOM 3370 N N . VAL A 1 424 ? -38.703 31.443 -9.057 1.00 22.45 424 VAL A N 1
ATOM 3371 C CA . VAL A 1 424 ? -37.438 31.925 -8.476 1.00 22.45 424 VAL A CA 1
ATOM 3372 C C . VAL A 1 424 ? -36.994 33.179 -9.227 1.00 22.45 424 VAL A C 1
ATOM 3374 O O . VAL A 1 424 ? -36.585 33.118 -10.385 1.00 22.45 424 VAL A O 1
ATOM 3377 N N . SER A 1 425 ? -37.094 34.321 -8.555 1.00 21.17 425 SER A N 1
ATOM 3378 C CA . SER A 1 425 ? -36.476 35.590 -8.934 1.00 21.17 425 SER A CA 1
ATOM 3379 C C . SER A 1 425 ? -35.010 35.627 -8.495 1.00 21.17 425 SER A C 1
ATOM 3381 O O . SER A 1 425 ? -34.682 35.269 -7.365 1.00 21.17 425 SER A O 1
ATOM 3383 N N . VAL A 1 426 ? -34.140 36.101 -9.386 1.00 26.48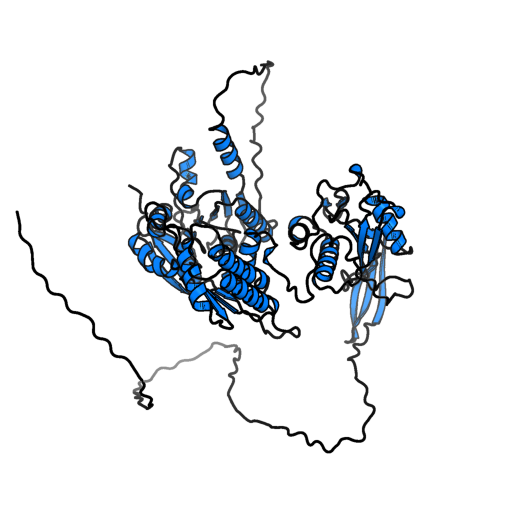 426 VAL A N 1
ATOM 3384 C CA . VAL A 1 426 ? -32.721 36.380 -9.132 1.00 26.48 426 VAL A CA 1
ATOM 3385 C C . VAL A 1 426 ? -32.573 37.783 -8.545 1.00 26.48 426 VAL A C 1
ATOM 3387 O O . VAL A 1 426 ? -33.015 38.735 -9.182 1.00 26.48 426 VAL A O 1
ATOM 3390 N N . ALA A 1 427 ? -31.913 37.908 -7.389 1.00 21.08 427 ALA A N 1
ATOM 3391 C CA . ALA A 1 427 ? -31.001 39.010 -7.049 1.00 21.08 427 ALA A CA 1
ATOM 3392 C C . ALA A 1 427 ? -30.388 38.808 -5.650 1.00 21.08 427 ALA A C 1
ATOM 3394 O O . ALA A 1 427 ? -31.111 38.527 -4.697 1.00 21.08 427 ALA A O 1
ATOM 3395 N N . GLY A 1 428 ? -29.080 39.056 -5.525 1.00 23.12 428 GLY A N 1
ATOM 3396 C CA . GLY A 1 428 ? -28.468 39.494 -4.266 1.00 23.12 428 GLY A CA 1
ATOM 3397 C C . GLY A 1 428 ? -27.315 38.637 -3.756 1.00 23.12 428 GLY A C 1
ATOM 3398 O O . GLY A 1 428 ? -27.528 37.606 -3.129 1.00 23.12 428 GLY A O 1
ATOM 3399 N N . ASP A 1 429 ? -26.103 39.119 -4.016 1.00 27.09 429 ASP A N 1
ATOM 3400 C CA . ASP A 1 429 ? -24.806 38.645 -3.533 1.00 27.09 429 ASP A CA 1
ATOM 3401 C C . ASP A 1 429 ? -24.679 38.493 -2.003 1.00 27.09 429 ASP A C 1
ATOM 3403 O O . ASP A 1 429 ? -25.425 39.090 -1.232 1.00 27.09 429 ASP A O 1
ATOM 3407 N N . HIS A 1 430 ? -23.626 37.755 -1.611 1.00 26.69 430 HIS A N 1
ATOM 3408 C CA . HIS A 1 430 ? -23.098 37.490 -0.255 1.00 26.69 430 HIS A CA 1
ATOM 3409 C C . HIS A 1 430 ? -23.515 36.170 0.427 1.00 26.69 430 HIS A C 1
ATOM 3411 O O . HIS A 1 430 ? -24.222 36.162 1.427 1.00 26.69 430 HIS A O 1
ATOM 3417 N N . SER A 1 431 ? -22.977 35.029 -0.038 1.00 26.88 431 SER A N 1
ATOM 3418 C CA . SER A 1 431 ? -22.672 33.862 0.833 1.00 26.88 431 SER A CA 1
ATOM 3419 C C . SER A 1 431 ? -21.826 32.773 0.140 1.00 26.88 431 SER A C 1
ATOM 3421 O O . SER A 1 431 ? -22.180 31.596 0.126 1.00 26.88 431 SER A O 1
ATOM 3423 N N . VAL A 1 432 ? -20.668 33.122 -0.430 1.00 26.42 432 VAL A N 1
ATOM 3424 C CA . VAL A 1 432 ? -19.821 32.130 -1.138 1.00 26.42 432 VAL A CA 1
ATOM 3425 C C . VAL A 1 432 ? -18.920 31.308 -0.189 1.00 26.42 432 VAL A C 1
ATOM 3427 O O . VAL A 1 432 ? -18.488 30.216 -0.545 1.00 26.42 432 VAL A O 1
ATOM 3430 N N . HIS A 1 433 ? -18.718 31.719 1.072 1.00 27.05 433 HIS A N 1
ATOM 3431 C CA . HIS A 1 433 ? -17.864 30.971 2.019 1.00 27.05 433 HIS A CA 1
ATOM 3432 C C . HIS A 1 433 ? -18.585 29.967 2.942 1.00 27.05 433 HIS A C 1
ATOM 3434 O O . HIS A 1 433 ? -17.935 29.088 3.512 1.00 27.05 433 HIS A O 1
ATOM 3440 N N . ALA A 1 434 ? -19.917 30.020 3.051 1.00 27.78 434 ALA A N 1
ATOM 3441 C CA . ALA A 1 434 ? -20.686 29.090 3.891 1.00 27.78 434 ALA A CA 1
ATOM 3442 C C . ALA A 1 434 ? -21.221 27.861 3.125 1.00 27.78 434 ALA A C 1
ATOM 3444 O O . ALA A 1 434 ? -21.435 26.812 3.726 1.00 27.78 434 ALA A O 1
ATOM 3445 N N . LYS A 1 435 ? -21.397 27.949 1.797 1.00 24.62 435 LYS A N 1
ATOM 3446 C CA . LYS A 1 435 ? -21.882 26.822 0.973 1.00 24.62 435 LYS A CA 1
ATOM 3447 C C . LYS A 1 435 ? -20.797 25.789 0.657 1.00 24.62 435 LYS A C 1
ATOM 3449 O O . LYS A 1 435 ? -21.046 24.598 0.807 1.00 24.62 435 LYS A O 1
ATOM 3454 N N . ALA A 1 436 ? -19.567 26.219 0.364 1.00 27.42 436 ALA A N 1
ATOM 3455 C CA . ALA A 1 436 ? -18.451 25.304 0.084 1.00 27.42 436 ALA A CA 1
ATOM 3456 C C . ALA A 1 436 ? -18.038 24.445 1.301 1.00 27.42 436 ALA A C 1
ATOM 3458 O O . ALA A 1 436 ? -17.529 23.334 1.155 1.00 27.42 436 ALA A O 1
ATOM 3459 N N . SER A 1 437 ? -18.284 24.941 2.518 1.00 30.83 437 SER A N 1
ATOM 3460 C CA . SER A 1 437 ? -18.041 24.223 3.775 1.00 30.83 437 SER A CA 1
ATOM 3461 C C . SER A 1 437 ? -19.210 23.320 4.196 1.00 30.83 437 SER A C 1
ATOM 3463 O O . SER A 1 437 ? -19.030 22.480 5.080 1.00 30.83 437 SER A O 1
ATOM 3465 N N . PHE A 1 438 ? -20.373 23.451 3.551 1.00 27.62 438 PHE A N 1
ATOM 3466 C CA . PHE A 1 438 ? -21.547 22.594 3.734 1.00 27.62 438 PHE A CA 1
ATOM 3467 C C . PHE A 1 438 ? -21.602 21.479 2.671 1.00 27.62 438 PHE A C 1
ATOM 3469 O O . PHE A 1 438 ? -21.863 20.325 2.997 1.00 27.62 438 PHE A O 1
ATOM 3476 N N . GLU A 1 439 ? -21.227 21.773 1.421 1.00 30.22 439 GLU A N 1
ATOM 3477 C CA . GLU A 1 439 ? -21.128 20.778 0.338 1.00 30.22 439 GLU A CA 1
ATOM 3478 C C . GLU A 1 439 ? -19.984 19.773 0.559 1.00 30.22 439 GLU A C 1
ATOM 3480 O O . GLU A 1 439 ? -20.164 18.580 0.316 1.00 30.22 439 GLU A O 1
ATOM 3485 N N . LYS A 1 440 ? -18.847 20.197 1.139 1.00 33.72 440 LYS A N 1
ATOM 3486 C CA . LYS A 1 440 ? -17.778 19.268 1.562 1.00 33.72 440 LYS A CA 1
ATOM 3487 C C . LYS A 1 440 ? -18.174 18.368 2.740 1.00 33.72 440 LYS A C 1
ATOM 3489 O O . LYS A 1 440 ? -17.646 17.266 2.849 1.00 33.72 440 LYS A O 1
ATOM 3494 N N . ARG A 1 441 ? -19.100 18.798 3.609 1.00 35.72 441 ARG A N 1
ATOM 3495 C CA . ARG A 1 441 ? -19.594 17.968 4.727 1.00 35.72 441 ARG A CA 1
ATOM 3496 C C . ARG A 1 441 ? -20.516 16.850 4.250 1.00 35.72 441 ARG A C 1
ATOM 3498 O O . ARG A 1 441 ? -20.422 15.747 4.773 1.00 35.72 441 ARG A O 1
ATOM 3505 N N . ASN A 1 442 ? -21.330 17.096 3.225 1.00 33.72 442 ASN A N 1
ATOM 3506 C CA . ASN A 1 442 ? -22.243 16.079 2.697 1.00 33.72 442 ASN A CA 1
ATOM 3507 C C . ASN A 1 442 ? -21.531 14.988 1.879 1.00 33.72 442 ASN A C 1
ATOM 3509 O O . ASN A 1 442 ? -21.983 13.851 1.883 1.00 33.72 442 ASN A O 1
ATOM 3513 N N . ALA A 1 443 ? -20.381 15.277 1.257 1.00 37.12 443 ALA A N 1
ATOM 3514 C CA . ALA A 1 443 ? -19.564 14.241 0.613 1.00 37.12 443 ALA A CA 1
ATOM 3515 C C . ALA A 1 443 ? -18.850 13.313 1.624 1.00 37.12 443 ALA A C 1
ATOM 3517 O O . ALA A 1 443 ? -18.553 12.165 1.304 1.00 37.12 443 ALA A O 1
ATOM 3518 N N . ALA A 1 444 ? -18.597 13.790 2.850 1.00 40.16 444 ALA A N 1
ATOM 3519 C CA . ALA A 1 444 ? -17.929 13.025 3.906 1.00 40.16 444 ALA A CA 1
ATOM 3520 C C . ALA A 1 444 ? -18.864 12.058 4.665 1.00 40.16 444 ALA A C 1
ATOM 3522 O O . ALA A 1 444 ? -18.370 11.180 5.365 1.00 40.16 444 ALA A O 1
ATOM 3523 N N . MET A 1 445 ? -20.190 12.186 4.526 1.00 40.28 445 MET A N 1
ATOM 3524 C CA . MET A 1 445 ? -21.168 11.336 5.229 1.00 40.28 445 MET A CA 1
ATOM 3525 C C . MET A 1 445 ? -21.484 9.996 4.533 1.00 40.28 445 MET A C 1
ATOM 3527 O O . MET A 1 445 ? -22.113 9.142 5.151 1.00 40.28 445 MET A O 1
ATOM 3531 N N . ASP A 1 446 ? -21.019 9.761 3.300 1.00 51.12 446 ASP A N 1
ATOM 3532 C CA . ASP A 1 446 ? -21.483 8.630 2.467 1.00 51.12 446 ASP A CA 1
ATOM 3533 C C . ASP A 1 446 ? -20.441 7.520 2.208 1.00 51.12 446 ASP A C 1
ATOM 3535 O O . ASP A 1 446 ? -20.636 6.641 1.363 1.00 51.12 446 ASP A O 1
ATOM 3539 N N . MET A 1 447 ? -19.339 7.480 2.963 1.00 66.31 447 MET A N 1
ATOM 3540 C CA . MET A 1 447 ? -18.405 6.350 2.928 1.00 66.31 447 MET A CA 1
ATOM 3541 C C . MET A 1 447 ? -18.556 5.482 4.177 1.00 66.31 447 MET A C 1
ATOM 3543 O O . MET A 1 447 ? -17.805 5.609 5.140 1.00 66.31 447 MET A O 1
ATOM 3547 N N . GLN A 1 448 ? -19.523 4.563 4.148 1.00 78.12 448 GLN A N 1
ATOM 3548 C CA . GLN A 1 448 ? -19.653 3.507 5.152 1.00 78.12 448 GLN A CA 1
ATOM 3549 C C . GLN A 1 448 ? -19.730 2.119 4.507 1.00 78.12 448 GLN A C 1
ATOM 3551 O O . GLN A 1 448 ? -20.313 1.934 3.437 1.00 78.12 448 GLN A O 1
ATOM 3556 N N . ILE A 1 449 ? -19.155 1.124 5.181 1.00 75.44 449 ILE A N 1
ATOM 3557 C CA . ILE A 1 449 ? -19.321 -0.297 4.865 1.00 75.44 449 ILE A CA 1
ATOM 3558 C C . ILE A 1 449 ? -19.957 -0.972 6.077 1.00 75.44 449 ILE A C 1
ATOM 3560 O O . ILE A 1 449 ? -19.372 -0.998 7.160 1.00 75.44 449 ILE A O 1
ATOM 3564 N N . CYS A 1 450 ? -21.144 -1.547 5.894 1.00 78.31 450 CYS A N 1
ATOM 3565 C CA . CYS A 1 450 ? -21.783 -2.368 6.914 1.00 78.31 450 CYS A CA 1
ATOM 3566 C C . CYS A 1 450 ? -21.571 -3.850 6.598 1.00 78.31 450 CYS A C 1
ATOM 3568 O O . CYS A 1 450 ? -21.744 -4.285 5.462 1.00 78.31 450 CYS A O 1
ATOM 3570 N N . VAL A 1 451 ? -21.236 -4.641 7.611 1.00 68.44 451 VAL A N 1
ATOM 3571 C CA . VAL A 1 451 ? -21.103 -6.097 7.518 1.00 68.44 451 VAL A CA 1
ATOM 3572 C C . VAL A 1 451 ? -22.175 -6.721 8.399 1.00 68.44 451 VAL A C 1
ATOM 3574 O O . VAL A 1 451 ? -22.265 -6.408 9.590 1.00 68.44 451 VAL A O 1
ATOM 3577 N N . GLY A 1 452 ? -23.007 -7.572 7.795 1.00 60.09 452 GLY A N 1
ATOM 3578 C CA . GLY A 1 452 ? -24.044 -8.324 8.499 1.00 60.09 452 GLY A CA 1
ATOM 3579 C C . GLY A 1 452 ? -23.466 -9.334 9.493 1.00 60.09 452 GLY A C 1
ATOM 3580 O O . GLY A 1 452 ? -22.274 -9.642 9.482 1.00 60.09 452 GLY A O 1
ATOM 3581 N N . GLU A 1 453 ? -24.316 -9.861 10.370 1.00 59.88 453 GLU A N 1
ATOM 3582 C CA . GLU A 1 453 ? -23.895 -10.859 11.350 1.00 59.88 453 GLU A CA 1
ATOM 3583 C C . GLU A 1 453 ? -23.518 -12.189 10.668 1.00 59.88 453 GLU A C 1
ATOM 3585 O O . GLU A 1 453 ? -24.242 -12.689 9.808 1.00 59.88 453 GLU A O 1
ATOM 3590 N N . SER A 1 454 ? -22.381 -12.769 11.060 1.00 55.19 454 SER A N 1
ATOM 3591 C CA . SER A 1 454 ? -21.900 -14.080 10.601 1.00 55.19 454 SER A CA 1
ATOM 3592 C C . SER A 1 454 ? -21.702 -15.025 11.793 1.00 55.19 454 SER A C 1
ATOM 3594 O O . SER A 1 454 ? -21.690 -14.603 12.949 1.00 55.19 454 SER A O 1
ATOM 3596 N N . SER A 1 455 ? -21.491 -16.318 11.532 1.00 45.00 455 SER A N 1
ATOM 3597 C CA . SER A 1 455 ? -21.218 -17.330 12.564 1.00 45.00 455 SER A CA 1
ATOM 3598 C C . SER A 1 455 ? -19.950 -17.055 13.387 1.00 45.00 455 SER A C 1
ATOM 3600 O O . SER A 1 455 ? -19.836 -17.556 14.505 1.00 45.00 455 SER A O 1
ATOM 3602 N N . THR A 1 456 ? -19.017 -16.248 12.867 1.00 48.72 456 THR A N 1
ATOM 3603 C CA . THR A 1 456 ? -17.703 -15.976 13.479 1.00 48.72 456 THR A CA 1
ATOM 3604 C C . THR A 1 456 ? -17.411 -14.502 13.781 1.00 48.72 456 THR A C 1
ATOM 3606 O O . THR A 1 456 ? -16.488 -14.228 14.545 1.00 48.72 456 THR A O 1
ATOM 3609 N N . ILE A 1 457 ? -18.169 -13.550 13.220 1.00 57.59 457 ILE A N 1
ATOM 3610 C CA . ILE A 1 457 ? -17.921 -12.102 13.344 1.00 57.59 457 ILE A CA 1
ATOM 3611 C C . ILE A 1 457 ? -19.258 -11.404 13.629 1.00 57.59 457 ILE A C 1
ATOM 3613 O O . ILE A 1 457 ? -20.227 -11.602 12.893 1.00 57.59 457 ILE A O 1
ATOM 3617 N N . GLY A 1 458 ? -19.313 -10.613 14.707 1.00 65.31 458 GLY A N 1
ATOM 3618 C CA . GLY A 1 458 ? -20.457 -9.742 15.005 1.00 65.31 458 GLY A CA 1
ATOM 3619 C C . GLY A 1 458 ? -20.618 -8.613 13.973 1.00 65.31 458 GLY A C 1
ATOM 3620 O O . GLY A 1 458 ? -19.687 -8.351 13.212 1.00 65.31 458 GLY A O 1
ATOM 3621 N N . PRO A 1 459 ? -21.768 -7.920 13.937 1.00 79.56 459 PRO A N 1
ATOM 3622 C CA . PRO A 1 459 ? -22.013 -6.856 12.963 1.00 79.56 459 PRO A CA 1
ATOM 3623 C C . PRO A 1 459 ? -20.938 -5.764 13.043 1.00 79.56 459 PRO A C 1
ATOM 3625 O O . PRO A 1 459 ? -20.539 -5.366 14.140 1.00 79.56 459 PRO A O 1
ATOM 3628 N N . ALA A 1 460 ? -20.477 -5.267 11.895 1.00 84.62 460 ALA A N 1
ATOM 3629 C CA . ALA A 1 460 ? -19.465 -4.213 11.829 1.00 84.62 460 ALA A CA 1
ATOM 3630 C C . ALA A 1 460 ? -19.935 -3.035 10.975 1.00 84.62 460 ALA A C 1
ATOM 3632 O O . ALA A 1 460 ? -20.511 -3.229 9.909 1.00 84.62 460 ALA A O 1
ATOM 3633 N N . CYS A 1 461 ? -19.662 -1.819 11.434 1.00 89.44 461 CYS A N 1
ATOM 3634 C CA . CYS A 1 461 ? -19.783 -0.593 10.661 1.00 89.44 461 CYS A CA 1
ATOM 3635 C C . CYS A 1 461 ? -18.392 0.025 10.527 1.00 89.44 461 CYS A C 1
ATOM 3637 O O . CYS A 1 461 ? -17.746 0.305 11.538 1.00 89.44 461 CYS A O 1
ATOM 3639 N N . ILE A 1 462 ? -17.926 0.190 9.294 1.00 91.50 462 ILE A N 1
ATOM 3640 C CA . ILE A 1 462 ? -16.650 0.823 8.969 1.00 91.50 462 ILE A CA 1
ATOM 3641 C C . ILE A 1 462 ? -16.964 2.167 8.329 1.00 91.50 462 ILE A C 1
ATOM 3643 O O . ILE A 1 462 ? -17.667 2.213 7.323 1.00 91.50 462 ILE A O 1
ATOM 3647 N N . GLU A 1 463 ? -16.453 3.239 8.908 1.00 92.06 463 GLU A N 1
ATOM 3648 C CA . GLU A 1 463 ? -16.703 4.620 8.510 1.00 92.06 463 GLU A CA 1
ATOM 3649 C C . GLU A 1 463 ? -15.394 5.259 8.050 1.00 92.06 463 GLU A C 1
ATOM 3651 O O . GLU A 1 463 ? -14.367 5.087 8.703 1.00 92.06 463 GLU A O 1
ATOM 3656 N N . PHE A 1 464 ? -15.426 5.982 6.932 1.00 89.94 464 PHE A N 1
ATOM 3657 C CA . PHE A 1 464 ? -14.264 6.673 6.378 1.00 89.94 464 PHE A CA 1
ATOM 3658 C C . PHE A 1 464 ? -14.488 8.179 6.481 1.00 89.94 464 PHE A C 1
ATOM 3660 O O . PHE A 1 464 ? -15.484 8.693 5.976 1.00 89.94 464 PHE A O 1
ATOM 3667 N N . VAL A 1 465 ? -13.557 8.890 7.111 1.00 90.56 465 VAL A N 1
ATOM 3668 C CA . VAL A 1 465 ? -13.677 10.322 7.382 1.00 90.56 465 VAL A CA 1
ATOM 3669 C C . VAL A 1 465 ? -12.468 11.056 6.823 1.00 90.56 465 VAL A C 1
ATOM 3671 O O . VAL A 1 465 ? -11.354 10.926 7.327 1.00 90.56 465 VAL A O 1
ATOM 3674 N N . CYS A 1 466 ? -12.704 11.880 5.801 1.00 89.56 466 CYS A N 1
ATOM 3675 C CA . CYS A 1 466 ? -11.682 12.764 5.248 1.00 89.56 466 CYS A CA 1
ATOM 3676 C C . CYS A 1 466 ? -11.504 13.982 6.162 1.00 89.56 466 CYS A C 1
ATOM 3678 O O . CYS A 1 466 ? -12.319 14.908 6.133 1.00 89.56 466 CYS A O 1
ATOM 3680 N N . ALA A 1 467 ? -10.474 13.977 7.005 1.00 87.88 467 ALA A N 1
ATOM 3681 C CA . ALA A 1 467 ? -10.201 15.052 7.953 1.00 87.88 467 ALA A CA 1
ATOM 3682 C C . ALA A 1 467 ? -8.751 15.044 8.442 1.00 87.88 467 ALA A C 1
ATOM 3684 O O . ALA A 1 467 ? -8.084 14.013 8.439 1.00 87.88 467 ALA A O 1
ATOM 3685 N N . ASP A 1 468 ? -8.296 16.191 8.946 1.00 91.00 468 ASP A N 1
ATOM 3686 C CA . ASP A 1 468 ? -7.129 16.215 9.822 1.00 91.00 468 ASP A CA 1
ATOM 3687 C C . ASP A 1 468 ? -7.423 15.432 11.114 1.00 91.00 468 ASP A C 1
ATOM 3689 O O . ASP A 1 468 ? -8.491 15.578 11.718 1.00 91.00 468 ASP A O 1
ATOM 3693 N N . ALA A 1 469 ? -6.478 14.591 11.534 1.00 91.81 469 ALA A N 1
ATOM 3694 C CA . ALA A 1 469 ? -6.654 13.691 12.668 1.00 91.81 469 ALA A CA 1
ATOM 3695 C C . ALA A 1 469 ? -6.840 14.437 13.999 1.00 91.81 469 ALA A C 1
ATOM 3697 O O . ALA A 1 469 ? -7.703 14.072 14.801 1.00 91.81 469 ALA A O 1
ATOM 3698 N N . LEU A 1 470 ? -6.064 15.497 14.239 1.00 91.38 470 LEU A N 1
ATOM 3699 C CA . LEU A 1 470 ? -6.132 16.268 15.483 1.00 91.38 470 LEU A CA 1
ATOM 3700 C C . LEU A 1 470 ? -7.379 17.157 15.500 1.00 91.38 470 LEU A C 1
ATOM 3702 O O . LEU A 1 470 ? -8.048 17.278 16.530 1.00 91.38 470 LEU A O 1
ATOM 3706 N N . GLN A 1 471 ? -7.757 17.712 14.348 1.00 89.44 471 GLN A N 1
ATOM 3707 C CA . GLN A 1 471 ? -9.016 18.431 14.186 1.00 89.44 471 GLN A CA 1
ATOM 3708 C C . GLN A 1 471 ? -10.218 17.508 14.401 1.00 89.44 471 GLN A C 1
ATOM 3710 O O . GLN A 1 471 ? -11.191 17.913 15.030 1.00 89.44 471 GLN A O 1
ATOM 3715 N N . TYR A 1 472 ? -10.164 16.264 13.913 1.00 90.00 472 TYR A N 1
ATOM 3716 C CA . TYR A 1 472 ? -11.202 15.262 14.159 1.00 90.00 472 TYR A CA 1
ATOM 3717 C C . TYR A 1 472 ? -11.369 14.993 15.659 1.00 90.00 472 TYR A C 1
ATOM 3719 O O . TYR A 1 472 ? -12.491 14.989 16.163 1.00 90.00 472 TYR A O 1
ATOM 3727 N N . CYS A 1 473 ? -10.256 14.863 16.383 1.00 89.31 473 CYS A N 1
ATOM 3728 C CA . CYS A 1 473 ? -10.248 14.606 17.822 1.00 89.31 473 CYS A CA 1
ATOM 3729 C C . CYS A 1 473 ? -10.705 15.801 18.686 1.00 89.31 473 CYS A C 1
ATOM 3731 O O . CYS A 1 473 ? -11.051 15.613 19.849 1.00 89.31 473 CYS A O 1
ATOM 3733 N N . THR A 1 474 ? -10.720 17.026 18.149 1.00 84.19 474 THR A N 1
ATOM 3734 C CA . THR A 1 474 ? -11.061 18.260 18.892 1.00 84.19 474 THR A CA 1
ATOM 3735 C C . THR A 1 474 ? -12.455 18.822 18.586 1.00 84.19 474 THR A C 1
ATOM 3737 O O . THR A 1 474 ? -12.819 19.876 19.113 1.00 84.19 474 THR A O 1
ATOM 3740 N N . ARG A 1 475 ? -13.266 18.148 17.756 1.00 74.00 475 ARG A N 1
ATOM 3741 C CA . ARG A 1 475 ? -14.602 18.633 17.357 1.00 74.00 475 ARG A CA 1
ATOM 3742 C C . ARG A 1 475 ? -15.497 18.890 18.578 1.00 74.00 475 ARG A C 1
ATOM 3744 O O . ARG A 1 475 ? -15.657 18.036 19.447 1.00 74.00 475 ARG A O 1
ATOM 3751 N N . SER A 1 476 ? -16.076 20.093 18.639 1.00 54.22 476 SER A N 1
ATOM 3752 C CA . SER A 1 476 ? -16.978 20.507 19.721 1.00 54.22 476 SER A CA 1
ATOM 3753 C C . SER A 1 476 ? -18.347 19.841 19.582 1.00 54.22 476 SER A C 1
ATOM 3755 O O . SER A 1 476 ? -18.881 19.737 18.484 1.00 54.22 476 SER A O 1
ATOM 3757 N N . LYS A 1 477 ? -18.903 19.407 20.716 1.00 50.75 477 LYS A N 1
ATOM 3758 C CA . LYS A 1 477 ? -20.215 18.761 20.847 1.00 50.75 477 LYS A CA 1
ATOM 3759 C C . LYS A 1 477 ? -21.306 19.820 20.681 1.00 50.75 477 LYS A C 1
ATOM 3761 O O . LYS A 1 477 ? -21.508 20.601 21.609 1.00 50.75 477 LYS A O 1
ATOM 3766 N N . SER A 1 478 ? -21.960 19.902 19.526 1.00 44.03 478 SER A N 1
ATOM 3767 C CA . SER A 1 478 ? -22.898 20.998 19.235 1.00 44.03 478 SER A CA 1
ATOM 3768 C C . SER A 1 478 ? -24.341 20.573 18.955 1.00 44.03 478 SER A C 1
ATOM 3770 O O . SER A 1 478 ? -25.175 21.446 18.724 1.00 44.03 478 SER A O 1
ATOM 3772 N N . SER A 1 479 ? -24.702 19.289 19.060 1.00 48.94 479 SER A N 1
ATOM 3773 C CA . SER A 1 479 ? -26.117 18.878 19.061 1.00 48.94 479 SER A CA 1
ATOM 3774 C C . SER A 1 479 ? -26.402 17.563 19.805 1.00 48.94 479 SER A C 1
ATOM 3776 O O . SER A 1 479 ? -25.528 16.713 19.946 1.00 48.94 479 SER A O 1
ATOM 3778 N N . GLU A 1 480 ? -27.653 17.372 20.243 1.00 44.56 480 GLU A N 1
ATOM 3779 C CA . GLU A 1 480 ? -28.143 16.141 20.899 1.00 44.56 480 GLU A CA 1
ATOM 3780 C C . GLU A 1 480 ? -28.081 14.904 19.975 1.00 44.56 480 GLU A C 1
ATOM 3782 O O . GLU A 1 480 ? -27.925 13.779 20.444 1.00 44.56 480 GLU A O 1
ATOM 3787 N N . HIS A 1 481 ? -28.124 15.090 18.647 1.00 40.31 481 HIS A N 1
ATOM 3788 C CA . HIS A 1 481 ? -27.907 14.009 17.674 1.00 40.31 481 HIS A CA 1
ATOM 3789 C C . HIS A 1 481 ? -26.420 13.627 17.514 1.00 40.31 481 HIS A C 1
ATOM 3791 O O . HIS A 1 481 ? -26.121 12.477 17.194 1.00 40.31 481 HIS A O 1
ATOM 3797 N N . GLU A 1 482 ? -25.485 14.541 17.803 1.00 48.62 482 GLU A N 1
ATOM 3798 C CA . GLU A 1 482 ? -24.032 14.299 17.774 1.00 48.62 482 GLU A CA 1
ATOM 3799 C C . GLU A 1 482 ? -23.514 13.552 19.020 1.00 48.62 482 GLU A C 1
ATOM 3801 O O . GLU A 1 482 ? -22.387 13.050 19.008 1.00 48.62 482 GLU A O 1
ATOM 3806 N N . GLU A 1 483 ? -24.293 13.442 20.104 1.00 47.12 483 GLU A N 1
ATOM 3807 C CA . GLU A 1 483 ? -23.845 12.795 21.351 1.00 47.12 483 GLU A CA 1
ATOM 3808 C C . GLU A 1 483 ? -23.602 11.285 21.194 1.00 47.12 483 GLU A C 1
ATOM 3810 O O . GLU A 1 483 ? -22.649 10.745 21.764 1.00 47.12 483 GLU A O 1
ATOM 3815 N N . GLN A 1 484 ? -24.401 10.604 20.366 1.00 47.59 484 GLN A N 1
ATOM 3816 C CA . GLN A 1 484 ? -24.227 9.176 20.074 1.00 47.59 484 GLN A CA 1
ATOM 3817 C C . GLN A 1 484 ? -23.025 8.935 19.135 1.00 47.59 484 GLN A C 1
ATOM 3819 O O . GLN A 1 484 ? -22.247 7.985 19.315 1.00 47.59 484 GLN A O 1
ATOM 3824 N N . GLU A 1 485 ? -22.827 9.824 18.153 1.00 53.91 485 GLU A N 1
ATOM 3825 C CA . GLU A 1 485 ? -21.706 9.768 17.208 1.00 53.91 485 GLU A CA 1
ATOM 3826 C C . GLU A 1 485 ? -20.362 10.060 17.888 1.00 53.91 485 GLU A C 1
ATOM 3828 O O . GLU A 1 485 ? -19.392 9.360 17.591 1.00 53.91 485 GLU A O 1
ATOM 3833 N N . ASN A 1 486 ? -20.329 10.958 18.879 1.00 61.56 486 ASN A N 1
ATOM 3834 C CA . ASN A 1 486 ? -19.129 11.397 19.606 1.00 61.56 486 ASN A CA 1
ATOM 3835 C C . ASN A 1 486 ? -18.827 10.631 20.907 1.00 61.56 486 ASN A C 1
ATOM 3837 O O . ASN A 1 486 ? -18.040 11.101 21.735 1.00 61.56 486 ASN A O 1
ATOM 3841 N N . ALA A 1 487 ? -19.431 9.459 21.133 1.00 70.81 487 ALA A N 1
ATOM 3842 C CA . ALA A 1 487 ? -19.044 8.659 22.295 1.00 70.81 487 ALA A CA 1
ATOM 3843 C C . ALA A 1 487 ? -17.556 8.231 22.208 1.00 70.81 487 ALA A C 1
ATOM 3845 O O . ALA A 1 487 ? -17.038 7.974 21.119 1.00 70.81 487 ALA A O 1
ATOM 3846 N N . PRO A 1 488 ? -16.849 8.156 23.346 1.00 85.88 488 PRO A N 1
ATOM 3847 C CA . PRO A 1 488 ? -15.421 7.855 23.365 1.00 85.88 488 PRO A CA 1
ATOM 3848 C C . PRO A 1 488 ? -15.111 6.450 22.825 1.00 85.88 488 PRO A C 1
ATOM 3850 O O . PRO A 1 488 ? -15.940 5.538 22.894 1.00 85.88 488 PRO A O 1
ATOM 3853 N N . PHE A 1 489 ? -13.901 6.274 22.303 1.00 92.56 489 PHE A N 1
ATOM 3854 C CA . PHE A 1 489 ? -13.421 5.042 21.682 1.00 92.56 489 PHE A CA 1
ATOM 3855 C C . PHE A 1 489 ? -12.820 4.068 22.705 1.00 92.56 489 PHE A C 1
ATOM 3857 O O . PHE A 1 489 ? -12.277 4.469 23.737 1.00 92.56 489 PHE A O 1
ATOM 3864 N N . ASP A 1 490 ? -12.920 2.771 22.414 1.00 93.19 490 ASP A N 1
ATOM 3865 C CA . ASP A 1 490 ? -12.291 1.700 23.195 1.00 93.19 490 ASP A CA 1
ATOM 3866 C C . ASP A 1 490 ? -10.824 1.502 22.806 1.00 93.19 490 ASP A C 1
ATOM 3868 O O . ASP A 1 490 ? -10.010 1.130 23.652 1.00 93.19 490 ASP A O 1
ATOM 3872 N N . LEU A 1 491 ? -10.493 1.742 21.534 1.00 96.12 491 LEU A N 1
ATOM 3873 C CA . LEU A 1 491 ? -9.157 1.581 20.973 1.00 96.12 491 LEU A CA 1
ATOM 3874 C C . LEU A 1 491 ? -8.834 2.724 20.005 1.00 96.12 491 LEU A C 1
ATOM 3876 O O . LEU A 1 491 ? -9.618 3.012 19.102 1.00 96.12 491 LEU A O 1
ATOM 3880 N N . LEU A 1 492 ? -7.656 3.316 20.172 1.00 98.00 492 LEU A N 1
ATOM 3881 C CA . LEU A 1 492 ? -7.039 4.247 19.233 1.00 98.00 492 LEU A CA 1
ATOM 3882 C C . LEU A 1 492 ? -5.853 3.567 18.536 1.00 98.00 492 LEU A C 1
ATOM 3884 O O . LEU A 1 492 ? -4.992 3.000 19.208 1.00 98.00 492 LEU A O 1
ATOM 3888 N N . ILE A 1 493 ? -5.776 3.662 17.212 1.00 98.62 493 ILE A N 1
ATOM 3889 C CA . ILE A 1 493 ? -4.656 3.181 16.398 1.00 98.62 493 ILE A CA 1
ATOM 3890 C C . ILE A 1 493 ? -4.035 4.365 15.650 1.00 98.62 493 ILE A C 1
ATOM 3892 O O . ILE A 1 493 ? -4.758 5.175 15.077 1.00 98.62 493 ILE A O 1
ATOM 3896 N N . ALA A 1 494 ? -2.705 4.460 15.656 1.00 98.12 494 ALA A N 1
ATOM 3897 C CA . ALA A 1 494 ? -1.950 5.444 14.877 1.00 98.12 494 ALA A CA 1
ATOM 3898 C C . ALA A 1 494 ? -0.667 4.788 14.338 1.00 98.12 494 ALA A C 1
ATOM 3900 O O . ALA A 1 494 ? 0.346 4.724 15.037 1.00 98.12 494 ALA A O 1
ATOM 3901 N N . ALA A 1 495 ? -0.750 4.212 13.138 1.00 97.31 495 ALA A N 1
ATOM 3902 C CA . ALA A 1 495 ? 0.322 3.431 12.523 1.00 97.31 495 ALA A CA 1
ATOM 3903 C C . ALA A 1 495 ? 1.183 4.308 11.609 1.00 97.31 495 ALA A C 1
ATOM 3905 O O . ALA A 1 495 ? 0.636 4.895 10.681 1.00 97.31 495 ALA A O 1
ATOM 3906 N N . ALA A 1 496 ? 2.498 4.382 11.854 1.00 95.69 496 ALA A N 1
ATOM 3907 C CA . ALA A 1 496 ? 3.424 5.246 11.101 1.00 95.69 496 ALA A CA 1
ATOM 3908 C C . ALA A 1 496 ? 2.883 6.683 10.923 1.00 95.69 496 ALA A C 1
ATOM 3910 O O . ALA A 1 496 ? 2.806 7.210 9.813 1.00 95.69 496 ALA A O 1
ATOM 3911 N N . PHE A 1 497 ? 2.395 7.254 12.028 1.00 95.88 497 PHE A N 1
ATOM 3912 C CA . PHE A 1 497 ? 1.701 8.544 12.052 1.00 95.88 497 PHE A CA 1
ATOM 3913 C C . PHE A 1 497 ? 2.333 9.536 13.032 1.00 95.88 497 PHE A C 1
ATOM 3915 O O . PHE A 1 497 ? 2.363 10.735 12.764 1.00 95.88 497 PHE A O 1
ATOM 3922 N N . LEU A 1 498 ? 2.818 9.076 14.193 1.00 95.44 498 LEU A N 1
ATOM 3923 C CA . LEU A 1 498 ? 3.250 9.981 15.268 1.00 95.44 498 LEU A CA 1
ATOM 3924 C C . LEU A 1 498 ? 4.613 10.636 14.994 1.00 95.44 498 LEU A C 1
ATOM 3926 O O . LEU A 1 498 ? 4.997 11.571 15.692 1.00 95.44 498 LEU A O 1
ATOM 3930 N N . ASP A 1 499 ? 5.325 10.185 13.969 1.00 92.88 499 ASP A N 1
ATOM 3931 C CA . ASP A 1 499 ? 6.492 10.836 13.375 1.00 92.88 499 ASP A CA 1
ATOM 3932 C C . ASP A 1 499 ? 6.145 12.072 12.526 1.00 92.88 499 ASP A C 1
ATOM 3934 O O . ASP A 1 499 ? 7.007 12.930 12.325 1.00 92.88 499 ASP A O 1
ATOM 3938 N N . LEU A 1 500 ? 4.877 12.229 12.126 1.00 90.62 500 LEU A N 1
ATOM 3939 C CA . LEU A 1 500 ? 4.383 13.332 11.290 1.00 90.62 500 LEU A CA 1
ATOM 3940 C C . LEU A 1 500 ? 3.755 14.491 12.083 1.00 90.62 500 LEU A C 1
ATOM 3942 O O . LEU A 1 500 ? 3.248 15.437 11.482 1.00 90.62 500 LEU A O 1
ATOM 3946 N N . VAL A 1 501 ? 3.729 14.402 13.416 1.00 90.69 501 VAL A N 1
ATOM 3947 C CA . VAL A 1 501 ? 3.083 15.390 14.293 1.00 90.69 501 VAL A CA 1
ATOM 3948 C C . VAL A 1 501 ? 3.932 15.704 15.525 1.00 90.69 501 VAL A C 1
ATOM 3950 O O . VAL A 1 501 ? 4.794 14.925 15.942 1.00 90.69 501 VAL A O 1
ATOM 3953 N N . ASP A 1 502 ? 3.623 16.816 16.198 1.00 90.62 502 ASP A N 1
ATOM 3954 C CA . ASP A 1 502 ? 4.133 17.076 17.544 1.00 90.62 502 ASP A CA 1
ATOM 3955 C C . ASP A 1 502 ? 3.548 16.059 18.532 1.00 90.62 502 ASP A C 1
ATOM 3957 O O . ASP A 1 502 ? 2.423 16.217 19.012 1.00 90.62 502 ASP A O 1
ATOM 3961 N N . ILE A 1 503 ? 4.306 15.018 18.879 1.00 91.94 503 ILE A N 1
ATOM 3962 C CA . ILE A 1 503 ? 3.868 13.994 19.843 1.00 91.94 503 ILE A CA 1
ATOM 3963 C C . ILE A 1 503 ? 3.445 14.613 21.181 1.00 91.94 503 ILE A C 1
ATOM 3965 O O . ILE A 1 503 ? 2.468 14.164 21.782 1.00 91.94 503 ILE A O 1
ATOM 3969 N N . ARG A 1 504 ? 4.150 15.644 21.663 1.00 90.62 504 ARG A N 1
ATOM 3970 C CA . ARG A 1 504 ? 3.869 16.241 22.974 1.00 90.62 504 ARG A CA 1
ATOM 3971 C C . ARG A 1 504 ? 2.519 16.949 22.971 1.00 90.62 504 ARG A C 1
ATOM 3973 O O . ARG A 1 504 ? 1.764 16.791 23.928 1.00 90.62 504 ARG A O 1
ATOM 3980 N N . ALA A 1 505 ? 2.224 17.707 21.918 1.00 90.31 505 ALA A N 1
ATOM 3981 C CA . ALA A 1 505 ? 0.949 18.408 21.782 1.00 90.31 505 ALA A CA 1
ATOM 3982 C C . ALA A 1 505 ? -0.202 17.466 21.381 1.00 90.31 505 ALA A C 1
ATOM 3984 O O . ALA A 1 505 ? -1.341 17.656 21.806 1.00 90.31 505 ALA A O 1
ATOM 3985 N N . SER A 1 506 ? 0.095 16.427 20.599 1.00 93.31 506 SER A N 1
ATOM 3986 C CA . SER A 1 506 ? -0.910 15.541 20.002 1.00 93.31 506 SER A CA 1
ATOM 3987 C C . SER A 1 506 ? -1.418 14.466 20.959 1.00 93.31 506 SER A C 1
ATOM 3989 O O . SER A 1 506 ? -2.606 14.153 20.937 1.00 93.31 506 SER A O 1
ATOM 3991 N N . LEU A 1 507 ? -0.565 13.898 21.823 1.00 95.25 507 LEU A N 1
ATOM 3992 C CA . LEU A 1 507 ? -0.971 12.803 22.716 1.00 95.25 507 LEU A CA 1
ATOM 3993 C C . LEU A 1 507 ? -2.153 13.160 23.639 1.00 95.25 507 LEU A C 1
ATOM 3995 O O . LEU A 1 507 ? -3.081 12.354 23.707 1.00 95.25 507 LEU A O 1
ATOM 3999 N N . PRO A 1 508 ? -2.202 14.334 24.308 1.00 94.06 508 PRO A N 1
ATOM 4000 C CA . PRO A 1 508 ? -3.369 14.717 25.106 1.00 94.06 508 PRO A CA 1
ATOM 4001 C C . PRO A 1 508 ? -4.665 14.784 24.286 1.00 94.06 508 PRO A C 1
ATOM 4003 O O . PRO A 1 508 ? -5.704 14.305 24.737 1.00 94.06 508 PRO A O 1
ATOM 4006 N N . ILE A 1 509 ? -4.594 15.317 23.060 1.00 93.50 509 ILE A N 1
ATOM 4007 C CA . ILE A 1 509 ? -5.733 15.413 22.137 1.00 93.50 509 ILE A CA 1
ATOM 4008 C C . ILE A 1 509 ? -6.221 14.012 21.752 1.00 93.50 509 ILE A C 1
ATOM 4010 O O . ILE A 1 509 ? -7.405 13.703 21.883 1.00 93.50 509 ILE A O 1
ATOM 4014 N N . LEU A 1 510 ? -5.300 13.143 21.342 1.00 95.06 510 LEU A N 1
ATOM 4015 C CA . LEU A 1 510 ? -5.587 11.763 20.961 1.00 95.06 510 LEU A CA 1
ATOM 4016 C C . LEU A 1 510 ? -6.179 10.953 22.127 1.00 95.06 510 LEU A C 1
ATOM 4018 O O . LEU A 1 510 ? -7.179 10.254 21.964 1.00 95.06 510 LEU A O 1
ATOM 4022 N N . PHE A 1 511 ? -5.615 11.080 23.330 1.00 95.31 511 PHE A N 1
ATOM 4023 C CA . PHE A 1 511 ? -6.105 10.390 24.526 1.00 95.31 511 PHE A CA 1
ATOM 4024 C C . PHE A 1 511 ? -7.446 10.926 25.032 1.00 95.31 511 PHE A C 1
ATOM 4026 O O . PHE A 1 511 ? -8.191 10.175 25.663 1.00 95.31 511 PHE A O 1
ATOM 4033 N N . SER A 1 512 ? -7.807 12.176 24.724 1.00 91.62 512 SER A N 1
ATOM 4034 C CA . SER A 1 512 ? -9.122 12.731 25.074 1.00 91.62 512 SER A CA 1
ATOM 4035 C C . SER A 1 512 ? -10.289 12.014 24.373 1.00 91.62 512 SER A C 1
ATOM 4037 O O . SER A 1 512 ? -11.415 12.032 24.874 1.00 91.62 512 SER A O 1
ATOM 4039 N N . CYS A 1 513 ? -10.013 11.327 23.257 1.00 91.50 513 CYS A N 1
ATOM 4040 C CA . CYS A 1 513 ? -10.991 10.538 22.508 1.00 91.50 513 CYS A CA 1
ATOM 4041 C C . CYS A 1 513 ? -11.242 9.147 23.105 1.00 91.50 513 CYS A C 1
ATOM 4043 O O . CYS A 1 513 ? -12.189 8.473 22.697 1.00 91.50 513 CYS A O 1
ATOM 4045 N N . LEU A 1 514 ? -10.407 8.689 24.040 1.00 92.31 514 LEU A N 1
ATOM 4046 C CA . LEU A 1 514 ? -10.511 7.358 24.632 1.00 92.31 514 LEU A CA 1
ATOM 4047 C C . LEU A 1 514 ? -11.430 7.339 25.855 1.00 92.31 514 LEU A C 1
ATOM 4049 O O . LEU A 1 514 ? -11.547 8.305 26.610 1.00 92.31 514 LEU A O 1
ATOM 4053 N N . LYS A 1 515 ? -12.070 6.189 26.083 1.00 90.50 515 LYS A N 1
ATOM 4054 C CA . LYS A 1 515 ? -12.740 5.881 27.354 1.00 90.50 515 LYS A CA 1
ATOM 4055 C C . LYS A 1 515 ? -11.711 5.824 28.488 1.00 90.50 515 LYS A C 1
ATOM 4057 O O . LYS A 1 515 ? -10.520 5.613 28.263 1.00 90.50 515 LYS A O 1
ATOM 4062 N N . ALA A 1 516 ? -12.179 5.931 29.732 1.00 86.19 516 ALA A N 1
ATOM 4063 C CA . ALA A 1 516 ? -11.351 5.545 30.873 1.00 86.19 516 ALA A CA 1
ATOM 4064 C C . ALA A 1 516 ? -10.939 4.073 30.723 1.00 86.19 516 ALA A C 1
ATOM 4066 O O . ALA A 1 516 ? -11.785 3.222 30.443 1.00 86.19 516 ALA A O 1
ATOM 4067 N N . ARG A 1 517 ? -9.646 3.785 30.891 1.00 87.94 517 ARG A N 1
ATOM 4068 C CA . ARG A 1 517 ? -9.004 2.493 30.584 1.00 87.94 517 ARG A CA 1
ATOM 4069 C C . ARG A 1 517 ? -9.061 2.083 29.105 1.00 87.94 517 ARG A C 1
ATOM 4071 O O . ARG A 1 517 ? -8.832 0.913 28.798 1.00 87.94 517 ARG A O 1
ATOM 4078 N N . GLY A 1 518 ? -9.342 3.026 28.204 1.00 93.12 518 GLY A N 1
ATOM 4079 C CA . GLY A 1 518 ? -9.267 2.827 26.759 1.00 93.12 518 GLY A CA 1
ATOM 4080 C C . GLY A 1 518 ? -7.842 2.500 26.316 1.00 93.12 518 GLY A C 1
ATOM 4081 O O . GLY A 1 518 ? -6.872 2.869 26.981 1.00 93.12 518 GLY A O 1
ATOM 4082 N N . MET A 1 519 ? -7.724 1.769 25.215 1.00 96.62 519 MET A N 1
ATOM 4083 C CA . MET A 1 519 ? -6.465 1.249 24.690 1.00 96.62 519 MET A CA 1
ATOM 4084 C C . MET A 1 519 ? -5.899 2.152 23.596 1.00 96.62 519 MET A C 1
ATOM 4086 O O . MET A 1 519 ? -6.647 2.772 22.843 1.00 96.62 519 MET A O 1
ATOM 4090 N N . PHE A 1 520 ? -4.579 2.157 23.446 1.00 98.38 520 PHE A N 1
ATOM 4091 C CA . PHE A 1 520 ? -3.910 2.722 22.279 1.00 98.38 520 PHE A CA 1
ATOM 4092 C C . PHE A 1 520 ? -2.901 1.729 21.701 1.00 98.38 520 PHE A C 1
ATOM 4094 O O . PHE A 1 520 ? -2.246 1.002 22.450 1.00 98.38 520 PHE A O 1
ATOM 4101 N N . TYR A 1 521 ? -2.757 1.721 20.378 1.00 98.62 521 TYR A N 1
ATOM 4102 C CA . TYR A 1 521 ? -1.737 0.968 19.657 1.00 98.62 521 TYR A CA 1
ATOM 4103 C C . TYR A 1 521 ? -1.079 1.850 18.596 1.00 98.62 521 TYR A C 1
ATOM 4105 O O . TYR A 1 521 ? -1.726 2.307 17.656 1.00 98.62 521 TYR A O 1
ATOM 4113 N N . PHE A 1 522 ? 0.218 2.081 18.753 1.00 98.50 522 PHE A N 1
ATOM 4114 C CA . PHE A 1 522 ? 1.021 2.962 17.915 1.00 98.50 522 PHE A CA 1
ATOM 4115 C C . PHE A 1 522 ? 2.154 2.161 17.266 1.00 98.50 522 PHE A C 1
ATOM 4117 O O . PHE A 1 522 ? 3.261 2.118 17.812 1.00 98.50 522 PHE A O 1
ATOM 4124 N N . PRO A 1 523 ? 1.883 1.462 16.152 1.00 98.00 523 PRO A N 1
ATOM 4125 C CA . PRO A 1 523 ? 2.898 0.682 15.466 1.00 98.00 523 PRO A CA 1
ATOM 4126 C C . PRO A 1 523 ? 3.715 1.489 14.453 1.00 98.00 523 PRO A C 1
ATOM 4128 O O . PRO A 1 523 ? 3.256 2.505 13.937 1.00 98.00 523 PRO A O 1
ATOM 4131 N N . ILE A 1 524 ? 4.904 0.977 14.135 1.00 97.50 524 ILE A N 1
ATOM 4132 C CA . ILE A 1 524 ? 5.797 1.435 13.061 1.00 97.50 524 ILE A CA 1
ATOM 4133 C C . ILE A 1 524 ? 6.126 2.933 13.181 1.00 97.50 524 ILE A C 1
ATOM 4135 O O . ILE A 1 524 ? 6.092 3.672 12.207 1.00 97.50 524 ILE A O 1
ATOM 4139 N N . ASN A 1 525 ? 6.430 3.413 14.390 1.00 97.25 525 ASN A N 1
ATOM 4140 C CA . ASN A 1 525 ? 6.869 4.801 14.565 1.00 97.25 525 ASN A CA 1
ATOM 4141 C C . ASN A 1 525 ? 8.383 4.896 14.388 1.00 97.25 525 ASN A C 1
ATOM 4143 O O . ASN A 1 525 ? 9.130 4.251 15.133 1.00 97.25 525 ASN A O 1
ATOM 4147 N N . PHE A 1 526 ? 8.814 5.699 13.416 1.00 96.94 526 PHE A N 1
ATOM 4148 C CA . PHE A 1 526 ? 10.211 5.819 13.010 1.00 96.94 526 PHE A CA 1
ATOM 4149 C C . PHE A 1 526 ? 11.131 6.266 14.156 1.00 96.94 526 PHE A C 1
ATOM 4151 O O . PHE A 1 526 ? 10.764 7.102 14.987 1.00 96.94 526 PHE A O 1
ATOM 4158 N N . ASP A 1 527 ? 12.327 5.677 14.231 1.00 96.50 527 ASP A N 1
ATOM 4159 C CA . ASP A 1 527 ? 13.276 5.873 15.330 1.00 96.50 527 ASP A CA 1
ATOM 4160 C C . ASP A 1 527 ? 14.715 6.168 14.869 1.00 96.50 527 ASP A C 1
ATOM 4162 O O . ASP A 1 527 ? 15.688 5.719 15.479 1.00 96.50 527 ASP A O 1
ATOM 4166 N N . GLY A 1 528 ? 14.852 6.977 13.818 1.00 93.06 528 GLY A N 1
ATOM 4167 C CA . GLY A 1 528 ? 16.085 7.698 13.496 1.00 93.06 528 GLY A CA 1
ATOM 4168 C C . GLY A 1 528 ? 17.219 6.796 13.036 1.00 93.06 528 GLY A C 1
ATOM 4169 O O . GLY A 1 528 ? 18.359 6.972 13.461 1.00 93.06 528 GLY A O 1
ATOM 4170 N N . THR A 1 529 ? 16.895 5.777 12.243 1.00 94.44 529 THR A N 1
ATOM 4171 C CA . THR A 1 529 ? 17.889 4.939 11.569 1.00 94.44 529 THR A CA 1
ATOM 4172 C C . THR A 1 529 ? 17.410 4.632 10.164 1.00 94.44 529 THR A C 1
ATOM 4174 O O . THR A 1 529 ? 16.316 4.099 9.995 1.00 94.44 529 THR A O 1
ATOM 4177 N N . THR A 1 530 ? 18.226 4.948 9.167 1.00 95.88 530 THR A N 1
ATOM 4178 C CA . THR A 1 530 ? 18.013 4.626 7.754 1.00 95.88 530 THR A CA 1
ATOM 4179 C C . THR A 1 530 ? 19.330 4.129 7.194 1.00 95.88 530 THR A C 1
ATOM 4181 O O . THR A 1 530 ? 20.219 4.909 6.890 1.00 95.88 530 THR A O 1
ATOM 4184 N N . HIS A 1 531 ? 19.451 2.814 7.067 1.00 95.94 531 HIS A N 1
ATOM 4185 C CA . HIS A 1 531 ? 20.690 2.168 6.680 1.00 95.94 531 HIS A CA 1
ATOM 4186 C C . HIS A 1 531 ? 20.531 1.409 5.366 1.00 95.94 531 HIS A C 1
ATOM 4188 O O . HIS A 1 531 ? 19.521 0.740 5.136 1.00 95.94 531 HIS A O 1
ATOM 4194 N N . PHE A 1 532 ? 21.571 1.460 4.538 1.00 97.38 532 PHE A N 1
ATOM 4195 C CA . PHE A 1 532 ? 21.639 0.755 3.268 1.00 97.38 532 PHE A CA 1
ATOM 4196 C C . PHE A 1 532 ? 22.864 -0.164 3.209 1.00 97.38 532 PHE A C 1
ATOM 4198 O O . PHE A 1 532 ? 23.948 0.179 3.676 1.00 97.38 532 PHE A O 1
ATOM 4205 N N . SER A 1 533 ? 22.705 -1.326 2.579 1.00 95.19 533 SER A N 1
ATOM 4206 C CA . SER A 1 533 ? 23.797 -2.250 2.255 1.00 95.19 533 SER A CA 1
ATOM 4207 C C . SER A 1 533 ? 23.773 -2.567 0.753 1.00 95.19 533 SER A C 1
ATOM 4209 O O . SER A 1 533 ? 22.680 -2.786 0.239 1.00 95.19 533 SER A O 1
ATOM 4211 N N . PRO A 1 534 ? 24.909 -2.581 0.028 1.00 95.69 534 PRO A N 1
ATOM 4212 C CA . PRO A 1 534 ? 26.272 -2.365 0.519 1.00 95.69 534 PRO A CA 1
ATOM 4213 C C . PRO A 1 534 ? 26.494 -0.931 1.016 1.00 95.69 534 PRO A C 1
ATOM 4215 O O . PRO A 1 534 ? 25.848 0.004 0.541 1.00 95.69 534 PRO A O 1
ATOM 4218 N N . SER A 1 535 ? 27.384 -0.762 1.993 1.00 95.56 535 SER A N 1
ATOM 4219 C CA . SER A 1 535 ? 27.681 0.556 2.558 1.00 95.56 535 SER A CA 1
ATOM 4220 C C . SER A 1 535 ? 28.466 1.409 1.564 1.00 95.56 535 SER A C 1
ATOM 4222 O O . SER A 1 535 ? 29.392 0.924 0.909 1.00 95.56 535 SER A O 1
ATOM 4224 N N . LEU A 1 536 ? 28.096 2.679 1.470 1.00 95.25 536 LEU A N 1
ATOM 4225 C CA . LEU A 1 536 ? 28.794 3.714 0.721 1.00 95.25 536 LEU A CA 1
ATOM 4226 C C . LEU A 1 536 ? 29.409 4.722 1.697 1.00 95.25 536 LEU A C 1
ATOM 4228 O O . LEU A 1 536 ? 28.973 4.834 2.839 1.00 95.25 536 LEU A O 1
ATOM 4232 N N . HIS A 1 537 ? 30.445 5.442 1.260 1.00 93.88 537 HIS A N 1
ATOM 4233 C CA . HIS A 1 537 ? 31.134 6.412 2.118 1.00 93.88 537 HIS A CA 1
ATOM 4234 C C . HIS A 1 537 ? 30.197 7.547 2.556 1.00 93.88 537 HIS A C 1
ATOM 4236 O O . HIS A 1 537 ? 30.308 8.042 3.672 1.00 93.88 537 HIS A O 1
ATOM 4242 N N . GLU A 1 538 ? 29.262 7.905 1.679 1.00 93.94 538 GLU A N 1
ATOM 4243 C CA . GLU A 1 538 ? 28.315 9.005 1.819 1.00 93.94 538 GLU A CA 1
ATOM 4244 C C . GLU A 1 538 ? 27.105 8.664 2.719 1.00 93.94 538 GLU A C 1
ATOM 4246 O O . GLU A 1 538 ? 26.323 9.554 3.043 1.00 93.94 538 GLU A O 1
ATOM 4251 N N . ASP A 1 539 ? 26.934 7.398 3.138 1.00 94.06 539 ASP A N 1
ATOM 4252 C CA . ASP A 1 539 ? 25.737 6.939 3.866 1.00 94.06 539 ASP A CA 1
ATOM 4253 C C . ASP A 1 539 ? 25.489 7.694 5.169 1.00 94.06 539 ASP A C 1
ATOM 4255 O O . ASP A 1 539 ? 24.371 8.138 5.414 1.00 94.06 539 ASP A O 1
ATOM 4259 N N . GLU A 1 540 ? 26.520 7.839 6.005 1.00 92.75 540 GLU A N 1
ATOM 4260 C CA . GLU A 1 540 ? 26.371 8.458 7.325 1.00 92.75 540 GLU A CA 1
ATOM 4261 C C . GLU A 1 540 ? 26.002 9.941 7.220 1.00 92.75 540 GLU A C 1
ATOM 4263 O O . GLU A 1 540 ? 25.223 10.440 8.031 1.00 92.75 540 GLU A O 1
ATOM 4268 N N . GLU A 1 541 ? 26.558 10.647 6.233 1.00 92.50 541 GLU A N 1
ATOM 4269 C CA . GLU A 1 541 ? 26.297 12.071 6.022 1.00 92.50 541 GLU A CA 1
ATOM 4270 C C . GLU A 1 541 ? 24.892 12.295 5.450 1.00 92.50 541 GLU A C 1
ATOM 4272 O O . GLU A 1 541 ? 24.144 13.125 5.969 1.00 92.50 541 GLU A O 1
ATOM 4277 N N . ILE A 1 542 ? 24.493 11.498 4.451 1.00 91.81 542 ILE A N 1
ATOM 4278 C CA . ILE A 1 542 ? 23.148 11.556 3.862 1.00 91.81 542 ILE A CA 1
ATOM 4279 C C . ILE A 1 542 ? 22.075 11.178 4.879 1.00 91.81 542 ILE A C 1
ATOM 4281 O O . ILE A 1 542 ? 21.057 11.863 4.958 1.00 91.81 542 ILE A O 1
ATOM 4285 N N . GLU A 1 543 ? 22.291 10.134 5.683 1.00 92.50 543 GLU A N 1
ATOM 4286 C CA . GLU A 1 543 ? 21.363 9.743 6.748 1.00 92.50 543 GLU A CA 1
ATOM 4287 C C . GLU A 1 543 ? 21.171 10.881 7.760 1.00 92.50 543 GLU A C 1
ATOM 4289 O O . GLU A 1 543 ? 20.037 11.232 8.096 1.00 92.50 543 GLU A O 1
ATOM 4294 N N . GLN A 1 544 ? 22.271 11.489 8.219 1.00 91.12 544 GLN A N 1
ATOM 4295 C CA . GLN A 1 544 ? 22.226 12.588 9.184 1.00 91.12 544 GLN A CA 1
ATOM 4296 C C . GLN A 1 544 ? 21.468 13.800 8.645 1.00 91.12 544 GLN A C 1
ATOM 4298 O O . GLN A 1 544 ? 20.618 14.341 9.356 1.00 91.12 544 GLN A O 1
ATOM 4303 N N . GLU A 1 545 ? 21.754 14.217 7.412 1.00 89.88 545 GLU A N 1
ATOM 4304 C CA . GLU A 1 545 ? 21.118 15.391 6.813 1.00 89.88 545 GLU A CA 1
ATOM 4305 C C . GLU A 1 545 ? 19.639 15.128 6.494 1.00 89.88 545 GLU A C 1
ATOM 4307 O O . GLU A 1 545 ? 18.776 15.953 6.799 1.00 89.88 545 GLU A O 1
ATOM 4312 N N . PHE A 1 546 ? 19.316 13.938 5.979 1.00 89.12 546 PHE A N 1
ATOM 4313 C CA . PHE A 1 546 ? 17.937 13.522 5.734 1.00 89.12 546 PHE A CA 1
ATOM 4314 C C . PHE A 1 546 ? 17.104 13.538 7.024 1.00 89.12 546 PHE A C 1
ATOM 4316 O O . PHE A 1 546 ? 16.011 14.105 7.060 1.00 89.12 546 PHE A O 1
ATOM 4323 N N . HIS A 1 547 ? 17.624 12.978 8.123 1.00 91.50 547 HIS A N 1
ATOM 4324 C CA . HIS A 1 547 ? 16.912 12.976 9.408 1.00 91.50 547 HIS A CA 1
ATOM 4325 C C . HIS A 1 547 ? 16.840 14.359 10.052 1.00 91.50 547 HIS A C 1
ATOM 4327 O O . HIS A 1 547 ? 15.843 14.658 10.710 1.00 91.50 547 HIS A O 1
ATOM 4333 N N . ALA A 1 548 ? 17.856 15.205 9.864 1.00 87.69 548 ALA A N 1
ATOM 4334 C CA . ALA A 1 548 ? 17.810 16.593 10.312 1.00 87.69 548 ALA A CA 1
ATOM 4335 C C . ALA A 1 548 ? 16.675 17.363 9.619 1.00 87.69 548 ALA A C 1
ATOM 4337 O O . ALA A 1 548 ? 15.980 18.130 10.280 1.00 87.69 548 ALA A O 1
ATOM 4338 N N . HIS A 1 549 ? 16.423 17.099 8.333 1.00 83.62 549 HIS A N 1
ATOM 4339 C CA . HIS A 1 549 ? 15.270 17.660 7.625 1.00 83.62 549 HIS A CA 1
ATOM 4340 C C . HIS A 1 549 ? 13.926 17.057 8.033 1.00 83.62 549 HIS A C 1
ATOM 4342 O O . HIS A 1 549 ? 12.916 17.751 7.993 1.00 83.62 549 HIS A O 1
ATOM 4348 N N . MET A 1 550 ? 13.880 15.801 8.473 1.00 83.44 550 MET A N 1
ATOM 4349 C CA . MET A 1 550 ? 12.655 15.240 9.056 1.00 83.44 550 MET A CA 1
ATOM 4350 C C . MET A 1 550 ? 12.287 15.887 10.403 1.00 83.44 550 MET A C 1
ATOM 4352 O O . MET A 1 550 ? 11.114 15.888 10.782 1.00 83.44 550 MET A O 1
ATOM 4356 N N . ASP A 1 551 ? 13.265 16.431 11.135 1.00 86.12 551 ASP A N 1
ATOM 4357 C CA . ASP A 1 551 ? 13.086 17.120 12.418 1.00 86.12 551 ASP A CA 1
ATOM 4358 C C . ASP A 1 551 ? 12.634 18.586 12.211 1.00 86.12 551 ASP A C 1
ATOM 4360 O O . ASP A 1 551 ? 13.355 19.539 12.513 1.00 86.12 551 ASP A O 1
ATOM 4364 N N . MET A 1 552 ? 11.410 18.783 11.709 1.00 77.38 552 MET A N 1
ATOM 4365 C CA . MET A 1 552 ? 10.874 20.116 11.410 1.00 77.38 552 MET A CA 1
ATOM 4366 C C . MET A 1 552 ? 10.330 20.832 12.649 1.00 77.38 552 MET A C 1
ATOM 4368 O O . MET A 1 552 ? 9.682 20.236 13.514 1.00 77.38 552 MET A O 1
ATOM 4372 N N . VAL A 1 553 ? 10.517 22.152 12.688 1.00 77.38 553 VAL A N 1
ATOM 4373 C CA . VAL A 1 553 ? 9.880 23.073 13.641 1.00 77.38 553 VAL A CA 1
ATOM 4374 C C . VAL A 1 553 ? 9.140 24.173 12.881 1.00 77.38 553 VAL A C 1
ATOM 4376 O O . VAL A 1 553 ? 9.564 24.578 11.801 1.00 77.38 553 VAL A O 1
ATOM 4379 N N . ASN A 1 554 ? 8.024 24.659 13.421 1.00 74.31 554 ASN A N 1
ATOM 4380 C CA . ASN A 1 554 ? 7.318 25.808 12.854 1.00 74.31 554 ASN A CA 1
ATOM 4381 C C . ASN A 1 554 ? 7.966 27.135 13.300 1.00 74.31 554 ASN A C 1
ATOM 4383 O O . ASN A 1 554 ? 8.865 27.152 14.141 1.00 74.31 554 ASN A O 1
ATOM 4387 N N . GLU A 1 555 ? 7.466 28.264 12.789 1.00 71.44 555 GLU A N 1
ATOM 4388 C CA . GLU A 1 555 ? 7.966 29.614 13.113 1.00 71.44 555 GLU A CA 1
ATOM 4389 C C . GLU A 1 555 ? 7.945 29.940 14.618 1.00 71.44 555 GLU A C 1
ATOM 4391 O O . GLU A 1 555 ? 8.739 30.747 15.095 1.00 71.44 555 GLU A O 1
ATOM 4396 N N . SER A 1 556 ? 7.066 29.290 15.388 1.00 66.81 556 SER A N 1
ATOM 4397 C CA . SER A 1 556 ? 6.981 29.456 16.846 1.00 66.81 556 SER A CA 1
ATOM 4398 C C . SER A 1 556 ? 7.996 28.612 17.632 1.00 66.81 556 SER A C 1
ATOM 4400 O O . SER A 1 556 ? 8.037 28.682 18.860 1.00 66.81 556 SER A O 1
ATOM 4402 N N . GLY A 1 557 ? 8.810 27.807 16.942 1.00 71.19 557 GLY A N 1
ATOM 4403 C CA . GLY A 1 557 ? 9.759 26.864 17.533 1.00 71.19 557 G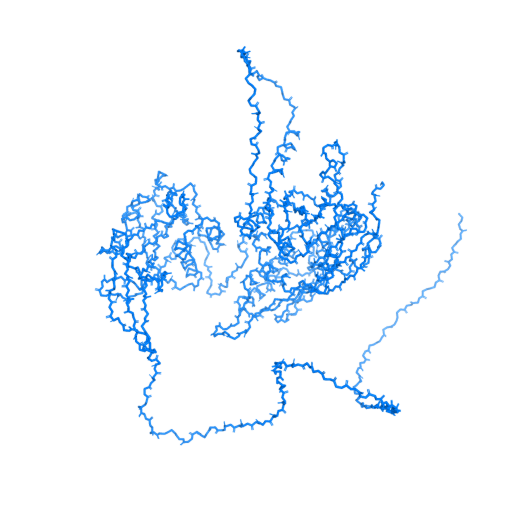LY A CA 1
ATOM 4404 C C . GLY A 1 557 ? 9.118 25.572 18.051 1.00 71.19 557 GLY A C 1
ATOM 4405 O O . GLY A 1 557 ? 9.788 24.794 18.730 1.00 71.19 557 GLY A O 1
ATOM 4406 N N . ALA A 1 558 ? 7.838 25.327 17.754 1.00 69.81 558 ALA A N 1
ATOM 4407 C CA . ALA A 1 558 ? 7.172 24.076 18.099 1.00 69.81 558 ALA A CA 1
ATOM 4408 C C . ALA A 1 558 ? 7.536 22.988 17.084 1.00 69.81 558 ALA A C 1
ATOM 4410 O O . ALA A 1 558 ? 7.592 23.249 15.881 1.00 69.81 558 ALA A O 1
ATOM 4411 N N . THR A 1 559 ? 7.777 21.769 17.567 1.00 77.62 559 THR A N 1
ATOM 4412 C CA . THR A 1 559 ? 8.046 20.606 16.713 1.00 77.62 559 THR A CA 1
ATOM 4413 C C . THR A 1 559 ? 6.850 20.339 15.801 1.00 77.62 559 THR A C 1
ATOM 4415 O O . THR A 1 559 ? 5.712 20.437 16.235 1.00 77.62 559 THR A O 1
ATOM 4418 N N . VAL A 1 560 ? 7.104 20.014 14.537 1.00 76.94 560 VAL A N 1
ATOM 4419 C CA . VAL A 1 560 ? 6.084 19.664 13.537 1.00 76.94 560 VAL A CA 1
ATOM 4420 C C . VAL A 1 560 ? 6.162 18.177 13.214 1.00 76.94 560 VAL A C 1
ATOM 4422 O O . VAL A 1 560 ? 5.146 17.496 13.256 1.00 76.94 560 VAL A O 1
ATOM 4425 N N . SER A 1 561 ? 7.368 17.666 12.971 1.00 80.31 561 SER A N 1
ATOM 4426 C CA . SER A 1 561 ? 7.661 16.256 12.694 1.00 80.31 561 SER A CA 1
ATOM 4427 C C . SER A 1 561 ? 8.998 15.868 13.324 1.00 80.31 561 SER A C 1
ATOM 4429 O O . SER A 1 561 ? 9.760 16.741 13.753 1.00 80.31 561 SER A O 1
ATOM 4431 N N . GLN A 1 562 ? 9.279 14.567 13.446 1.00 86.81 562 GLN A N 1
ATOM 4432 C CA . GLN A 1 562 ? 10.536 14.115 14.046 1.00 86.81 562 GLN A CA 1
ATOM 4433 C C . GLN A 1 562 ? 10.973 12.709 13.632 1.00 86.81 562 GLN A C 1
ATOM 4435 O O . GLN A 1 562 ? 10.224 11.740 13.733 1.00 86.81 562 GLN A O 1
ATOM 4440 N N . SER A 1 563 ? 12.261 12.587 13.327 1.00 91.88 563 SER A N 1
ATOM 4441 C CA . SER A 1 563 ? 12.964 11.356 12.966 1.00 91.88 563 SER A CA 1
ATOM 4442 C C . SER A 1 563 ? 13.038 10.330 14.104 1.00 91.88 563 SER A C 1
ATOM 4444 O O . SER A 1 563 ? 13.189 9.142 13.862 1.00 91.88 563 SER A O 1
ATOM 4446 N N . ARG A 1 564 ? 12.939 10.761 15.370 1.00 95.06 564 ARG A N 1
ATOM 4447 C CA . ARG A 1 564 ? 13.115 9.906 16.569 1.00 95.06 564 ARG A CA 1
ATOM 4448 C C . ARG A 1 564 ? 11.818 9.697 17.353 1.00 95.06 564 ARG A C 1
ATOM 4450 O O . ARG A 1 564 ? 11.831 9.682 18.587 1.00 95.06 564 ARG A O 1
ATOM 4457 N N . ALA A 1 565 ? 10.689 9.614 16.654 1.00 94.69 565 ALA A N 1
ATOM 4458 C CA . ALA A 1 565 ? 9.366 9.451 17.251 1.00 94.69 565 ALA A CA 1
ATOM 4459 C C . ALA A 1 565 ? 9.271 8.201 18.139 1.00 94.69 565 ALA A C 1
ATOM 4461 O O . ALA A 1 565 ? 8.811 8.298 19.278 1.00 94.69 565 ALA A O 1
ATOM 4462 N N . GLY A 1 566 ? 9.775 7.056 17.668 1.00 95.56 566 GLY A N 1
ATOM 4463 C CA . GLY A 1 566 ? 9.687 5.763 18.350 1.00 95.56 566 GLY A CA 1
ATOM 4464 C C . GLY A 1 566 ? 10.186 5.794 19.797 1.00 95.56 566 GLY A C 1
ATOM 4465 O O . GLY A 1 566 ? 9.426 5.501 20.722 1.00 95.56 566 GLY A O 1
ATOM 4466 N N . ARG A 1 567 ? 11.435 6.220 20.040 1.00 95.19 567 ARG A N 1
ATOM 4467 C CA . ARG A 1 567 ? 11.972 6.340 21.410 1.00 95.19 567 ARG A CA 1
ATOM 4468 C C . ARG A 1 567 ? 11.300 7.445 22.225 1.00 95.19 567 ARG A C 1
ATOM 4470 O O . ARG A 1 567 ? 11.156 7.301 23.437 1.00 95.19 567 ARG A O 1
ATOM 4477 N N . LYS A 1 568 ? 10.866 8.535 21.582 1.00 95.69 568 LYS A N 1
ATOM 4478 C CA . LYS A 1 568 ? 10.186 9.654 22.257 1.00 95.69 568 LYS A CA 1
ATOM 4479 C C . LYS A 1 568 ? 8.797 9.267 22.764 1.00 95.69 568 LYS A C 1
ATOM 4481 O O . LYS A 1 568 ? 8.372 9.782 23.797 1.00 95.69 568 LYS A O 1
ATOM 4486 N N . LEU A 1 569 ? 8.108 8.325 22.115 1.00 96.88 569 LEU A N 1
ATOM 4487 C CA . LEU A 1 569 ? 6.834 7.792 22.611 1.00 96.88 569 LEU A CA 1
ATOM 4488 C C . LEU A 1 569 ? 6.973 7.170 24.003 1.00 96.88 569 LEU A C 1
ATOM 4490 O O . LEU A 1 569 ? 6.103 7.377 24.848 1.00 96.88 569 LEU A O 1
ATOM 4494 N N . LEU A 1 570 ? 8.088 6.484 24.275 1.00 96.69 570 LEU A N 1
ATOM 4495 C CA . LEU A 1 570 ? 8.355 5.879 25.585 1.00 96.69 570 LEU A CA 1
ATOM 4496 C C . LEU A 1 570 ? 8.461 6.927 26.706 1.00 96.69 570 LEU A C 1
ATOM 4498 O O . LEU A 1 570 ? 8.129 6.641 27.854 1.00 96.69 570 LEU A O 1
ATOM 4502 N N . GLU A 1 571 ? 8.890 8.146 26.373 1.00 95.44 571 GLU A N 1
ATOM 4503 C CA . GLU A 1 571 ? 8.970 9.276 27.301 1.00 95.44 571 GLU A CA 1
ATOM 4504 C C . GLU A 1 571 ? 7.634 10.023 27.424 1.00 95.44 571 GLU A C 1
ATOM 4506 O O . GLU A 1 571 ? 7.215 10.380 28.529 1.00 95.44 571 GLU A O 1
ATOM 4511 N N . TYR A 1 572 ? 6.970 10.302 26.299 1.00 95.88 572 TYR A N 1
ATOM 4512 C CA . TYR A 1 572 ? 5.829 11.220 26.266 1.00 95.88 572 TYR A CA 1
ATOM 4513 C C . TYR A 1 572 ? 4.483 10.568 26.572 1.00 95.88 572 TYR A C 1
ATOM 4515 O O . TYR A 1 572 ? 3.625 11.241 27.141 1.00 95.88 572 TYR A O 1
ATOM 4523 N N . ILE A 1 573 ? 4.304 9.273 26.301 1.00 96.81 573 ILE A N 1
ATOM 4524 C CA . ILE A 1 573 ? 3.060 8.566 26.640 1.00 96.81 573 ILE A CA 1
ATOM 4525 C C . ILE A 1 573 ? 2.784 8.594 28.157 1.00 96.81 573 ILE A C 1
ATOM 4527 O O . ILE A 1 573 ? 1.697 9.045 28.529 1.00 96.81 573 ILE A O 1
ATOM 4531 N N . PRO A 1 574 ? 3.736 8.231 29.048 1.00 95.44 574 PRO A N 1
ATOM 4532 C CA . PRO A 1 574 ? 3.531 8.337 30.496 1.00 95.44 574 PRO A CA 1
ATOM 4533 C C . PRO A 1 574 ? 3.200 9.752 30.965 1.00 95.44 574 PRO A C 1
ATOM 4535 O O . PRO A 1 574 ? 2.324 9.946 31.806 1.00 95.44 574 PRO A O 1
ATOM 4538 N N . ARG A 1 575 ? 3.857 10.766 30.389 1.00 94.50 575 ARG A N 1
ATOM 4539 C CA . ARG A 1 575 ? 3.618 12.175 30.742 1.00 94.50 575 ARG A CA 1
ATOM 4540 C C . ARG A 1 575 ? 2.248 12.678 30.295 1.00 94.50 575 ARG A C 1
ATOM 4542 O O . ARG A 1 575 ? 1.689 13.550 30.952 1.00 94.50 575 ARG A O 1
ATOM 4549 N N . ALA A 1 576 ? 1.705 12.121 29.217 1.00 93.75 576 ALA A N 1
ATOM 4550 C CA . ALA A 1 576 ? 0.356 12.404 28.739 1.00 93.75 576 ALA A CA 1
ATOM 4551 C C . ALA A 1 576 ? -0.733 11.582 29.465 1.00 93.75 576 ALA A C 1
ATOM 4553 O O . ALA A 1 576 ? -1.905 11.694 29.117 1.00 93.75 576 ALA A O 1
ATOM 4554 N N . GLY A 1 577 ? -0.380 10.779 30.478 1.00 92.12 577 GLY A N 1
ATOM 4555 C CA . GLY A 1 577 ? -1.329 9.969 31.256 1.00 92.12 577 GLY A CA 1
ATOM 4556 C C . GLY A 1 577 ? -1.618 8.579 30.677 1.00 92.12 577 GLY A C 1
ATOM 4557 O O . GLY A 1 577 ? -2.565 7.921 31.109 1.00 92.12 577 GLY A O 1
ATOM 4558 N N . GLY A 1 578 ? -0.823 8.124 29.705 1.00 95.75 578 GLY A N 1
ATOM 4559 C CA . GLY A 1 578 ? -0.887 6.764 29.177 1.00 95.75 578 GLY A CA 1
ATOM 4560 C C . GLY A 1 578 ? 0.030 5.804 29.939 1.00 95.75 578 GLY A C 1
ATOM 4561 O O . GLY A 1 578 ? 1.174 6.117 30.242 1.00 95.75 578 GLY A O 1
ATOM 4562 N N . ASN A 1 579 ? -0.446 4.597 30.203 1.00 96.69 579 ASN A N 1
ATOM 4563 C CA . ASN A 1 579 ? 0.324 3.495 30.756 1.00 96.69 579 ASN A CA 1
ATOM 4564 C C . ASN A 1 579 ? 0.762 2.549 29.627 1.00 96.69 579 ASN A C 1
ATOM 4566 O O . ASN A 1 579 ? -0.081 1.916 28.986 1.00 96.69 579 ASN A O 1
ATOM 4570 N N . ILE A 1 580 ? 2.069 2.447 29.378 1.00 98.00 580 ILE A N 1
ATOM 4571 C CA . ILE A 1 580 ? 2.628 1.535 28.370 1.00 98.00 580 ILE A CA 1
ATOM 4572 C C . ILE A 1 580 ? 2.603 0.109 28.922 1.00 98.00 580 ILE A C 1
ATOM 4574 O O . ILE A 1 580 ? 3.204 -0.177 29.954 1.00 98.00 580 ILE A O 1
ATOM 4578 N N . LEU A 1 581 ? 1.937 -0.798 28.208 1.00 97.56 581 LEU A N 1
ATOM 4579 C CA . LEU A 1 581 ? 1.846 -2.213 28.572 1.00 97.56 581 LEU A CA 1
ATOM 4580 C C . LEU A 1 581 ? 2.867 -3.069 27.822 1.00 97.56 581 LEU A C 1
ATOM 4582 O O . LEU A 1 581 ? 3.373 -4.049 28.365 1.00 97.56 581 LEU A O 1
ATOM 4586 N N . CYS A 1 582 ? 3.162 -2.721 26.570 1.00 97.88 582 CYS A N 1
ATOM 4587 C CA . CYS A 1 582 ? 4.133 -3.431 25.752 1.00 97.88 582 CYS A CA 1
ATOM 4588 C C . CYS A 1 582 ? 4.779 -2.470 24.751 1.00 97.88 582 CYS A C 1
ATOM 4590 O O . CYS A 1 582 ? 4.111 -1.589 24.212 1.00 97.88 582 CYS A O 1
ATOM 4592 N N . ALA A 1 583 ? 6.067 -2.657 24.484 1.00 98.25 583 ALA A N 1
ATOM 4593 C CA . ALA A 1 583 ? 6.767 -1.985 23.402 1.00 98.25 583 ALA A CA 1
ATOM 4594 C C . ALA A 1 583 ? 7.802 -2.933 22.791 1.00 98.25 583 ALA A C 1
ATOM 4596 O O . ALA A 1 583 ? 8.341 -3.804 23.482 1.00 98.25 583 ALA A O 1
ATOM 4597 N N . GLY A 1 584 ? 8.084 -2.773 21.503 1.00 97.62 584 GLY A N 1
ATOM 4598 C CA . GLY A 1 584 ? 9.029 -3.628 20.794 1.00 97.62 584 GLY A CA 1
ATOM 4599 C C . GLY A 1 584 ? 9.476 -3.031 19.468 1.00 97.62 584 GLY A C 1
ATOM 4600 O O . GLY A 1 584 ? 8.795 -2.182 18.905 1.00 97.62 584 GLY A O 1
ATOM 4601 N N . SER A 1 585 ? 10.630 -3.481 18.974 1.00 96.75 585 SER A N 1
ATOM 4602 C CA . SER A 1 585 ? 11.125 -3.067 17.658 1.00 96.75 585 SER A CA 1
ATOM 4603 C C . SER A 1 585 ? 10.198 -3.571 16.553 1.00 96.75 585 SER A C 1
ATOM 4605 O O . SER A 1 585 ? 9.741 -4.717 16.608 1.00 96.75 585 SER A O 1
ATOM 4607 N N . SER A 1 586 ? 9.963 -2.719 15.562 1.00 97.00 586 SER A N 1
ATOM 4608 C CA . SER A 1 586 ? 9.259 -3.008 14.315 1.00 97.00 586 SER A CA 1
ATOM 4609 C C . SER A 1 586 ? 10.070 -2.540 13.108 1.00 97.00 586 SER A C 1
ATOM 4611 O O . SER A 1 586 ? 9.588 -1.847 12.210 1.00 97.00 586 SER A O 1
ATOM 4613 N N . ALA A 1 587 ? 11.359 -2.885 13.118 1.00 96.56 587 ALA A N 1
ATOM 4614 C CA . ALA A 1 587 ? 12.281 -2.511 12.060 1.00 96.56 587 ALA A CA 1
ATOM 4615 C C . ALA A 1 587 ? 11.801 -3.004 10.688 1.00 96.56 587 ALA A C 1
ATOM 4617 O O . ALA A 1 587 ? 11.491 -4.184 10.503 1.00 96.56 587 ALA A O 1
ATOM 4618 N N . TRP A 1 588 ? 11.792 -2.099 9.717 1.00 97.50 588 TRP A N 1
ATOM 4619 C CA . TRP A 1 588 ? 11.688 -2.464 8.315 1.00 97.50 588 TRP A CA 1
ATOM 4620 C C . TRP A 1 588 ? 13.013 -3.058 7.867 1.00 97.50 588 TRP A C 1
ATOM 4622 O O . TRP A 1 588 ? 14.059 -2.436 8.036 1.00 97.50 588 TRP A O 1
ATOM 4632 N N . VAL A 1 589 ? 12.958 -4.258 7.296 1.00 96.31 589 VAL A N 1
ATOM 4633 C CA . VAL A 1 589 ? 14.093 -4.906 6.641 1.00 96.31 589 VAL A CA 1
ATOM 4634 C C . VAL A 1 589 ? 13.626 -5.341 5.262 1.00 96.31 589 VAL A C 1
ATOM 4636 O O . VAL A 1 589 ? 12.719 -6.168 5.129 1.00 96.31 589 VAL A O 1
ATOM 4639 N N . VAL A 1 590 ? 14.241 -4.755 4.243 1.00 96.00 590 VAL A N 1
ATOM 4640 C CA . VAL A 1 590 ? 14.010 -5.075 2.837 1.00 96.00 590 VAL A CA 1
ATOM 4641 C C . VAL A 1 590 ? 15.332 -5.539 2.265 1.00 96.00 590 VAL A C 1
ATOM 4643 O O . VAL A 1 590 ? 16.341 -4.850 2.373 1.00 96.00 590 VAL A O 1
ATOM 4646 N N . MET A 1 591 ? 15.344 -6.729 1.689 1.00 93.44 591 MET A N 1
ATOM 4647 C CA . MET A 1 591 ? 16.532 -7.309 1.083 1.00 93.44 591 MET A CA 1
ATOM 4648 C C . MET A 1 591 ? 16.106 -8.195 -0.085 1.00 93.44 591 MET A C 1
ATOM 4650 O O . MET A 1 591 ? 15.007 -8.755 -0.049 1.00 93.44 591 MET A O 1
ATOM 4654 N N . PRO A 1 592 ? 16.950 -8.346 -1.112 1.00 89.56 592 PRO A N 1
ATOM 4655 C CA . PRO A 1 592 ? 16.680 -9.288 -2.183 1.00 89.56 592 PRO A CA 1
ATOM 4656 C C . PRO A 1 592 ? 16.581 -10.708 -1.607 1.00 89.56 592 PRO A C 1
ATOM 4658 O O . PRO A 1 592 ? 17.455 -11.184 -0.876 1.00 89.56 592 PRO A O 1
ATOM 4661 N N . SER A 1 593 ? 15.493 -11.399 -1.932 1.00 80.00 593 SER A N 1
ATOM 4662 C CA . SER A 1 593 ? 15.292 -12.796 -1.580 1.00 80.00 593 SER A CA 1
ATOM 4663 C C . SER A 1 593 ? 16.137 -13.680 -2.491 1.00 80.00 593 SER A C 1
ATOM 4665 O O . SER A 1 593 ? 16.102 -13.564 -3.716 1.00 80.00 593 SER A O 1
ATOM 4667 N N . THR A 1 594 ? 16.888 -14.590 -1.873 1.00 67.06 594 THR A N 1
ATOM 4668 C CA . THR A 1 594 ? 17.676 -15.642 -2.537 1.00 67.06 594 THR A CA 1
ATOM 4669 C C . THR A 1 594 ? 17.045 -17.026 -2.354 1.00 67.06 594 THR A C 1
ATOM 4671 O O . THR A 1 594 ? 17.722 -18.041 -2.517 1.00 67.06 594 THR A O 1
ATOM 4674 N N . GLY A 1 595 ? 15.762 -17.083 -1.958 1.00 55.44 595 GLY A N 1
ATOM 4675 C CA . GLY A 1 595 ? 15.039 -18.332 -1.683 1.00 55.44 595 GLY A CA 1
ATOM 4676 C C . GLY A 1 595 ? 15.117 -19.341 -2.837 1.00 55.44 595 GLY A C 1
ATOM 4677 O O . GLY A 1 595 ? 15.474 -18.953 -3.938 1.00 55.44 595 GLY A O 1
ATOM 4678 N N . PHE A 1 596 ? 14.781 -20.617 -2.572 1.00 46.69 596 PHE A N 1
ATOM 4679 C CA . PHE A 1 596 ? 14.888 -21.833 -3.422 1.00 46.69 596 PHE A CA 1
ATOM 4680 C C . PHE A 1 596 ? 14.325 -21.745 -4.867 1.00 46.69 596 PHE A C 1
ATOM 4682 O O . PHE A 1 596 ? 13.518 -22.570 -5.290 1.00 46.69 596 PHE A O 1
ATOM 4689 N N . GLN A 1 597 ? 14.712 -20.742 -5.638 1.00 51.38 597 GLN A N 1
ATOM 4690 C CA . GLN A 1 597 ? 14.147 -20.347 -6.915 1.00 51.38 597 GLN A CA 1
ATOM 4691 C C . GLN A 1 597 ? 15.279 -20.267 -7.935 1.00 51.38 597 GLN A C 1
ATOM 4693 O O . GLN A 1 597 ? 16.365 -19.759 -7.674 1.00 51.38 597 GLN A O 1
ATOM 4698 N N . THR A 1 598 ? 15.007 -20.783 -9.124 1.00 48.78 598 THR A N 1
ATOM 4699 C CA . THR A 1 598 ? 15.952 -20.968 -10.230 1.00 48.78 598 THR A CA 1
ATOM 4700 C C . THR A 1 598 ? 16.282 -19.679 -10.998 1.00 48.78 598 THR A C 1
ATOM 4702 O O . THR A 1 598 ? 16.879 -19.763 -12.065 1.00 48.78 598 THR A O 1
ATOM 4705 N N . ALA A 1 599 ? 15.880 -18.500 -10.501 1.00 56.94 599 ALA A N 1
ATOM 4706 C CA . ALA A 1 599 ? 15.799 -17.254 -11.279 1.00 56.94 599 ALA A CA 1
ATOM 4707 C C . ALA A 1 599 ? 16.629 -16.068 -10.731 1.00 56.94 599 ALA A C 1
ATOM 4709 O O . ALA A 1 599 ? 16.451 -14.948 -11.194 1.00 56.94 599 ALA A O 1
ATOM 4710 N N . GLY A 1 600 ? 17.546 -16.298 -9.785 1.00 68.25 600 GLY A N 1
ATOM 4711 C CA . GLY A 1 600 ? 18.406 -15.242 -9.228 1.00 68.25 600 GLY A CA 1
ATOM 4712 C C . GLY A 1 600 ? 17.740 -14.376 -8.141 1.00 68.25 600 GLY A C 1
ATOM 4713 O O . GLY A 1 600 ? 16.590 -14.631 -7.773 1.00 68.25 600 GLY A O 1
ATOM 4714 N N . PRO A 1 601 ? 18.475 -13.401 -7.568 1.00 78.31 601 PRO A N 1
ATOM 4715 C CA . PRO A 1 601 ? 17.990 -12.546 -6.483 1.00 78.31 601 PRO A CA 1
ATOM 4716 C C . PRO A 1 601 ? 16.850 -11.632 -6.943 1.00 78.31 601 PRO A C 1
ATOM 4718 O O . PRO A 1 601 ? 16.917 -11.055 -8.025 1.00 78.31 601 PRO A O 1
ATOM 4721 N N . ARG A 1 602 ? 15.811 -11.472 -6.117 1.00 83.19 602 ARG A N 1
ATOM 4722 C CA . ARG A 1 602 ? 14.703 -10.539 -6.390 1.00 83.19 602 ARG A CA 1
ATOM 4723 C C . ARG A 1 602 ? 14.027 -10.052 -5.119 1.00 83.19 602 ARG A C 1
ATOM 4725 O O . ARG A 1 602 ? 13.970 -10.781 -4.133 1.00 83.19 602 ARG A O 1
ATOM 4732 N N . TYR A 1 603 ? 13.468 -8.851 -5.152 1.00 82.75 603 TYR A N 1
ATOM 4733 C CA . TYR A 1 603 ? 12.645 -8.339 -4.057 1.00 82.75 603 TYR A CA 1
ATOM 4734 C C . TYR A 1 603 ? 11.277 -9.029 -3.996 1.00 82.75 603 TYR A C 1
ATOM 4736 O O . TYR A 1 603 ? 10.761 -9.501 -5.011 1.00 82.75 603 TYR A O 1
ATOM 4744 N N . GLU A 1 604 ? 10.694 -9.102 -2.799 1.00 82.12 604 GLU A N 1
ATOM 4745 C CA . GLU A 1 604 ? 9.340 -9.627 -2.616 1.00 82.12 604 GLU A CA 1
ATOM 4746 C C . GLU A 1 604 ? 8.299 -8.595 -3.074 1.00 82.12 604 GLU A C 1
ATOM 4748 O O . GLU A 1 604 ? 8.459 -7.394 -2.861 1.00 82.12 604 GLU A O 1
ATOM 4753 N N . GLU A 1 605 ? 7.217 -9.067 -3.697 1.00 80.19 605 GLU A N 1
ATOM 4754 C CA . GLU A 1 605 ? 6.092 -8.234 -4.146 1.00 80.19 605 GLU A CA 1
ATOM 4755 C C . GLU A 1 605 ? 6.535 -6.944 -4.873 1.00 80.19 605 GLU A C 1
ATOM 4757 O O . GLU A 1 605 ? 7.141 -7.015 -5.938 1.00 80.19 605 GLU A O 1
ATOM 4762 N N . ASN A 1 606 ? 6.223 -5.769 -4.313 1.00 80.75 606 ASN A N 1
ATOM 4763 C CA . ASN A 1 606 ? 6.547 -4.455 -4.875 1.00 80.75 606 ASN A CA 1
ATOM 4764 C C . ASN A 1 606 ? 7.653 -3.736 -4.084 1.00 80.75 606 ASN A C 1
ATOM 4766 O O . ASN A 1 606 ? 7.736 -2.509 -4.101 1.00 80.75 606 ASN A O 1
ATOM 4770 N N . GLU A 1 607 ? 8.510 -4.469 -3.375 1.00 88.81 607 GLU A N 1
ATOM 4771 C CA . GLU A 1 607 ? 9.518 -3.863 -2.500 1.00 88.81 607 GLU A CA 1
ATOM 4772 C C . GLU A 1 607 ? 10.608 -3.094 -3.254 1.00 88.81 607 GLU A C 1
ATOM 4774 O O . GLU A 1 607 ? 11.130 -2.118 -2.726 1.00 88.81 607 GLU A O 1
ATOM 4779 N N . ALA A 1 608 ? 10.895 -3.444 -4.511 1.00 85.12 608 ALA A N 1
ATOM 4780 C CA . ALA A 1 608 ? 11.768 -2.633 -5.364 1.00 85.12 608 ALA A CA 1
ATOM 4781 C C . ALA A 1 608 ? 11.196 -1.217 -5.574 1.00 85.12 608 ALA A C 1
ATOM 4783 O O . ALA A 1 608 ? 11.912 -0.225 -5.465 1.00 85.12 608 ALA A O 1
ATOM 4784 N N . TYR A 1 609 ? 9.882 -1.112 -5.807 1.00 79.81 609 TYR A N 1
ATOM 4785 C CA . TYR A 1 609 ? 9.190 0.176 -5.926 1.00 79.81 609 TYR A CA 1
ATOM 4786 C C . TYR A 1 609 ? 9.204 0.940 -4.596 1.00 79.81 609 TYR A C 1
ATOM 4788 O O . TYR A 1 609 ? 9.407 2.153 -4.586 1.00 79.81 609 TYR A O 1
ATOM 4796 N N . PHE A 1 610 ? 9.032 0.235 -3.473 1.00 88.06 610 PHE A N 1
ATOM 4797 C CA . PHE A 1 610 ? 9.171 0.823 -2.141 1.00 88.06 610 PHE A CA 1
ATOM 4798 C C . PHE A 1 610 ? 10.566 1.434 -1.939 1.00 88.06 610 PHE A C 1
ATOM 4800 O O . PHE A 1 610 ? 10.660 2.588 -1.530 1.00 88.06 610 PHE A O 1
ATOM 4807 N N . LEU A 1 611 ? 11.641 0.714 -2.284 1.00 93.69 611 LEU A N 1
ATOM 4808 C CA . LEU A 1 611 ? 13.014 1.226 -2.190 1.00 93.69 611 LEU A CA 1
ATOM 4809 C C . LEU A 1 611 ? 13.231 2.456 -3.069 1.00 93.69 611 LEU A C 1
ATOM 4811 O O . LEU A 1 611 ? 13.778 3.448 -2.593 1.00 93.69 611 LEU A O 1
ATOM 4815 N N . HIS A 1 612 ? 12.756 2.425 -4.315 1.00 87.44 612 HIS A N 1
ATOM 4816 C CA . HIS A 1 612 ? 12.820 3.588 -5.201 1.00 87.44 612 HIS A CA 1
ATOM 4817 C C . HIS A 1 612 ? 12.069 4.796 -4.624 1.00 87.44 612 HIS A C 1
ATOM 4819 O O . HIS A 1 612 ? 12.590 5.905 -4.682 1.00 87.44 612 HIS A O 1
ATOM 4825 N N . CYS A 1 613 ? 10.915 4.593 -3.976 1.00 84.94 613 CYS A N 1
ATOM 4826 C CA . CYS A 1 613 ? 10.204 5.664 -3.268 1.00 84.94 613 CYS A CA 1
ATOM 4827 C C . CYS A 1 613 ? 11.007 6.226 -2.085 1.00 84.94 613 CYS A C 1
ATOM 4829 O O . CYS A 1 613 ? 11.060 7.440 -1.923 1.00 84.94 613 CYS A O 1
ATOM 4831 N N . ILE A 1 614 ? 11.650 5.373 -1.276 1.00 92.81 614 ILE A N 1
ATOM 4832 C CA . ILE A 1 614 ? 12.519 5.830 -0.178 1.00 92.81 614 ILE A CA 1
ATOM 4833 C C . ILE A 1 614 ? 13.678 6.674 -0.720 1.00 92.81 614 ILE A C 1
ATOM 4835 O O . ILE A 1 614 ? 13.971 7.732 -0.169 1.00 92.81 614 ILE A O 1
ATOM 4839 N N . LEU A 1 615 ? 14.314 6.237 -1.810 1.00 93.56 615 LEU A N 1
ATOM 4840 C CA . LEU A 1 615 ? 15.393 6.992 -2.449 1.00 93.56 615 LEU A CA 1
ATOM 4841 C C . LEU A 1 615 ? 14.897 8.329 -3.008 1.00 93.56 615 LEU A C 1
ATOM 4843 O O . LEU A 1 615 ? 15.572 9.334 -2.820 1.00 93.56 615 LEU A O 1
ATOM 4847 N N . SER A 1 616 ? 13.712 8.365 -3.620 1.00 86.38 616 SER A N 1
ATOM 4848 C CA . SER A 1 616 ? 13.091 9.620 -4.056 1.00 86.38 616 SER A CA 1
ATOM 4849 C C . SER A 1 616 ? 12.780 10.555 -2.887 1.00 86.38 616 SER A C 1
ATOM 4851 O O . SER A 1 616 ? 13.032 11.742 -3.007 1.00 86.38 616 SER A O 1
ATOM 4853 N N . PHE A 1 617 ? 12.330 10.061 -1.727 1.00 85.88 617 PHE A N 1
ATOM 4854 C CA . PHE A 1 617 ? 12.153 10.930 -0.554 1.00 85.88 617 PHE A CA 1
ATOM 4855 C C . PHE A 1 617 ? 13.463 11.546 -0.077 1.00 85.88 617 PHE A C 1
ATOM 4857 O O . PHE A 1 617 ? 13.478 12.715 0.304 1.00 85.88 617 PHE A O 1
ATOM 4864 N N . ILE A 1 618 ? 14.551 10.773 -0.085 1.00 89.56 618 ILE A N 1
ATOM 4865 C CA . ILE A 1 618 ? 15.879 11.278 0.270 1.00 89.56 618 ILE A CA 1
ATOM 4866 C C . ILE A 1 618 ? 16.319 12.336 -0.751 1.00 89.56 618 ILE A C 1
ATOM 4868 O O . ILE A 1 618 ? 16.749 13.412 -0.350 1.00 89.56 618 ILE A O 1
ATOM 4872 N N . GLU A 1 619 ? 16.163 12.062 -2.048 1.00 88.44 619 GLU A N 1
ATOM 4873 C CA . GLU A 1 619 ? 16.476 13.000 -3.134 1.00 88.44 619 GLU A CA 1
ATOM 4874 C C . GLU A 1 619 ? 15.666 14.297 -3.011 1.00 88.44 619 GLU A C 1
ATOM 4876 O O . GLU A 1 619 ? 16.254 15.363 -2.878 1.00 88.44 619 GLU A O 1
ATOM 4881 N N . ASP A 1 620 ? 14.336 14.219 -2.948 1.00 81.94 620 ASP A N 1
ATOM 4882 C CA . ASP A 1 620 ? 13.445 15.380 -2.841 1.00 81.94 620 ASP A CA 1
ATOM 4883 C C . ASP A 1 620 ? 13.762 16.235 -1.605 1.00 81.94 620 ASP A C 1
ATOM 4885 O O . ASP A 1 620 ? 13.745 17.467 -1.665 1.00 81.94 620 ASP A O 1
ATOM 4889 N N . THR A 1 621 ? 14.085 15.583 -0.482 1.00 83.06 621 THR A N 1
ATOM 4890 C CA . THR A 1 621 ? 14.433 16.264 0.774 1.00 83.06 621 THR A CA 1
ATOM 4891 C C . THR A 1 621 ? 15.765 17.003 0.672 1.00 83.06 621 THR A C 1
ATOM 4893 O O . THR A 1 621 ? 15.899 18.095 1.218 1.00 83.06 621 THR A O 1
ATOM 4896 N N . LEU A 1 622 ? 16.755 16.423 -0.012 1.00 84.25 622 LEU A N 1
ATOM 4897 C CA . LEU A 1 622 ? 18.105 16.983 -0.103 1.00 84.25 622 LEU A CA 1
ATOM 4898 C C . LEU A 1 622 ? 18.301 17.906 -1.321 1.00 84.25 622 LEU A C 1
ATOM 4900 O O . LEU A 1 622 ? 19.216 18.731 -1.312 1.00 84.25 622 LEU A O 1
ATOM 4904 N N . SER A 1 623 ? 17.442 17.818 -2.341 1.00 76.06 623 SER A N 1
ATOM 4905 C CA . SER A 1 623 ? 17.503 18.617 -3.576 1.00 76.06 623 SER A CA 1
ATOM 4906 C C . SER A 1 623 ? 16.516 19.801 -3.624 1.00 76.06 623 SER A C 1
ATOM 4908 O O . SER A 1 623 ? 16.601 20.630 -4.531 1.00 76.06 623 SER A O 1
ATOM 4910 N N . GLY A 1 624 ? 15.596 19.931 -2.658 1.00 59.84 624 GLY A N 1
ATOM 4911 C CA . GLY A 1 624 ? 14.553 20.969 -2.617 1.00 59.84 624 GLY A CA 1
ATOM 4912 C C . GLY A 1 624 ? 14.953 22.343 -2.027 1.00 59.84 624 GLY A C 1
ATOM 4913 O O . GLY A 1 624 ? 15.237 22.460 -0.842 1.00 59.84 624 GLY A O 1
ATOM 4914 N N . SER A 1 625 ? 14.894 23.379 -2.883 1.00 46.12 625 SER A N 1
ATOM 4915 C CA . SER A 1 625 ? 14.824 24.862 -2.729 1.00 46.12 625 SER A CA 1
ATOM 4916 C C . SER A 1 625 ? 15.401 25.620 -1.506 1.00 46.12 625 SER A C 1
ATOM 4918 O O . SER A 1 625 ? 15.007 25.387 -0.368 1.00 46.12 625 SER A O 1
ATOM 4920 N N . GLU A 1 626 ? 16.190 26.662 -1.827 1.00 45.41 626 GLU A N 1
ATOM 4921 C CA . GLU A 1 626 ? 16.527 27.977 -1.204 1.00 45.41 626 GLU A CA 1
ATOM 4922 C C . GLU A 1 626 ? 16.477 28.232 0.325 1.00 45.41 626 GLU A C 1
ATOM 4924 O O . GLU A 1 626 ? 17.220 29.092 0.796 1.00 45.41 626 GLU A O 1
ATOM 4929 N N . MET A 1 627 ? 15.676 27.525 1.126 1.00 46.88 627 MET A N 1
ATOM 4930 C CA . MET A 1 627 ? 15.686 27.614 2.599 1.00 46.88 627 MET A CA 1
ATOM 4931 C C . MET A 1 627 ? 16.565 26.546 3.264 1.00 46.88 627 MET A C 1
ATOM 4933 O O . MET A 1 627 ? 16.903 26.682 4.440 1.00 46.88 627 MET A O 1
ATOM 4937 N N . CYS A 1 628 ? 16.965 25.513 2.522 1.00 48.41 628 CYS A N 1
ATOM 4938 C CA . CYS A 1 628 ? 17.795 24.422 3.018 1.00 48.41 628 CYS A CA 1
ATOM 4939 C C . CYS A 1 628 ? 19.213 24.537 2.463 1.00 48.41 628 CYS A C 1
ATOM 4941 O O . CYS A 1 628 ? 19.494 24.142 1.334 1.00 48.41 628 CYS A O 1
ATOM 4943 N N . SER A 1 629 ? 20.140 25.055 3.269 1.00 52.81 629 SER A N 1
ATOM 4944 C CA . SER A 1 629 ? 21.565 24.865 3.007 1.00 52.81 629 SER A CA 1
ATOM 4945 C C . SER A 1 629 ? 21.938 23.430 3.385 1.00 52.81 629 SER A C 1
ATOM 4947 O O . SER A 1 629 ? 22.538 23.220 4.444 1.00 52.81 629 SER A O 1
ATOM 4949 N N . SER A 1 630 ? 21.547 22.442 2.568 1.00 61.62 630 SER A N 1
ATOM 4950 C CA . SER A 1 630 ? 22.117 21.103 2.720 1.00 61.62 630 SER A CA 1
ATOM 4951 C C . SER A 1 630 ? 23.634 21.251 2.697 1.00 61.62 630 SER A C 1
ATOM 4953 O O . SER A 1 630 ? 24.191 21.949 1.844 1.00 61.62 630 SER A O 1
ATOM 4955 N N . LYS A 1 631 ? 24.311 20.661 3.681 1.00 72.62 631 LYS A N 1
ATOM 4956 C CA . LYS A 1 631 ? 25.781 20.694 3.737 1.00 72.62 631 LYS A CA 1
ATOM 4957 C C . LYS A 1 631 ? 26.422 19.846 2.640 1.00 72.62 631 LYS A C 1
ATOM 4959 O O . LYS A 1 631 ? 27.619 19.989 2.399 1.00 72.62 631 LYS A O 1
ATOM 4964 N N . ILE A 1 632 ? 25.627 18.989 2.004 1.00 82.06 632 ILE A N 1
ATOM 4965 C CA . ILE A 1 632 ? 26.051 18.058 0.970 1.00 82.06 632 ILE A CA 1
ATOM 4966 C C . ILE A 1 632 ? 25.874 18.739 -0.382 1.00 82.06 632 ILE A C 1
ATOM 4968 O O . ILE A 1 632 ? 24.828 19.322 -0.676 1.00 82.06 632 ILE A O 1
ATOM 4972 N N . ASP A 1 633 ? 26.905 18.677 -1.219 1.00 85.19 633 ASP A N 1
ATOM 4973 C CA . ASP A 1 633 ? 26.808 19.204 -2.571 1.00 85.19 633 ASP A CA 1
ATOM 4974 C C . ASP A 1 633 ? 25.804 18.387 -3.408 1.00 85.19 633 ASP A C 1
ATOM 4976 O O . ASP A 1 633 ? 25.700 17.163 -3.288 1.00 85.19 633 ASP A O 1
ATOM 4980 N N . GLN A 1 634 ? 25.053 19.076 -4.271 1.00 84.88 634 GLN A N 1
ATOM 4981 C CA . GLN A 1 634 ? 23.993 18.456 -5.075 1.00 84.88 634 GLN A CA 1
ATOM 4982 C C . GLN A 1 634 ? 24.528 17.363 -6.014 1.00 84.88 634 GLN A C 1
ATOM 4984 O O . GLN A 1 634 ? 23.846 16.365 -6.244 1.00 84.88 634 GLN A O 1
ATOM 4989 N N . ASP A 1 635 ? 25.764 17.495 -6.503 1.00 86.75 635 ASP A N 1
ATOM 4990 C CA . ASP A 1 635 ? 26.393 16.482 -7.355 1.00 86.75 635 ASP A CA 1
ATOM 4991 C C . ASP A 1 635 ? 26.675 15.182 -6.584 1.00 86.75 635 ASP A C 1
ATOM 4993 O O . ASP A 1 635 ? 26.593 14.083 -7.141 1.00 86.75 635 ASP A O 1
ATOM 4997 N N . THR A 1 636 ? 27.006 15.272 -5.296 1.00 89.06 636 THR A N 1
ATOM 4998 C CA . THR A 1 636 ? 27.159 14.124 -4.396 1.00 89.06 636 THR A CA 1
ATOM 4999 C C . THR A 1 636 ? 25.818 13.459 -4.118 1.00 89.06 636 THR A C 1
ATOM 5001 O O . THR A 1 636 ? 25.734 12.236 -4.251 1.00 89.06 636 THR A O 1
ATOM 5004 N N . VAL A 1 637 ? 24.758 14.226 -3.834 1.00 88.69 637 VAL A N 1
ATOM 5005 C CA . VAL A 1 637 ? 23.396 13.679 -3.663 1.00 88.69 637 VAL A CA 1
ATOM 5006 C C . VAL A 1 637 ? 22.947 12.946 -4.931 1.00 88.69 637 VAL A C 1
ATOM 5008 O O . VAL A 1 637 ? 22.583 11.772 -4.869 1.00 88.69 637 VAL A O 1
ATOM 5011 N N . MET A 1 638 ? 23.063 13.584 -6.098 1.00 88.44 638 MET A N 1
ATOM 5012 C CA . MET A 1 638 ? 22.679 12.999 -7.386 1.00 88.44 638 MET A CA 1
ATOM 5013 C C . MET A 1 638 ? 23.438 11.693 -7.674 1.00 88.44 638 MET A C 1
ATOM 5015 O O . MET A 1 638 ? 22.826 10.672 -7.999 1.00 88.44 638 MET A O 1
ATOM 5019 N N . ARG A 1 639 ? 24.772 11.682 -7.511 1.00 91.38 639 ARG A N 1
ATOM 5020 C CA . ARG A 1 639 ? 25.592 10.471 -7.718 1.00 91.38 639 ARG A CA 1
ATOM 5021 C C . ARG A 1 639 ? 25.249 9.366 -6.724 1.00 91.38 639 ARG A C 1
ATOM 5023 O O . ARG A 1 639 ? 25.224 8.193 -7.103 1.00 91.38 639 ARG A O 1
ATOM 5030 N N . TYR A 1 640 ? 24.993 9.713 -5.466 1.00 94.38 640 TYR A N 1
ATOM 5031 C CA . TYR A 1 640 ? 24.587 8.752 -4.448 1.00 94.38 640 TYR A CA 1
ATOM 5032 C C . TYR A 1 640 ? 23.258 8.084 -4.806 1.00 94.38 640 TYR A C 1
ATOM 5034 O O . TYR A 1 640 ? 23.177 6.854 -4.845 1.00 94.38 640 TYR A O 1
ATOM 5042 N N . ILE A 1 641 ? 22.238 8.882 -5.129 1.00 93.31 641 ILE A N 1
ATOM 5043 C CA . ILE A 1 641 ? 20.911 8.385 -5.497 1.00 93.31 641 ILE A CA 1
ATOM 5044 C C . ILE A 1 641 ? 20.991 7.518 -6.754 1.00 93.31 641 ILE A C 1
ATOM 5046 O O . ILE A 1 641 ? 20.435 6.420 -6.768 1.00 93.31 641 ILE A O 1
ATOM 5050 N N . GLN A 1 642 ? 21.750 7.934 -7.772 1.00 90.06 642 GLN A N 1
ATOM 5051 C CA . GLN A 1 642 ? 21.955 7.138 -8.985 1.00 90.06 642 GLN A CA 1
ATOM 5052 C C . GLN A 1 642 ? 22.577 5.766 -8.676 1.00 90.06 642 GLN A C 1
ATOM 5054 O O . GLN A 1 642 ? 22.090 4.743 -9.160 1.00 90.06 642 GLN A O 1
ATOM 5059 N N . ARG A 1 643 ? 23.612 5.714 -7.825 1.00 94.81 643 ARG A N 1
ATOM 5060 C CA . ARG A 1 643 ? 24.236 4.448 -7.395 1.00 94.81 643 ARG A CA 1
ATOM 5061 C C . ARG A 1 643 ? 23.263 3.571 -6.613 1.00 94.81 643 ARG A C 1
ATOM 5063 O O . ARG A 1 643 ? 23.230 2.360 -6.810 1.00 94.81 643 ARG A O 1
ATOM 5070 N N . ARG A 1 644 ? 22.461 4.166 -5.728 1.00 95.75 644 ARG A N 1
ATOM 5071 C CA . ARG A 1 644 ? 21.463 3.434 -4.940 1.00 95.75 644 ARG A CA 1
ATOM 5072 C C . ARG A 1 644 ? 20.353 2.859 -5.812 1.00 95.75 644 ARG A C 1
ATOM 5074 O O . ARG A 1 644 ? 20.026 1.692 -5.629 1.00 95.75 644 ARG A O 1
ATOM 5081 N N . ARG A 1 645 ? 19.846 3.621 -6.786 1.00 91.62 645 ARG A N 1
ATOM 5082 C CA . ARG A 1 645 ? 18.877 3.142 -7.785 1.00 91.62 645 ARG A CA 1
ATOM 5083 C C . ARG A 1 645 ? 19.441 1.962 -8.577 1.00 91.62 645 ARG A C 1
ATOM 5085 O O . ARG A 1 645 ? 18.793 0.925 -8.635 1.00 91.62 645 ARG A O 1
ATOM 5092 N N . ALA A 1 646 ? 20.692 2.054 -9.035 1.00 86.75 646 ALA A N 1
ATOM 5093 C CA . ALA A 1 646 ? 21.363 0.944 -9.714 1.00 86.75 646 ALA A CA 1
ATOM 5094 C C . ALA A 1 646 ? 21.472 -0.324 -8.839 1.00 86.75 646 ALA A C 1
ATOM 5096 O O . ALA A 1 646 ? 21.249 -1.425 -9.336 1.00 86.75 646 ALA A O 1
ATOM 5097 N N . HIS A 1 647 ? 21.748 -0.194 -7.533 1.00 93.19 647 HIS A N 1
ATOM 5098 C CA . HIS A 1 647 ? 21.724 -1.345 -6.618 1.00 93.19 647 HIS A CA 1
ATOM 5099 C C . HIS A 1 647 ? 20.316 -1.944 -6.445 1.00 93.19 647 HIS A C 1
ATOM 5101 O O . HIS A 1 647 ? 20.198 -3.152 -6.248 1.00 93.19 647 HIS A O 1
ATOM 5107 N N . VAL A 1 648 ? 19.247 -1.136 -6.485 1.00 89.50 648 VAL A N 1
ATOM 5108 C CA . VAL A 1 648 ? 17.867 -1.660 -6.485 1.00 89.50 648 VAL A CA 1
ATOM 5109 C C . VAL A 1 648 ? 17.605 -2.422 -7.781 1.00 89.50 648 VAL A C 1
ATOM 5111 O O . VAL A 1 648 ? 17.135 -3.554 -7.739 1.00 89.50 648 VAL A O 1
ATOM 5114 N N . ASP A 1 649 ? 17.958 -1.853 -8.930 1.00 84.25 649 ASP A N 1
ATOM 5115 C CA . ASP A 1 649 ? 17.692 -2.472 -10.234 1.00 84.25 649 ASP A CA 1
ATOM 5116 C C . ASP A 1 649 ? 18.472 -3.784 -10.424 1.00 84.25 649 ASP A C 1
ATOM 5118 O O . ASP A 1 649 ? 17.973 -4.727 -11.037 1.00 84.25 649 ASP A O 1
ATOM 5122 N N . ALA A 1 650 ? 19.663 -3.881 -9.828 1.00 86.25 650 ALA A N 1
ATOM 5123 C CA . ALA A 1 650 ? 20.466 -5.101 -9.784 1.00 86.25 650 ALA A CA 1
ATOM 5124 C C . ALA A 1 650 ? 20.002 -6.125 -8.723 1.00 86.25 650 ALA A C 1
ATOM 5126 O O . ALA A 1 650 ? 20.569 -7.213 -8.640 1.00 86.25 650 ALA A O 1
ATOM 5127 N N . ALA A 1 651 ? 18.990 -5.799 -7.909 1.00 89.44 651 ALA A N 1
ATOM 5128 C CA . ALA A 1 651 ? 18.567 -6.587 -6.750 1.00 89.44 651 ALA A CA 1
ATOM 5129 C C . ALA A 1 651 ? 19.712 -6.871 -5.755 1.00 89.44 651 ALA A C 1
ATOM 5131 O O . ALA A 1 651 ? 19.866 -7.987 -5.258 1.00 89.44 651 ALA A O 1
ATOM 5132 N N . GLU A 1 652 ? 20.504 -5.841 -5.447 1.00 94.25 652 GLU A N 1
ATOM 5133 C CA . GLU A 1 652 ? 21.657 -5.886 -4.536 1.00 94.25 652 GLU A CA 1
ATOM 5134 C C . GLU A 1 652 ? 21.472 -5.009 -3.286 1.00 94.25 652 GLU A C 1
ATOM 5136 O O . GLU A 1 652 ? 22.141 -5.225 -2.272 1.00 94.25 652 GLU A O 1
ATOM 5141 N N . LEU A 1 653 ? 20.555 -4.032 -3.317 1.00 96.50 653 LEU A N 1
ATOM 5142 C CA . LEU A 1 653 ? 20.336 -3.117 -2.197 1.00 96.50 653 LEU A CA 1
ATOM 5143 C C . LEU A 1 653 ? 19.545 -3.789 -1.065 1.00 96.50 653 LEU A C 1
ATOM 5145 O O . LEU A 1 653 ? 18.416 -4.235 -1.256 1.00 96.50 653 LEU A O 1
ATOM 5149 N N . SER A 1 654 ? 20.089 -3.793 0.145 1.00 96.94 654 SER A N 1
ATOM 5150 C CA . SER A 1 654 ? 19.313 -4.016 1.366 1.00 96.94 654 SER A CA 1
ATOM 5151 C C . SER A 1 654 ? 19.062 -2.689 2.071 1.00 96.94 654 SER A C 1
ATOM 5153 O O . SER A 1 654 ? 19.932 -1.821 2.097 1.00 96.94 654 SER A O 1
ATOM 5155 N N . TYR A 1 655 ? 17.886 -2.549 2.664 1.00 97.88 655 TYR A N 1
ATOM 5156 C CA . TYR A 1 655 ? 17.440 -1.374 3.397 1.00 97.88 655 TYR A CA 1
ATOM 5157 C C . TYR A 1 655 ? 16.959 -1.780 4.784 1.00 97.88 655 TYR A C 1
ATOM 5159 O O . TYR A 1 655 ? 16.229 -2.763 4.944 1.00 97.88 655 TYR A O 1
ATOM 5167 N N . LEU A 1 656 ? 17.360 -0.996 5.777 1.00 97.56 656 LEU A N 1
ATOM 5168 C CA . LEU A 1 656 ? 16.921 -1.124 7.152 1.00 97.56 656 LEU A CA 1
ATOM 5169 C C . LEU A 1 656 ? 16.451 0.232 7.666 1.00 97.56 656 LEU A C 1
ATOM 5171 O O . LEU A 1 656 ? 17.199 1.207 7.627 1.00 97.56 656 LEU A O 1
ATOM 5175 N N . ALA A 1 657 ? 15.244 0.270 8.225 1.00 97.44 657 ALA A N 1
ATOM 5176 C CA . ALA A 1 657 ? 14.777 1.398 9.020 1.00 97.44 657 ALA A CA 1
ATOM 5177 C C . ALA A 1 657 ? 14.311 0.934 10.393 1.00 97.44 657 ALA A C 1
ATOM 5179 O O . ALA A 1 657 ? 13.572 -0.045 10.511 1.00 97.44 657 ALA A O 1
ATOM 5180 N N . HIS A 1 658 ? 14.754 1.621 11.446 1.00 96.75 658 HIS A N 1
ATOM 5181 C CA . HIS A 1 658 ? 14.341 1.279 12.802 1.00 96.75 658 HIS A CA 1
ATOM 5182 C C . HIS A 1 658 ? 13.009 1.952 13.131 1.00 96.75 658 HIS A C 1
ATOM 5184 O O . HIS A 1 658 ? 12.895 3.172 13.050 1.00 96.75 658 HIS A O 1
ATOM 5190 N N . ASN A 1 659 ? 12.026 1.151 13.545 1.00 97.75 659 ASN A N 1
ATOM 5191 C CA . ASN A 1 659 ? 10.748 1.632 14.058 1.00 97.75 659 ASN A CA 1
ATOM 5192 C C . ASN A 1 659 ? 10.424 0.959 15.394 1.00 97.75 659 ASN A C 1
ATOM 5194 O O . ASN A 1 659 ? 11.001 -0.078 15.745 1.00 97.75 659 ASN A O 1
ATOM 5198 N N . VAL A 1 660 ? 9.485 1.545 16.133 1.00 98.06 660 VAL A N 1
ATOM 5199 C CA . VAL A 1 660 ? 9.001 1.027 17.415 1.00 98.06 660 VAL A CA 1
ATOM 5200 C C . VAL A 1 660 ? 7.479 0.913 17.404 1.00 98.06 660 VAL A C 1
ATOM 5202 O O . VAL A 1 660 ? 6.771 1.852 17.034 1.00 98.06 660 VAL A O 1
ATOM 5205 N N . ASP A 1 661 ? 6.986 -0.230 17.878 1.00 98.56 661 ASP A N 1
ATOM 5206 C CA . ASP A 1 661 ? 5.586 -0.448 18.225 1.00 98.56 661 ASP A CA 1
ATOM 5207 C C . ASP A 1 661 ? 5.376 -0.196 19.717 1.00 98.56 661 ASP A C 1
ATOM 5209 O O . ASP A 1 661 ? 6.133 -0.705 20.550 1.00 98.56 661 ASP A O 1
ATOM 5213 N N . VAL A 1 662 ? 4.311 0.529 20.068 1.00 98.69 662 VAL A N 1
ATOM 5214 C CA . VAL A 1 662 ? 3.913 0.766 21.462 1.00 98.69 662 VAL A CA 1
ATOM 5215 C C . VAL A 1 662 ? 2.429 0.457 21.653 1.00 98.69 662 VAL A C 1
ATOM 5217 O O . VAL A 1 662 ? 1.583 0.915 20.892 1.00 98.69 662 VAL A O 1
ATOM 5220 N N . PHE A 1 663 ? 2.097 -0.299 22.696 1.00 98.62 663 PHE A N 1
ATOM 5221 C CA . PHE A 1 663 ? 0.729 -0.620 23.099 1.00 98.62 663 PHE A CA 1
ATOM 5222 C C . PHE A 1 663 ? 0.508 -0.281 24.574 1.00 98.62 663 PHE A C 1
ATOM 5224 O O . PHE A 1 663 ? 1.367 -0.548 25.422 1.00 98.62 663 PHE A O 1
ATOM 5231 N N . GLY A 1 664 ? -0.661 0.265 24.907 1.00 97.94 664 GLY A N 1
ATOM 5232 C CA . GLY A 1 664 ? -0.997 0.582 26.289 1.00 97.94 664 GLY A CA 1
ATOM 5233 C C . GLY A 1 664 ? -2.435 1.030 26.520 1.00 97.94 664 GLY A C 1
ATOM 5234 O O . GLY A 1 664 ? -3.316 0.810 25.689 1.00 97.94 664 GLY A O 1
ATOM 5235 N N . THR A 1 665 ? -2.679 1.630 27.686 1.00 96.88 665 THR A N 1
ATOM 5236 C CA . THR A 1 665 ? -4.001 2.114 28.117 1.00 96.88 665 THR A CA 1
ATOM 5237 C C . THR A 1 665 ? -3.938 3.511 28.717 1.00 96.88 665 THR A C 1
ATOM 5239 O O . THR A 1 665 ? -2.899 3.907 29.225 1.00 96.88 665 THR A O 1
ATOM 5242 N N . VAL A 1 666 ? -5.053 4.237 28.746 1.00 93.31 666 VAL A N 1
ATOM 5243 C CA . VAL A 1 666 ? -5.172 5.535 29.435 1.00 93.31 666 VAL A CA 1
ATOM 5244 C C . VAL A 1 666 ? -6.032 5.372 30.685 1.00 93.31 666 VAL A C 1
ATOM 5246 O O . VAL A 1 666 ? -7.181 4.955 30.577 1.00 93.31 666 VAL A O 1
ATOM 5249 N N . ASP A 1 667 ? -5.516 5.689 31.874 1.00 80.31 667 ASP A N 1
ATOM 5250 C CA . ASP A 1 667 ? -6.251 5.454 33.130 1.00 80.31 667 ASP A CA 1
ATOM 5251 C C . ASP A 1 667 ? -7.449 6.401 33.304 1.00 80.31 667 ASP A C 1
ATOM 5253 O O . ASP A 1 667 ? -8.546 5.962 33.662 1.00 80.31 667 ASP A O 1
ATOM 5257 N N . VAL A 1 668 ? -7.263 7.689 32.998 1.00 71.62 668 VAL A N 1
ATOM 5258 C CA . VAL A 1 668 ? -8.314 8.718 33.001 1.00 71.62 668 VAL A CA 1
ATOM 5259 C C . VAL A 1 668 ? -8.157 9.577 31.742 1.00 71.62 668 VAL A C 1
ATOM 5261 O O . VAL A 1 668 ? -7.052 10.062 31.501 1.00 71.62 668 VAL A O 1
ATOM 5264 N N . PRO A 1 669 ? -9.216 9.803 30.942 1.00 62.19 669 PRO A N 1
ATOM 5265 C CA . PRO A 1 669 ? -9.119 10.646 29.754 1.00 62.19 669 PRO A CA 1
ATOM 5266 C C . PRO A 1 669 ? -8.729 12.075 30.147 1.00 62.19 669 PRO A C 1
ATOM 5268 O O . PRO A 1 669 ? -9.397 12.696 30.981 1.00 62.19 669 PRO A O 1
ATOM 5271 N N . MET A 1 670 ? -7.665 12.608 29.543 1.00 59.53 670 MET A N 1
ATOM 5272 C CA . MET A 1 670 ? -7.284 14.014 29.694 1.00 59.53 670 MET A CA 1
ATOM 5273 C C . MET A 1 670 ? -8.373 14.874 29.039 1.00 59.53 670 MET A C 1
ATOM 5275 O O . MET A 1 670 ? -8.511 14.889 27.819 1.00 59.53 670 MET A O 1
ATOM 5279 N N . ARG A 1 671 ? -9.192 15.572 29.835 1.00 56.12 671 ARG A N 1
ATOM 5280 C CA . ARG A 1 671 ? -10.103 16.597 29.305 1.00 56.12 671 ARG A CA 1
ATOM 5281 C C . ARG A 1 671 ? -9.301 17.878 29.102 1.00 56.12 671 ARG A C 1
ATOM 5283 O O . ARG A 1 671 ? -8.744 18.382 30.077 1.00 56.12 671 ARG A O 1
ATOM 5290 N N . ASN A 1 672 ? -9.262 18.398 27.873 1.00 45.16 672 ASN A N 1
ATOM 5291 C CA . ASN A 1 672 ? -8.744 19.744 27.617 1.00 45.16 672 ASN A CA 1
ATOM 5292 C C . ASN A 1 672 ? -9.514 20.730 28.510 1.00 45.16 672 ASN A C 1
ATOM 5294 O O . ASN A 1 672 ? -10.746 20.764 28.470 1.00 45.16 672 ASN A O 1
ATOM 5298 N N . LYS A 1 673 ? -8.786 21.447 29.370 1.00 32.78 673 LYS A N 1
ATOM 5299 C CA . LYS A 1 673 ? -9.302 22.610 30.095 1.00 32.78 673 LYS A CA 1
ATOM 5300 C C . LYS A 1 673 ? -9.179 23.847 29.229 1.00 32.78 673 LYS A C 1
ATOM 5302 O O . LYS A 1 673 ? -8.140 23.947 28.539 1.00 32.78 673 LYS A O 1
#

Foldseek 3Di:
DDDDDDDDDDDDDDDDDDDDDDDDDDDDDDDDDDDDDDDDDDDDDDDDDDDDDDDDDDDDDDDDDDDDPPPPDDDPDDDPDDPPQDDWAFPDWPDWDDDPAKIKTWTWTQHPVRDTDTAIAIEGFAKEFEQEAELQWGWWFPFDQDPVVGGTATGGQMDGDDLDDPVVVVQVSCCVQFVAHPVFWPDKDKLQQDVPADVSRDGPACDDCVRHYPYGYIYMYTYGDNPDDTDVNGTDPDIFGNDLLCPSVVCCLPPGHPDPSRNVNSVSVNVCVVVCVPVPPDPPSVDDDDDDDPPDDSDNVPHDDDVLVLVVLCLVLLVQLWDPVQVVVVLVCLCPPDAPDPQREAEEEEEQCFLPSVVVVCQVRRQNDQHEYEYEAEDQDPVRLVNNLVVVCVVCPPQWPQDDDDPPPPPDDDDDDDDDDDDDDDDDDDDPPPVVVVVVVVVQARDWIWGDDDPRYHIYIYHYGNDHRLCVLPDDDDDPVCPVVQQAHQEYEYECHQQQAQVQVRLLSRLLRHDQFRKYKYYFHFAQDKDKPPDDPCGVLLSVLLQVLSQDADPVRGTRGHRGRAVVCVVRCVVSQWDWPDKDKSKRKWAFDPPPDPPDTHTPDSNLVNQLVVLVSSLCSQVDDDPDPRVDDNVRSVVVSVVSNVCSVVRNMMIITIGMMIMTTHNHRNDDD

Radius of gyration: 34.31 Å; chains: 1; bounding box: 101×96×96 Å

Sequence (673 aa):
MKRERHDRGLEVRRAAFAVGHSCLARAATSRARSGWGEDGLRSEKRVSLRHPQTRYARGRQRCVLTVDPSNVSRADSRQREESKVSPWELVATLATIQSPWMTIILERLRNHESALLDYWRIERADSLVILTVHRNRLVFPKMQFRPGIGRATLDFPGGRVDQRSLIDTAYDVLLRELGIARSDVDSLQFLNDDNDCDDRGHGSGWLINSSLSNQRLIGGVAVIKNSVMLKPEYLHDRAYRVDDDGNDIRTLLQSELECLQCRAVLMDWWFSTQTGCLQHINKVVLMESAACDPSQHFSFAQVGFNYVAYLHSKRSVDARALNARVWDALLDKVAVTPPAARDDEFRVLEVGCGVGDMCVRFLTCARRGRRKLRYVLVDNKLENLEAARRGLLRLLGDKALARSPGKTHVSRRADSQDRESVSVSVAGDHSVHAKASFEKRNAAMDMQICVGESSTIGPACIEFVCADALQYCTRSKSSEHEEQENAPFDLLIAAAFLDLVDIRASLPILFSCLKARGMFYFPINFDGTTHFSPSLHEDEEIEQEFHAHMDMVNESGATVSQSRAGRKLLEYIPRAGGNILCAGSSAWVVMPSTGFQTAGPRYEENEAYFLHCILSFIEDTLSGSEMCSSKIDQDTVMRYIQRRRAHVDAAELSYLAHNVDVFGTVDVPMRNK

Organism: Porphyridium purpureum (NCBI:txid35688)

pLDDT: mean 71.24, std 26.79, range [20.81, 98.69]

Secondary structure (DSSP, 8-state):
------------------------------------------------PPPPP------------PPPTT--SS-----------PPPEEEEEEEEEE-SS-EEEEEEEE-TT--EEEEEEEE--EEEEEEEEETTEE--BSPEEETTTTEEEB--SEEEE-SS-HHHHHHHHHHHHH---GGGEEEEEETT--S---TTS----EES-TTTB--EEEEEEEEEPTT----TTTB-S--EE--TT-HHHHHIIIIIB--HHHHHHHHHHHHHHHTT--TTS-TTSS-SS----TT----GGGS---HHHHHHHTHHHHHHHS-HHHHHHHHHHHHHS--SSTTPEEEEEEES-TTSHHHHHHHHH---TT-EEEEEEEES-HHHHHHHHHHHHHHHGGGEEEPPPP-------------------------HHHHHHHHHHHHHT--EEEE---SSS--EEEEEEES-HHHHHT-----TTHHHHTPPEEEEE-SS-GGGS-HHHHHHHHHHTEEEEEEEEEEEEEEEEEEEES--TTHHHHHHHHHHHHS-B-TTS-B---TBHHHHHHHHHHHTTEEEEEEEE--EEE--B--S-TT--B-STTHHHHHHHHHHHHHHHHH--TT---SS-HHHHHHHHHHHHHHHHTT--EEEEEEEEEEEEESS-----

InterPro domains:
  IPR029063 S-adenosyl-L-methionine-dependent methyltransferase superfamily [G3DSA:3.40.50.150] (305-572)
  IPR029063 S-adenosyl-L-methionine-dependent methyltransferase superfamily [SSF53335] (320-531)